Protein AF-0000000075318914 (afdb_homodimer)

Nearest PDB structures (foldseek):
  5idw-assembly1_B  TM=8.799E-01  e=3.714E-18  Burkholderia vietnamiensis G4
  5idq-assembly1_B  TM=8.738E-01  e=9.385E-17  Burkholderia vietnamiensis G4
  5b1y-assembly1_A  TM=8.457E-01  e=7.761E-17  Aeropyrum pernix K1
  5idq-assembly1_A  TM=8.736E-01  e=3.780E-16  Burkholderia vietnamiensis G4
  5b1y-assembly1_B  TM=8.424E-01  e=7.586E-16  Aeropyrum pernix K1

Solvent-accessible surface area (backbone atoms only — not comparable to full-atom values): 25231 Å² total; per-residue (Å²): 130,61,68,41,58,94,56,88,62,64,29,30,32,37,34,33,37,20,62,48,51,51,20,30,27,34,52,55,58,46,68,72,35,88,57,37,59,33,39,37,32,26,14,67,53,20,75,74,26,66,66,48,48,54,51,29,70,75,54,40,83,33,45,40,63,37,65,33,49,58,76,33,70,68,40,39,52,51,50,39,54,59,45,55,74,78,40,81,50,40,32,34,36,37,32,46,44,68,52,42,58,50,84,65,12,49,67,23,76,45,62,87,66,64,45,72,64,22,36,52,37,21,29,41,46,37,26,50,17,53,54,52,49,50,43,60,42,44,82,28,41,49,91,47,57,17,36,43,34,36,51,47,44,67,67,20,14,54,72,69,57,80,79,45,46,28,51,38,42,27,16,19,26,21,18,28,51,34,40,44,32,32,46,24,53,54,38,42,74,69,20,66,51,29,24,23,39,36,32,17,61,63,54,44,71,29,86,75,39,57,89,70,44,88,84,50,54,70,94,55,52,34,52,29,60,58,38,25,52,33,51,49,50,48,45,32,74,48,41,44,93,50,39,40,41,39,32,36,48,82,74,40,79,47,69,65,130,59,68,40,60,94,56,89,62,62,29,30,34,37,32,32,37,22,64,46,50,48,20,31,28,34,52,55,57,46,66,72,35,85,58,37,58,33,38,36,31,27,15,66,54,22,75,75,27,66,66,48,48,54,50,30,71,75,54,40,85,33,45,41,62,37,64,32,48,58,75,34,71,69,40,40,52,51,49,39,56,59,46,56,74,77,41,81,50,41,32,34,37,38,33,46,44,67,53,42,58,49,87,65,13,49,67,22,76,45,62,88,65,63,45,71,66,24,36,51,36,22,28,40,47,38,24,49,18,52,55,51,49,51,45,60,43,45,81,28,41,48,92,47,57,17,36,43,36,37,49,48,42,67,68,20,14,53,72,70,56,81,80,45,46,28,51,40,43,28,16,18,26,24,18,29,52,34,41,44,32,31,46,23,53,53,39,40,74,70,20,64,52,28,22,24,38,35,32,17,62,62,54,43,72,28,83,74,38,56,90,68,44,88,83,51,53,70,93,55,50,34,51,29,60,57,38,24,53,33,51,50,48,48,45,32,73,47,41,43,94,51,39,40,39,40,32,37,48,83,74,41,79,49,69,66

Radius of gyration: 23.91 Å; Cα contacts (8 Å, |Δi|>4): 1187; chains: 2; bounding box: 53×73×56 Å

Secondary structure (DSSP, 8-state):
--SSTT--SPEEEEEES-SSHHHHHHHHHHHT-TTEEEEEEEETTGGG-HHHHHHHHHHGGGEEEEE--TTSHHHHHHHHHHHHHH-S--SEEEE----SSSTT----SSGGG--HHHHHHHHIIIIIHHHHHHHHHGGGSSSS-EEEEEE--GGG-STT--S---HHHHHHHHHHHHHHHHHHHHHHHH-TTEEEEEEE--SBSSTTTGGG-TTS-GGG-B-HHHHHHHHHHHHHH--GGGTTEEEETTS-B---/--SSTT--SPEEEEEES-SSHHHHHHHHHHHT-TTEEEEEEEETTGGG-HHHHHHHHHHGGGEEEEE--TTSHHHHHHHHHHHHHH-S--SEEEE----SSSTT----SSGGG--HHHHHHHHIIIIIHHHHHHHHHGGGSSSS-EEEEEE--GGG-STT--S---HHHHHHHHHHHHHHHHHHHHHHHH-TTEEEEEEE--SBSSTTTGGG-TTS-GGG-B-HHHHHHHHHHHHHH--GGGTTEEEETTS-B---

Sequence (512 aa):
MSLIPEMNSEAHVLICGASRGIGLALCAALLARDDVNEVWAVARTANTSTELAKLAEQYGQRLKRVDCDVRDEQSLEALVSVTLDECDHLHLVISALGILHQDGAKAEKGLAQLTLASMQASFATNTFAPILLLKHLLPLLRRQPSTFAALSARVGSIGDNRLGGWYSYRASKAALNQLLHTASIELKRLNPASTVLAIHPGTTDTDLSKPFQANVPDEQLFEPAFTADRIIGLVGAHGPADSGTFWAWNDKPIVWMSLIPEMNSEAHVLICGASRGIGLALCAALLARDDVNEVWAVARTANTSTELAKLAEQYGQRLKRVDCDVRDEQSLEALVSVTLDECDHLHLVISALGILHQDGAKAEKGLAQLTLASMQASFATNTFAPILLLKHLLPLLRRQPSTFAALSARVGSIGDNRLGGWYSYRASKAALNQLLHTASIELKRLNPASTVLAIHPGTTDTDLSKPFQANVPDEQLFEPAFTADRIIGLVGAHGPADSGTFWAWNDKPIVW

pLDDT: mean 97.07, std 3.22, range [70.12, 98.94]

Structure (mmCIF, N/CA/C/O backbone):
data_AF-0000000075318914-model_v1
#
loop_
_entity.id
_entity.type
_entity.pdbx_description
1 polymer 'Short-chain dehydrogenase'
#
loop_
_atom_site.group_PDB
_atom_site.id
_atom_site.type_symbol
_atom_site.label_atom_id
_atom_site.label_alt_id
_atom_site.label_comp_id
_atom_site.label_asym_id
_atom_site.label_entity_id
_atom_site.label_seq_id
_atom_site.pdbx_PDB_ins_code
_atom_site.Cartn_x
_atom_site.Cartn_y
_atom_site.Cartn_z
_atom_site.occupancy
_atom_site.B_iso_or_equiv
_atom_site.auth_seq_id
_atom_site.auth_comp_id
_atom_site.auth_asym_id
_atom_site.auth_atom_id
_atom_site.pdbx_PDB_model_num
ATOM 1 N N . MET A 1 1 ? -0.446 23.391 27.406 1 70.19 1 MET A N 1
ATOM 2 C CA . MET A 1 1 ? 0.536 22.453 26.859 1 70.19 1 MET A CA 1
ATOM 3 C C . MET A 1 1 ? 0.951 22.859 25.453 1 70.19 1 MET A C 1
ATOM 5 O O . MET A 1 1 ? 0.131 23.359 24.672 1 70.19 1 MET A O 1
ATOM 9 N N . SER A 1 2 ? 2.217 22.828 25.156 1 87.19 2 SER A N 1
ATOM 10 C CA . SER A 1 2 ? 2.723 23.203 23.844 1 87.19 2 SER A CA 1
ATOM 11 C C . SER A 1 2 ? 2.123 22.328 22.75 1 87.19 2 SER A C 1
ATOM 13 O O . SER A 1 2 ? 1.793 21.172 23 1 87.19 2 SER A O 1
ATOM 15 N N . LEU A 1 3 ? 1.859 22.875 21.641 1 93.62 3 LEU A N 1
ATOM 16 C CA . LEU A 1 3 ? 1.246 22.156 20.516 1 93.62 3 LEU A CA 1
ATOM 17 C C . LEU A 1 3 ? 2.072 20.938 20.141 1 93.62 3 LEU A C 1
ATOM 19 O O . LEU A 1 3 ? 1.524 19.844 19.938 1 93.62 3 LEU A O 1
ATOM 23 N N . ILE A 1 4 ? 3.488 21.172 20 1 93.75 4 ILE A N 1
ATOM 24 C CA . ILE A 1 4 ? 4.359 20.016 19.797 1 93.75 4 ILE A CA 1
ATOM 25 C C . ILE A 1 4 ? 5.512 20.047 20.797 1 93.75 4 ILE A C 1
ATOM 27 O O . ILE A 1 4 ? 5.848 21.109 21.328 1 93.75 4 ILE A O 1
ATOM 31 N N . PRO A 1 5 ? 6.035 18.906 21.062 1 87.5 5 PRO A N 1
ATOM 32 C CA . PRO A 1 5 ? 7.098 18.859 22.062 1 87.5 5 PRO A CA 1
ATOM 33 C C . PRO A 1 5 ? 8.297 19.734 21.703 1 87.5 5 PRO A C 1
ATOM 35 O O . PRO A 1 5 ? 8.68 19.812 20.547 1 87.5 5 PRO A O 1
ATOM 38 N N . GLU A 1 6 ? 8.859 20.453 22.672 1 81.12 6 GLU A N 1
ATOM 39 C CA . GLU A 1 6 ? 10.109 21.203 22.594 1 81.12 6 GLU A CA 1
ATOM 40 C C . GLU A 1 6 ? 9.945 22.469 21.75 1 81.12 6 GLU A C 1
ATOM 42 O O . GLU A 1 6 ? 10.93 23.047 21.281 1 81.12 6 GLU A O 1
ATOM 47 N N . MET A 1 7 ? 8.672 22.797 21.5 1 86.69 7 MET A N 1
ATOM 48 C CA . MET A 1 7 ? 8.445 24.047 20.766 1 86.69 7 MET A CA 1
ATOM 49 C C . MET A 1 7 ? 8.367 25.234 21.703 1 86.69 7 MET A C 1
ATOM 51 O O . MET A 1 7 ? 7.656 25.188 22.719 1 86.69 7 MET A O 1
ATOM 55 N N . ASN A 1 8 ? 9.078 26.297 21.375 1 81.12 8 ASN A N 1
ATOM 56 C CA . ASN A 1 8 ? 9.117 27.469 22.25 1 81.12 8 ASN A CA 1
ATOM 57 C C . ASN A 1 8 ? 8.594 28.703 21.531 1 81.12 8 ASN A C 1
ATOM 59 O O . ASN A 1 8 ? 8.711 29.812 22.047 1 81.12 8 ASN A O 1
ATOM 63 N N . SER A 1 9 ? 8.078 28.578 20.375 1 85.31 9 SER A N 1
ATOM 64 C CA . SER A 1 9 ? 7.539 29.688 19.578 1 85.31 9 SER A CA 1
ATOM 65 C C . SER A 1 9 ? 6.113 29.391 19.141 1 85.31 9 SER A C 1
ATOM 67 O O . SER A 1 9 ? 5.605 28.281 19.328 1 85.31 9 SER A O 1
ATOM 69 N N . GLU A 1 10 ? 5.512 30.438 18.609 1 93.06 10 GLU A N 1
ATOM 70 C CA . GLU A 1 10 ? 4.207 30.203 18 1 93.06 10 GLU A CA 1
ATOM 71 C C . GLU A 1 10 ? 4.328 29.328 16.75 1 93.06 10 GLU A C 1
ATOM 73 O O . GLU A 1 10 ? 5.281 29.469 15.984 1 93.06 10 GLU A O 1
ATOM 78 N N . ALA A 1 11 ? 3.361 28.578 16.594 1 96.38 11 ALA A N 1
ATOM 79 C CA . ALA A 1 11 ? 3.455 27.531 15.57 1 96.38 11 ALA A CA 1
ATOM 80 C C . ALA A 1 11 ? 2.824 27.984 14.258 1 96.38 11 ALA A C 1
ATOM 82 O O . ALA A 1 11 ? 1.78 28.641 14.266 1 96.38 11 ALA A O 1
ATOM 83 N N . HIS A 1 12 ? 3.486 27.703 13.172 1 97.38 12 HIS A N 1
ATOM 84 C CA . HIS A 1 12 ? 2.887 27.703 11.844 1 97.38 12 HIS A CA 1
ATOM 85 C C . HIS A 1 12 ? 2.412 26.312 11.445 1 97.38 12 HIS A C 1
ATOM 87 O O . HIS A 1 12 ? 3.182 25.344 11.5 1 97.38 12 HIS A O 1
ATOM 93 N N . VAL A 1 13 ? 1.127 26.281 11.062 1 98.62 13 VAL A N 1
ATOM 94 C CA . VAL A 1 13 ? 0.491 24.984 10.859 1 98.62 13 VAL A CA 1
ATOM 95 C C . VAL A 1 13 ? -0.107 24.906 9.461 1 98.62 13 VAL A C 1
ATOM 97 O O . VAL A 1 13 ? -0.613 25.906 8.938 1 98.62 13 VAL A O 1
ATOM 100 N N . LEU A 1 14 ? 0.018 23.766 8.805 1 98.94 14 LEU A N 1
ATOM 101 C CA . LEU A 1 14 ? -0.66 23.531 7.539 1 98.94 14 LEU A CA 1
ATOM 102 C C . LEU A 1 14 ? -1.57 22.312 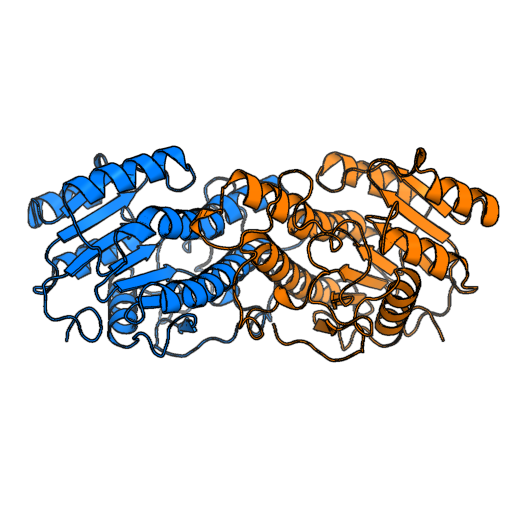7.633 1 98.94 14 LEU A C 1
ATOM 104 O O . LEU A 1 14 ? -1.13 21.234 8.039 1 98.94 14 LEU A O 1
ATOM 108 N N . ILE A 1 15 ? -2.838 22.484 7.363 1 98.94 15 ILE A N 1
ATOM 109 C CA . ILE A 1 15 ? -3.83 21.422 7.32 1 98.94 15 ILE A CA 1
ATOM 110 C C . ILE A 1 15 ? -4.25 21.156 5.875 1 98.94 15 ILE A C 1
ATOM 112 O O . ILE A 1 15 ? -4.777 22.062 5.207 1 98.94 15 ILE A O 1
ATOM 116 N N . CYS A 1 16 ? -3.979 19.984 5.375 1 98.88 16 CYS A N 1
ATOM 117 C CA . CYS A 1 16 ? -4.426 19.578 4.051 1 98.88 16 CYS A CA 1
ATOM 118 C C . CYS A 1 16 ? -5.715 18.766 4.133 1 98.88 16 CYS A C 1
ATOM 120 O O . CYS A 1 16 ? -5.84 17.875 4.973 1 98.88 16 CYS A O 1
ATOM 122 N N . GLY A 1 17 ? -6.66 18.969 3.232 1 98.38 17 GLY A N 1
ATOM 123 C CA . GLY A 1 17 ? -8.016 18.484 3.422 1 98.38 17 GLY A CA 1
ATOM 124 C C . GLY A 1 17 ? -8.805 19.297 4.43 1 98.38 17 GLY A C 1
ATOM 125 O O . GLY A 1 17 ? -9.453 18.734 5.316 1 98.38 17 GLY A O 1
ATOM 126 N N . ALA A 1 18 ? -8.766 20.578 4.332 1 98.69 18 ALA A N 1
ATOM 127 C CA . ALA A 1 18 ? -9.133 21.484 5.426 1 98.69 18 ALA A CA 1
ATOM 128 C C . ALA A 1 18 ? -10.586 21.938 5.293 1 98.69 18 ALA A C 1
ATOM 130 O O . ALA A 1 18 ? -11.133 22.562 6.203 1 98.69 18 ALA A O 1
ATOM 131 N N . SER A 1 19 ? -11.281 21.656 4.23 1 97.19 19 SER A N 1
ATOM 132 C CA . SER A 1 19 ? -12.539 22.328 3.941 1 97.19 19 SER A CA 1
ATOM 133 C C . SER A 1 19 ? -13.719 21.594 4.574 1 97.19 19 SER A C 1
ATOM 135 O O . SER A 1 19 ? -14.836 22.125 4.605 1 97.19 19 SER A O 1
ATOM 137 N N . ARG A 1 20 ? -13.562 20.375 5.059 1 95.94 20 ARG A N 1
ATOM 138 C CA . ARG A 1 20 ? -14.672 19.641 5.648 1 95.94 20 ARG A CA 1
ATOM 139 C C . ARG A 1 20 ? -14.172 18.641 6.68 1 95.94 20 ARG A C 1
ATOM 141 O O . ARG A 1 20 ? -12.961 18.453 6.844 1 95.94 20 ARG A O 1
ATOM 148 N N . GLY A 1 21 ? -15.07 18.141 7.395 1 97.62 21 GLY A N 1
ATOM 149 C CA . GLY A 1 21 ? -14.797 17.016 8.266 1 97.62 21 GLY A CA 1
ATOM 150 C C . GLY A 1 21 ? -13.734 17.297 9.305 1 97.62 21 GLY A C 1
ATOM 151 O O . GLY A 1 21 ? -13.781 18.328 9.984 1 97.62 21 GLY A O 1
ATOM 152 N N . ILE A 1 22 ? -12.859 16.328 9.453 1 98.75 22 ILE A N 1
ATOM 153 C CA . ILE A 1 22 ? -11.828 16.391 10.484 1 98.75 22 ILE A CA 1
ATOM 154 C C . ILE A 1 22 ? -10.883 17.547 10.188 1 98.75 22 ILE A C 1
ATOM 156 O O . ILE A 1 22 ? -10.477 18.266 11.102 1 98.75 22 ILE A O 1
ATOM 160 N N . GLY A 1 23 ? -10.555 17.781 8.906 1 98.81 23 GLY A N 1
ATOM 161 C CA . GLY A 1 23 ? -9.656 18.859 8.539 1 98.81 23 GLY A CA 1
ATOM 162 C C . GLY A 1 23 ? -10.172 20.234 8.938 1 98.81 23 GLY A C 1
ATOM 163 O O . GLY A 1 23 ? -9.43 21.062 9.469 1 98.81 23 GLY A O 1
ATOM 164 N N . LEU A 1 24 ? -11.422 20.422 8.695 1 98.81 24 LEU A N 1
ATOM 165 C CA . LEU A 1 24 ? -12.039 21.703 9.07 1 98.81 24 LEU A CA 1
ATOM 166 C C . LEU A 1 24 ? -12.039 21.875 10.578 1 98.81 24 LEU A C 1
ATOM 168 O O . LEU A 1 24 ? -11.742 22.969 11.078 1 98.81 24 LEU A O 1
ATOM 172 N N . ALA A 1 25 ? -12.352 20.828 11.273 1 98.88 25 ALA A N 1
ATOM 173 C CA . ALA A 1 25 ? -12.367 20.859 12.734 1 98.88 25 ALA A CA 1
ATOM 174 C C . ALA A 1 25 ? -10.969 21.141 13.289 1 98.88 25 ALA A C 1
ATOM 176 O O . ALA A 1 25 ? -10.82 21.828 14.297 1 98.88 25 ALA A O 1
ATOM 177 N N . LEU A 1 26 ? -9.984 20.594 12.656 1 98.94 26 LEU A N 1
ATOM 178 C CA . LEU A 1 26 ? -8.602 20.844 13.055 1 98.94 26 LEU A CA 1
ATOM 179 C C . LEU A 1 26 ? -8.25 22.328 12.883 1 98.94 26 LEU A C 1
ATOM 181 O O . LEU A 1 26 ? -7.629 22.922 13.766 1 98.94 26 LEU A O 1
ATOM 185 N N . CYS A 1 27 ? -8.633 22.891 11.758 1 98.88 27 CYS A N 1
ATOM 186 C CA . CYS A 1 27 ? -8.391 24.312 11.555 1 98.88 27 CYS A CA 1
ATOM 187 C C . CYS A 1 27 ? -8.992 25.141 12.688 1 98.88 27 CYS A C 1
ATOM 189 O O . CYS A 1 27 ? -8.312 25.969 13.281 1 98.88 27 CYS A O 1
ATOM 191 N N . ALA A 1 28 ? -10.227 24.875 13 1 98.81 28 ALA A N 1
ATOM 192 C CA . ALA A 1 28 ? -10.922 25.609 14.047 1 98.81 28 ALA A CA 1
ATOM 193 C C . ALA A 1 28 ? -10.234 25.453 15.398 1 98.81 28 ALA A C 1
ATOM 195 O O . ALA A 1 28 ? -9.984 26.438 16.094 1 98.81 28 ALA A O 1
ATOM 196 N N . ALA A 1 29 ? -9.938 24.234 15.758 1 98.75 29 ALA A N 1
ATOM 197 C CA . ALA A 1 29 ? -9.328 23.938 17.047 1 98.75 29 ALA A CA 1
ATOM 198 C C . ALA A 1 29 ? -7.949 24.594 17.172 1 98.75 29 ALA A C 1
ATOM 200 O O . ALA A 1 29 ? -7.598 25.109 18.234 1 98.75 29 ALA A O 1
ATOM 201 N N . LEU A 1 30 ? -7.195 24.547 16.109 1 98.75 30 LEU A N 1
ATOM 202 C CA . LEU A 1 30 ? -5.836 25.078 16.141 1 98.75 30 LEU A CA 1
ATOM 203 C C . LEU A 1 30 ? -5.852 26.609 16.172 1 98.75 30 LEU A C 1
ATOM 205 O O . LEU A 1 30 ? -5.039 27.234 16.875 1 98.75 30 LEU A O 1
ATOM 209 N N . LEU A 1 31 ? -6.75 27.234 15.453 1 98.5 31 LEU A N 1
ATOM 210 C CA . LEU A 1 31 ? -6.867 28.688 15.445 1 98.5 31 LEU A CA 1
ATOM 211 C C . LEU A 1 31 ? -7.25 29.203 16.828 1 98.5 31 LEU A C 1
ATOM 213 O O . LEU A 1 31 ? -6.906 30.328 17.188 1 98.5 31 LEU A O 1
ATOM 217 N N . ALA A 1 32 ? -7.891 28.375 17.609 1 97.81 32 ALA A N 1
ATOM 218 C CA . ALA A 1 32 ? -8.352 28.781 18.938 1 97.81 32 ALA A CA 1
ATOM 219 C C . ALA A 1 32 ? -7.203 28.75 19.938 1 97.81 32 ALA A C 1
ATOM 221 O O . ALA A 1 32 ? -7.332 29.281 21.047 1 97.81 32 ALA A O 1
ATOM 222 N N . ARG A 1 33 ? -6.113 28.234 19.547 1 96.94 33 ARG A N 1
ATOM 223 C CA . ARG A 1 33 ? -4.969 28.141 20.453 1 96.94 33 ARG A CA 1
ATOM 224 C C . ARG A 1 33 ? -4.121 29.406 20.406 1 96.94 33 ARG A C 1
ATOM 226 O O . ARG A 1 33 ? -3.916 29.984 19.328 1 96.94 33 ARG A O 1
ATOM 233 N N . ASP A 1 34 ? -3.51 29.719 21.547 1 94.31 34 ASP A N 1
ATOM 234 C CA . ASP A 1 34 ? -2.682 30.922 21.641 1 94.31 34 ASP A CA 1
ATOM 235 C C . ASP A 1 34 ? -1.273 30.656 21.109 1 94.31 34 ASP A C 1
ATOM 237 O O . ASP A 1 34 ? -0.573 31.594 20.703 1 94.31 34 ASP A O 1
ATOM 241 N N . ASP A 1 35 ? -0.863 29.391 21.094 1 95.94 35 ASP A N 1
ATOM 242 C CA . ASP A 1 35 ? 0.5 29.094 20.672 1 95.94 35 ASP A CA 1
ATOM 243 C C . ASP A 1 35 ? 0.555 28.75 19.188 1 95.94 35 ASP A C 1
ATOM 245 O O . ASP A 1 35 ? 1.547 28.203 18.703 1 95.94 35 ASP A O 1
ATOM 249 N N . VAL A 1 36 ? -0.545 29.031 18.469 1 97.5 36 VAL A N 1
ATOM 250 C CA . VAL A 1 36 ? -0.575 28.891 17.016 1 97.5 36 VAL A CA 1
ATOM 251 C C . VAL A 1 36 ? -0.645 30.266 16.359 1 97.5 36 VAL A C 1
ATOM 253 O O . VAL A 1 36 ? -1.58 31.031 16.609 1 97.5 36 VAL A O 1
ATOM 256 N N . ASN A 1 37 ? 0.345 30.516 15.555 1 96.81 37 ASN A N 1
ATOM 257 C CA . ASN A 1 37 ? 0.435 31.828 14.898 1 96.81 37 ASN A CA 1
ATOM 258 C C . ASN A 1 37 ? -0.474 31.891 13.68 1 96.81 37 ASN A C 1
ATOM 260 O O . ASN A 1 37 ? -1.189 32.875 13.492 1 96.81 37 ASN A O 1
ATOM 264 N N . GLU A 1 38 ? -0.403 30.859 12.891 1 97.56 38 GLU A N 1
ATOM 265 C CA . GLU A 1 38 ? -1.11 30.844 11.617 1 97.56 38 GLU A CA 1
ATOM 266 C C . GLU A 1 38 ? -1.45 29.422 11.188 1 97.56 38 GLU A C 1
ATOM 268 O O . GLU A 1 38 ? -0.706 28.484 11.484 1 97.56 38 GLU A O 1
ATOM 273 N N . VAL A 1 39 ? -2.631 29.312 10.547 1 98.75 39 VAL A N 1
ATOM 274 C CA . VAL A 1 39 ? -3.066 28.047 9.977 1 98.75 39 VAL A CA 1
ATOM 275 C C . VAL A 1 39 ? -3.244 28.188 8.469 1 98.75 39 VAL A C 1
ATOM 277 O O . VAL A 1 39 ? -4.02 29.031 8.008 1 98.75 39 VAL A O 1
ATOM 280 N N . TRP A 1 40 ? -2.455 27.453 7.711 1 98.88 40 TRP A N 1
ATOM 281 C CA . TRP A 1 40 ? -2.662 27.297 6.273 1 98.88 40 TRP A CA 1
ATOM 282 C C . TRP A 1 40 ? -3.67 26.203 5.98 1 98.88 40 TRP A C 1
ATOM 284 O O . TRP A 1 40 ? -3.379 25.016 6.176 1 98.88 40 TRP A O 1
ATOM 294 N N . ALA A 1 41 ? -4.859 26.578 5.539 1 98.88 41 ALA A N 1
ATOM 295 C CA . ALA A 1 41 ? -5.918 25.641 5.176 1 98.88 41 ALA A CA 1
ATOM 296 C C . ALA A 1 41 ? -5.879 25.312 3.684 1 98.88 41 ALA A C 1
ATOM 298 O O . ALA A 1 41 ? -6.219 26.156 2.852 1 98.88 41 ALA A O 1
ATOM 299 N N . VAL A 1 42 ? -5.496 24.109 3.375 1 98.88 42 VAL A N 1
ATOM 300 C CA . VAL A 1 42 ? -5.32 23.688 1.987 1 98.88 42 VAL A CA 1
ATOM 301 C C . VAL A 1 42 ? -6.453 22.75 1.582 1 98.88 42 VAL A C 1
ATOM 303 O O . VAL A 1 42 ? -6.754 21.797 2.295 1 98.88 42 VAL A O 1
ATOM 306 N N . ALA A 1 43 ? -7.102 22.969 0.593 1 98.69 43 ALA A N 1
ATOM 307 C CA . ALA A 1 43 ? -8.141 22.141 -0.02 1 98.69 43 ALA A CA 1
ATOM 308 C C . ALA A 1 43 ? -8.289 22.469 -1.503 1 98.69 43 ALA A C 1
ATOM 310 O O . ALA A 1 43 ? -7.781 23.484 -1.979 1 98.69 43 ALA A O 1
ATOM 311 N N . ARG A 1 44 ? -9.008 21.672 -2.254 1 96.88 44 ARG A N 1
ATOM 312 C CA . ARG A 1 44 ? -9.211 21.891 -3.682 1 96.88 44 ARG A CA 1
ATOM 313 C C . ARG A 1 44 ? -9.93 23.219 -3.928 1 96.88 44 ARG A C 1
ATOM 315 O O . ARG A 1 44 ? -9.672 23.891 -4.926 1 96.88 44 ARG A O 1
ATOM 322 N N . THR A 1 45 ? -10.828 23.469 -2.975 1 96.88 45 THR A N 1
ATOM 323 C CA . THR A 1 45 ? -11.617 24.688 -3.102 1 96.88 45 THR A CA 1
ATOM 324 C C . THR A 1 45 ? -11.633 25.469 -1.784 1 96.88 45 THR A C 1
ATOM 326 O O . THR A 1 45 ? -12.703 25.859 -1.306 1 96.88 45 THR A O 1
ATOM 329 N N . ALA A 1 46 ? -10.461 25.641 -1.242 1 98.44 46 ALA A N 1
ATOM 330 C CA . ALA A 1 46 ? -10.352 26.281 0.06 1 98.44 46 ALA A CA 1
ATOM 331 C C . ALA A 1 46 ? -10.883 27.719 0.004 1 98.44 46 ALA A C 1
ATOM 333 O O . ALA A 1 46 ? -11.594 28.156 0.911 1 98.44 46 ALA A O 1
ATOM 334 N N . ASN A 1 47 ? -10.648 28.469 -1.078 1 97.88 47 ASN A N 1
ATOM 335 C CA . ASN A 1 47 ? -11 29.891 -1.19 1 97.88 47 ASN A CA 1
ATOM 336 C C . ASN A 1 47 ? -12.508 30.078 -1.359 1 97.88 47 ASN A C 1
ATOM 338 O O . ASN A 1 47 ? -13.039 31.141 -1.04 1 97.88 47 ASN A O 1
ATOM 342 N N . THR A 1 48 ? -13.203 29.031 -1.798 1 97.81 48 THR A N 1
ATOM 343 C CA . THR A 1 48 ? -14.641 29.156 -2.02 1 97.81 48 THR A CA 1
ATOM 344 C C . THR A 1 48 ? -15.414 28.359 -0.986 1 97.81 48 THR A C 1
ATOM 346 O O . THR A 1 48 ? -16.641 28.188 -1.106 1 97.81 48 THR A O 1
ATOM 349 N N . SER A 1 49 ? -14.719 27.844 -0.054 1 97.88 49 SER A N 1
ATOM 350 C CA . SER A 1 49 ? -15.375 27.094 1.02 1 97.88 49 SER A CA 1
ATOM 351 C C . SER A 1 49 ? -16.109 28.031 1.968 1 97.88 49 SER A C 1
ATOM 353 O O . SER A 1 49 ? -15.508 28.906 2.58 1 97.88 49 SER A O 1
ATOM 355 N N . THR A 1 50 ? -17.359 27.75 2.133 1 98.06 50 THR A N 1
ATOM 356 C CA . THR A 1 50 ? -18.188 28.562 3.021 1 98.06 50 THR A CA 1
ATOM 357 C C . THR A 1 50 ? -17.734 28.406 4.469 1 98.06 50 THR A C 1
ATOM 359 O O . THR A 1 50 ? -17.688 29.391 5.223 1 98.06 50 THR A O 1
ATOM 362 N N . GLU A 1 51 ? -17.406 27.203 4.832 1 97.88 51 GLU A N 1
ATOM 363 C CA . GLU A 1 51 ? -17.016 26.906 6.207 1 97.88 51 GLU A CA 1
ATOM 364 C C . GLU A 1 51 ? -15.672 27.562 6.539 1 97.88 51 GLU A C 1
ATOM 366 O O . GLU A 1 51 ? -15.492 28.094 7.637 1 97.88 51 GLU A O 1
ATOM 371 N N . LEU A 1 52 ? -14.766 27.578 5.637 1 98.56 52 LEU A N 1
ATOM 372 C CA . LEU A 1 52 ? -13.477 28.234 5.863 1 98.56 52 LEU A CA 1
ATOM 373 C C . LEU A 1 52 ? -13.625 29.75 5.852 1 98.56 52 LEU A C 1
ATOM 375 O O . LEU A 1 52 ? -12.906 30.453 6.574 1 98.56 52 LEU A O 1
ATOM 379 N N . ALA A 1 53 ? -14.547 30.219 5.07 1 98.38 53 ALA A N 1
ATOM 380 C CA . ALA A 1 53 ? -14.82 31.656 5.059 1 98.38 53 ALA A CA 1
ATOM 381 C C . ALA A 1 53 ? -15.297 32.156 6.426 1 98.38 53 ALA A C 1
ATOM 383 O O . ALA A 1 53 ? -14.914 33.219 6.879 1 98.38 53 ALA A O 1
ATOM 384 N N . LYS A 1 54 ? -16.094 31.375 7.07 1 98.12 54 LYS A N 1
ATOM 385 C CA . LYS A 1 54 ? -16.578 31.719 8.406 1 98.12 54 LYS A CA 1
ATOM 386 C C . LYS A 1 54 ? -15.43 31.797 9.398 1 98.12 54 LYS A C 1
ATOM 388 O O . LYS A 1 54 ? -15.375 32.719 10.227 1 98.12 54 LYS A O 1
ATOM 393 N N . LEU A 1 55 ? -14.539 30.812 9.32 1 98.25 55 LEU A N 1
ATOM 394 C CA . LEU A 1 55 ? -13.359 30.844 10.18 1 98.25 55 LEU A CA 1
ATOM 395 C C . LEU A 1 55 ? -12.5 32.062 9.883 1 98.25 55 LEU A C 1
ATOM 397 O O . LEU A 1 55 ? -11.953 32.688 10.805 1 98.25 55 LEU A O 1
ATOM 401 N N . ALA A 1 56 ? -12.398 32.406 8.625 1 98 56 ALA A N 1
ATOM 402 C CA . ALA A 1 56 ? -11.586 33.562 8.219 1 98 56 ALA A CA 1
ATOM 403 C C . ALA A 1 56 ? -12.18 34.844 8.758 1 98 56 ALA A C 1
ATOM 405 O O . ALA A 1 56 ? -11.438 35.781 9.078 1 98 56 ALA A O 1
ATOM 406 N N . GLU A 1 57 ? -13.445 34.938 8.82 1 98.19 57 GLU A N 1
ATOM 407 C CA . GLU A 1 57 ? -14.102 36.094 9.398 1 98.19 57 GLU A CA 1
ATOM 408 C C . GLU A 1 57 ? -13.734 36.25 10.875 1 98.19 57 GLU A C 1
ATOM 410 O O . GLU A 1 57 ? -13.562 37.375 11.352 1 98.19 57 GLU A O 1
ATOM 415 N N . GLN A 1 58 ? -13.602 35.188 11.5 1 97.69 58 GLN A N 1
ATOM 416 C CA . GLN A 1 58 ? -13.359 35.188 12.938 1 97.69 58 GLN A CA 1
ATOM 417 C C . GLN A 1 58 ? -11.883 35.406 13.25 1 97.69 58 GLN A C 1
ATOM 419 O O . GLN A 1 58 ? -11.547 36.094 14.219 1 97.69 58 GLN A O 1
ATOM 424 N N . TYR A 1 59 ? -10.984 34.844 12.445 1 98 59 TYR A N 1
ATOM 425 C CA . TYR A 1 59 ? -9.578 34.812 12.844 1 98 59 TYR A CA 1
ATOM 426 C C . TYR A 1 59 ? -8.727 35.625 11.883 1 98 59 TYR A C 1
ATOM 428 O O . TYR A 1 59 ? -7.523 35.812 12.102 1 98 59 TYR A O 1
ATOM 436 N N . GLY A 1 60 ? -9.32 36.125 10.82 1 96.5 60 GLY A N 1
ATOM 437 C CA . GLY A 1 60 ? -8.68 37.031 9.891 1 96.5 60 GLY A CA 1
ATOM 438 C C . GLY A 1 60 ? -7.473 36.438 9.195 1 96.5 60 GLY A C 1
ATOM 439 O O . GLY A 1 60 ? -7.547 35.344 8.648 1 96.5 60 GLY A O 1
ATOM 440 N N . GLN A 1 61 ? -6.332 37.094 9.305 1 95.5 61 GLN A N 1
ATOM 441 C CA . GLN A 1 61 ? -5.133 36.75 8.547 1 95.5 61 GLN A CA 1
ATOM 442 C C . GLN A 1 61 ? -4.43 35.562 9.156 1 95.5 61 GLN A C 1
ATOM 444 O O . GLN A 1 61 ? -3.496 35 8.562 1 95.5 61 GLN A O 1
ATOM 449 N N . ARG A 1 62 ? -4.859 35.125 10.289 1 97.88 62 ARG A N 1
ATOM 450 C CA . ARG A 1 62 ? -4.273 33.938 10.898 1 97.88 62 ARG A CA 1
ATOM 451 C C . ARG A 1 62 ? -4.645 32.656 10.117 1 97.88 62 ARG A C 1
ATOM 453 O O . ARG A 1 62 ? -4.023 31.625 10.297 1 97.88 62 ARG A O 1
ATOM 460 N N . LEU A 1 63 ? -5.746 32.781 9.375 1 98.69 63 LEU A N 1
ATOM 461 C CA . LEU A 1 63 ? -6.125 31.688 8.492 1 98.69 63 LEU A CA 1
ATOM 462 C C . LEU A 1 63 ? -5.797 32.031 7.043 1 98.69 63 LEU A C 1
ATOM 464 O O . LEU A 1 63 ? -6.332 32.969 6.477 1 98.69 63 LEU A O 1
ATOM 468 N N . LYS A 1 64 ? -4.926 31.25 6.457 1 98.5 64 LYS A N 1
ATOM 469 C CA . LYS A 1 64 ? -4.602 31.344 5.035 1 98.5 64 LYS A CA 1
ATOM 470 C C . LYS A 1 64 ? -5.273 30.219 4.25 1 98.5 64 LYS A C 1
ATOM 472 O O . LYS A 1 64 ? -5.043 29.031 4.523 1 98.5 64 LYS A O 1
ATOM 477 N N . ARG A 1 65 ? -6.176 30.594 3.373 1 98.56 65 ARG A N 1
ATOM 478 C CA . ARG A 1 65 ? -6.855 29.625 2.531 1 98.56 65 ARG A CA 1
ATOM 479 C C . ARG A 1 65 ? -6.141 29.453 1.195 1 98.56 65 ARG A C 1
ATOM 481 O O . ARG A 1 65 ? -5.906 30.438 0.485 1 98.56 65 ARG A O 1
ATOM 488 N N . VAL A 1 66 ? -5.766 28.219 0.863 1 98.56 66 VAL A N 1
ATOM 489 C CA . VAL A 1 66 ? -5.012 27.984 -0.365 1 98.56 66 VAL A CA 1
ATOM 490 C C . VAL A 1 66 ? -5.676 26.875 -1.169 1 98.56 66 VAL A C 1
ATOM 492 O O . VAL A 1 66 ? -5.844 25.75 -0.672 1 98.56 66 VAL A O 1
ATOM 495 N N . ASP A 1 67 ? -6.113 27.172 -2.432 1 98.69 67 ASP A N 1
ATOM 496 C CA . ASP A 1 67 ? -6.613 26.172 -3.359 1 98.69 67 ASP A CA 1
ATOM 497 C C . ASP A 1 67 ? -5.477 25.297 -3.885 1 98.69 67 ASP A C 1
ATOM 499 O O . ASP A 1 67 ? -4.5 25.812 -4.441 1 98.69 67 ASP A O 1
ATOM 503 N N . CYS A 1 68 ? -5.605 23.969 -3.664 1 98.69 68 CYS A N 1
ATOM 504 C CA . CYS A 1 68 ? -4.59 23.031 -4.152 1 98.69 68 CYS A CA 1
ATOM 505 C C . CYS A 1 68 ? -5.168 21.641 -4.316 1 98.69 68 CYS A C 1
ATOM 507 O O . CYS A 1 68 ? -5.688 21.062 -3.359 1 98.69 68 CYS A O 1
ATOM 509 N N . ASP A 1 69 ? -5.141 21.125 -5.508 1 98.25 69 ASP A N 1
ATOM 510 C CA . ASP A 1 69 ? -5.352 19.688 -5.676 1 98.25 69 ASP A CA 1
ATOM 511 C C . ASP A 1 69 ? -4.066 18.906 -5.398 1 98.25 69 ASP A C 1
ATOM 513 O O . ASP A 1 69 ? -3.203 18.797 -6.273 1 98.25 69 ASP A O 1
ATOM 517 N N . VAL A 1 70 ? -4.047 18.297 -4.258 1 97.81 70 VAL A N 1
ATOM 518 C CA . VAL A 1 70 ? -2.805 17.734 -3.756 1 97.81 70 VAL A CA 1
ATOM 519 C C . VAL A 1 70 ? -2.48 16.453 -4.523 1 97.81 70 VAL A C 1
ATOM 521 O O . VAL A 1 70 ? -1.41 15.859 -4.34 1 97.81 70 VAL A O 1
ATOM 524 N N . ARG A 1 71 ? -3.369 15.969 -5.438 1 97.94 71 ARG A N 1
ATOM 525 C CA . ARG A 1 71 ? -3.102 14.812 -6.281 1 97.94 71 ARG A CA 1
ATOM 526 C C . ARG A 1 71 ? -2.312 15.211 -7.523 1 97.94 71 ARG A C 1
ATOM 528 O O . ARG A 1 71 ? -1.928 14.352 -8.32 1 97.94 71 ARG A O 1
ATOM 535 N N . ASP A 1 72 ? -2.062 16.484 -7.652 1 98 72 ASP A N 1
ATOM 536 C CA . ASP A 1 72 ? -1.35 17.047 -8.789 1 98 72 ASP A CA 1
ATOM 537 C C . ASP A 1 72 ? -0.027 17.672 -8.352 1 98 72 ASP A C 1
ATOM 539 O O . ASP A 1 72 ? -0.014 18.625 -7.57 1 98 72 ASP A O 1
ATOM 543 N N . GLU A 1 73 ? 1.067 17.203 -8.906 1 98 73 GLU A N 1
ATOM 544 C CA . GLU A 1 73 ? 2.389 17.641 -8.461 1 98 73 GLU A CA 1
ATOM 545 C C . GLU A 1 73 ? 2.629 19.109 -8.797 1 98 73 GLU A C 1
ATOM 547 O O . GLU A 1 73 ? 3.316 19.812 -8.062 1 98 73 GLU A O 1
ATOM 552 N N . GLN A 1 74 ? 2.1 19.562 -9.898 1 98.12 74 GLN A N 1
ATOM 553 C CA . GLN A 1 74 ? 2.238 20.969 -10.242 1 98.12 74 GLN A CA 1
ATOM 554 C C . GLN A 1 74 ? 1.519 21.859 -9.227 1 98.12 74 GLN A C 1
ATOM 556 O O . GLN A 1 74 ? 2.016 22.922 -8.859 1 98.12 74 GLN A O 1
ATOM 561 N N . SER A 1 75 ? 0.313 21.438 -8.844 1 98.62 75 SER A N 1
ATOM 562 C CA . SER A 1 75 ? -0.419 22.156 -7.805 1 98.62 75 SER A CA 1
ATOM 563 C C . SER A 1 75 ? 0.364 22.188 -6.496 1 98.62 75 SER A C 1
ATOM 565 O O . SER A 1 75 ? 0.363 23.203 -5.789 1 98.62 75 SER A O 1
ATOM 567 N N . LEU A 1 76 ? 1.042 21.109 -6.152 1 98.69 76 LEU A N 1
ATOM 568 C CA . LEU A 1 76 ? 1.85 21.031 -4.941 1 98.69 76 LEU A CA 1
ATOM 569 C C . LEU A 1 76 ? 3.039 21.984 -5.016 1 98.69 76 LEU A C 1
ATOM 571 O O . LEU A 1 76 ? 3.396 22.625 -4.023 1 98.69 76 LEU A O 1
ATOM 575 N N . GLU A 1 77 ? 3.629 22.062 -6.195 1 98.19 77 GLU A N 1
ATOM 576 C CA . GLU A 1 77 ? 4.719 23.016 -6.387 1 98.19 77 GLU A CA 1
ATOM 577 C C . GLU A 1 77 ? 4.246 24.438 -6.148 1 98.19 77 GLU A C 1
ATOM 579 O O . GLU A 1 77 ? 4.949 25.234 -5.516 1 98.19 77 GLU A O 1
ATOM 584 N N . ALA A 1 78 ? 3.131 24.75 -6.645 1 98.19 78 ALA A N 1
ATOM 585 C CA . ALA A 1 78 ? 2.557 26.078 -6.449 1 98.19 78 ALA A CA 1
ATOM 586 C C . ALA A 1 78 ? 2.26 26.328 -4.977 1 98.19 78 ALA A C 1
ATOM 588 O O . ALA A 1 78 ? 2.494 27.438 -4.473 1 98.19 78 ALA A O 1
ATOM 589 N N . LEU A 1 79 ? 1.747 25.344 -4.285 1 98.38 79 LEU A N 1
ATOM 590 C CA . LEU A 1 79 ? 1.474 25.453 -2.855 1 98.38 79 LEU A CA 1
ATOM 591 C C . LEU A 1 79 ? 2.738 25.812 -2.086 1 98.38 79 LEU A C 1
ATOM 593 O O . LEU A 1 79 ? 2.721 26.703 -1.242 1 98.38 79 LEU A O 1
ATOM 597 N N . VAL A 1 80 ? 3.822 25.125 -2.342 1 97.5 80 VAL A N 1
ATOM 598 C CA . VAL A 1 80 ? 5.082 25.344 -1.644 1 97.5 80 VAL A CA 1
ATOM 599 C C . VAL A 1 80 ? 5.594 26.766 -1.927 1 97.5 80 VAL A C 1
ATOM 601 O O . VAL A 1 80 ? 6.078 27.453 -1.022 1 97.5 80 VAL A O 1
ATOM 604 N N . SER A 1 81 ? 5.477 27.156 -3.197 1 97.19 81 SER A N 1
ATOM 605 C CA . SER A 1 81 ? 5.926 28.5 -3.576 1 97.19 81 SER A CA 1
ATOM 606 C C . SER A 1 81 ? 5.191 29.578 -2.783 1 97.19 81 SER A C 1
ATOM 608 O O . SER A 1 81 ? 5.82 30.484 -2.24 1 97.19 81 SER A O 1
ATOM 610 N N . VAL A 1 82 ? 3.943 29.438 -2.662 1 96.94 82 VAL A N 1
ATOM 611 C CA . VAL A 1 82 ? 3.135 30.406 -1.947 1 96.94 82 VAL A CA 1
ATOM 612 C C . VAL A 1 82 ? 3.461 30.359 -0.457 1 96.94 82 VAL A C 1
ATOM 614 O O . VAL A 1 82 ? 3.533 31.406 0.204 1 96.94 82 VAL A O 1
ATOM 617 N N . THR A 1 83 ? 3.623 29.203 0.116 1 97.12 83 THR A N 1
ATOM 618 C CA . THR A 1 83 ? 3.906 29.047 1.538 1 97.12 83 THR A CA 1
ATOM 619 C C . THR A 1 83 ? 5.277 29.609 1.885 1 97.12 83 THR A C 1
ATOM 621 O O . THR A 1 83 ? 5.426 30.328 2.881 1 97.12 83 THR A O 1
ATOM 624 N N . LEU A 1 84 ? 6.27 29.359 0.998 1 96 84 LEU A N 1
ATOM 625 C CA . LEU A 1 84 ? 7.641 29.812 1.222 1 96 84 LEU A CA 1
ATOM 626 C C . LEU A 1 84 ? 7.727 31.328 1.204 1 96 84 LEU A C 1
ATOM 628 O O . LEU A 1 84 ? 8.594 31.922 1.853 1 96 84 LEU A O 1
ATOM 632 N N . ASP A 1 85 ? 6.852 31.953 0.508 1 96 85 ASP A N 1
ATOM 633 C CA . ASP A 1 85 ? 6.844 33.406 0.405 1 96 85 ASP A CA 1
ATOM 634 C C . ASP A 1 85 ? 6.48 34.062 1.742 1 96 85 ASP A C 1
ATOM 636 O O . ASP A 1 85 ? 6.879 35.188 2.02 1 96 85 ASP A O 1
ATOM 640 N N . GLU A 1 86 ? 5.805 33.312 2.637 1 94.75 86 GLU A N 1
ATOM 641 C CA . GLU A 1 86 ? 5.25 33.938 3.828 1 94.75 86 GLU A CA 1
ATOM 642 C C . GLU A 1 86 ? 5.703 33.219 5.098 1 94.75 86 GLU A C 1
ATOM 644 O O . GLU A 1 86 ? 5.562 33.75 6.203 1 94.75 86 GLU A O 1
ATOM 649 N N . CYS A 1 87 ? 6.164 32.094 4.922 1 93.88 87 CYS A N 1
ATOM 650 C CA . CYS A 1 87 ? 6.453 31.219 6.066 1 93.88 87 CYS A CA 1
ATOM 651 C C . CYS A 1 87 ? 7.793 30.531 5.895 1 93.88 87 CYS A C 1
ATOM 653 O O . CYS A 1 87 ? 8.031 29.859 4.883 1 93.88 87 CYS A O 1
ATOM 655 N N . ASP A 1 88 ? 8.688 30.641 6.883 1 92.31 88 ASP A N 1
ATOM 656 C CA . ASP A 1 88 ? 10.023 30.062 6.777 1 92.31 88 ASP A CA 1
ATOM 657 C C . ASP A 1 88 ? 10.039 28.609 7.262 1 92.31 88 ASP A C 1
ATOM 659 O O . ASP A 1 88 ? 10.945 27.844 6.918 1 92.31 88 ASP A O 1
ATOM 663 N N . HIS A 1 89 ? 9.031 28.328 8.141 1 96 89 HIS A N 1
ATOM 664 C CA . HIS A 1 89 ? 9.008 27 8.734 1 96 89 HIS A CA 1
ATOM 665 C C . HIS A 1 89 ? 7.59 26.594 9.133 1 96 89 HIS A C 1
ATOM 667 O O . HIS A 1 89 ? 6.836 27.406 9.664 1 96 89 HIS A O 1
ATOM 673 N N . LEU A 1 90 ? 7.297 25.375 8.844 1 97.5 90 LEU A N 1
ATOM 674 C CA . LEU A 1 90 ? 6.07 24.766 9.344 1 97.5 90 LEU A CA 1
ATOM 675 C C . LEU A 1 90 ? 6.359 23.859 10.531 1 97.5 90 LEU A C 1
ATOM 677 O O . LEU A 1 90 ? 7.191 22.953 10.445 1 97.5 90 LEU A O 1
ATOM 681 N N . HIS A 1 91 ? 5.648 24.109 11.586 1 97.69 91 HIS A N 1
ATOM 682 C CA . HIS A 1 91 ? 5.859 23.344 12.805 1 97.69 91 HIS A CA 1
ATOM 683 C C . HIS A 1 91 ? 4.965 22.109 12.844 1 97.69 91 HIS A C 1
ATOM 685 O O . HIS A 1 91 ? 5.312 21.094 13.461 1 97.69 91 HIS A O 1
ATOM 691 N N . LEU A 1 92 ? 3.842 22.172 12.211 1 98.56 92 LEU A N 1
ATOM 692 C CA . LEU A 1 92 ? 2.889 21.062 12.156 1 98.56 92 LEU A CA 1
ATOM 693 C C . LEU A 1 92 ? 2.209 21 10.797 1 98.56 92 LEU A C 1
ATOM 695 O O . LEU A 1 92 ? 1.708 22 10.297 1 98.56 92 LEU A O 1
ATOM 699 N N . VAL A 1 93 ? 2.291 19.875 10.188 1 98.88 93 VAL A N 1
ATOM 700 C CA . VAL A 1 93 ? 1.526 19.562 8.984 1 98.88 93 VAL A CA 1
ATOM 701 C C . VAL A 1 93 ? 0.655 18.344 9.227 1 98.88 93 VAL A C 1
ATOM 703 O O . VAL A 1 93 ? 1.144 17.312 9.695 1 98.88 93 VAL A O 1
ATOM 706 N N . ILE A 1 94 ? -0.627 18.453 8.992 1 98.94 94 ILE A N 1
ATOM 707 C CA . ILE A 1 94 ? -1.517 17.297 9.086 1 98.94 94 ILE A CA 1
ATOM 708 C C . ILE A 1 94 ? -2.215 17.062 7.746 1 98.94 94 ILE A C 1
ATOM 710 O O . ILE A 1 94 ? -2.881 17.969 7.227 1 98.94 94 ILE A O 1
ATOM 714 N N . SER A 1 95 ? -1.996 15.961 7.148 1 98.94 95 SER A N 1
ATOM 715 C CA . SER A 1 95 ? -2.781 15.523 6 1 98.94 95 SER A CA 1
ATOM 716 C C . SER A 1 95 ? -4.07 14.844 6.445 1 98.94 95 SER A C 1
ATOM 718 O O . SER A 1 95 ? -4.055 13.695 6.891 1 98.94 95 SER A O 1
ATOM 720 N N . ALA A 1 96 ? -5.141 15.484 6.312 1 98.75 96 ALA A N 1
ATOM 721 C CA . ALA A 1 96 ? -6.449 14.922 6.652 1 98.75 96 ALA A CA 1
ATOM 722 C C . ALA A 1 96 ? -7.16 14.398 5.41 1 98.75 96 ALA A C 1
ATOM 724 O O . ALA A 1 96 ? -8.391 14.453 5.316 1 98.75 96 ALA A O 1
ATOM 725 N N . LEU A 1 97 ? -6.328 13.969 4.508 1 97.88 97 LEU A N 1
ATOM 726 C CA . LEU A 1 97 ? -6.84 13.414 3.258 1 97.88 97 LEU A CA 1
ATOM 727 C C . LEU A 1 97 ? -7.336 11.984 3.457 1 97.88 97 LEU A C 1
ATOM 729 O O . LEU A 1 97 ? -6.797 11.242 4.285 1 97.88 97 LEU A O 1
ATOM 733 N N . GLY A 1 98 ? -8.383 11.641 2.652 1 97.25 98 GLY A N 1
ATOM 734 C CA . GLY A 1 98 ? -8.844 10.258 2.627 1 97.25 98 GLY A CA 1
ATOM 735 C C . GLY A 1 98 ? -10.172 10.094 1.912 1 97.25 98 GLY A C 1
ATOM 736 O O . GLY A 1 98 ? -11.055 10.953 2.01 1 97.25 98 GLY A O 1
ATOM 737 N N . ILE A 1 99 ? -10.281 9.031 1.247 1 97.25 99 ILE A N 1
ATOM 738 C CA . ILE A 1 99 ? -11.555 8.648 0.639 1 97.25 99 ILE A CA 1
ATOM 739 C C . ILE A 1 99 ? -11.758 7.141 0.78 1 97.25 99 ILE A C 1
ATOM 741 O O . ILE A 1 99 ? -10.789 6.379 0.858 1 97.25 99 ILE A O 1
ATOM 745 N N . LEU A 1 100 ? -12.93 6.805 0.86 1 97.44 100 LEU A N 1
ATOM 746 C CA . LEU A 1 100 ? -13.305 5.398 0.95 1 97.44 100 LEU A CA 1
ATOM 747 C C . LEU A 1 100 ? -14.25 5.012 -0.181 1 97.44 100 LEU A C 1
ATOM 749 O O . LEU A 1 100 ? -14.125 3.936 -0.766 1 97.44 100 LEU A O 1
ATOM 753 N N . HIS A 1 101 ? -15.227 5.918 -0.542 1 96.81 101 HIS A N 1
ATOM 754 C CA . HIS A 1 101 ? -16.234 5.641 -1.557 1 96.81 101 HIS A CA 1
ATOM 755 C C . HIS A 1 101 ? -16.5 6.871 -2.424 1 96.81 101 HIS A C 1
ATOM 757 O O . HIS A 1 101 ? -17.469 6.902 -3.188 1 96.81 101 HIS A O 1
ATOM 763 N N . GLN A 1 102 ? -15.734 7.828 -2.264 1 93.62 102 GLN A N 1
ATOM 764 C CA . GLN A 1 102 ? -15.828 9.086 -2.998 1 93.62 102 GLN A CA 1
ATOM 765 C C . GLN A 1 102 ? -14.867 9.102 -4.184 1 93.62 102 GLN A C 1
ATOM 767 O O . GLN A 1 102 ? -13.906 8.336 -4.215 1 93.62 102 GLN A O 1
ATOM 772 N N . ASP A 1 103 ? -15.172 10.016 -5.152 1 93.5 103 ASP A N 1
ATOM 773 C CA . ASP A 1 103 ? -14.266 10.352 -6.242 1 93.5 103 ASP A CA 1
ATOM 774 C C . ASP A 1 103 ? -13.828 9.094 -6.996 1 93.5 103 ASP A C 1
ATOM 776 O O . ASP A 1 103 ? -12.641 8.914 -7.273 1 93.5 103 ASP A O 1
ATOM 780 N N . GLY A 1 104 ? -14.734 8.109 -7.234 1 94.94 104 GLY A N 1
ATOM 781 C CA . GLY A 1 104 ? -14.445 6.93 -8.031 1 94.94 104 GLY A CA 1
ATOM 782 C C . GLY A 1 104 ? -14 5.742 -7.199 1 94.94 104 GLY A C 1
ATOM 783 O O . GLY A 1 104 ? -13.93 4.617 -7.699 1 94.94 104 GLY A O 1
ATOM 784 N N . ALA A 1 105 ? -13.625 6.027 -5.91 1 96.81 105 ALA A N 1
ATOM 785 C CA . ALA A 1 105 ? -13.273 4.926 -5.008 1 96.81 105 ALA A CA 1
ATOM 786 C C . ALA A 1 105 ? -14.516 4.137 -4.605 1 96.81 105 ALA A C 1
ATOM 788 O O . ALA A 1 105 ? -15.617 4.684 -4.562 1 96.81 105 ALA A O 1
ATOM 789 N N . LYS A 1 106 ? -14.32 2.912 -4.316 1 95.81 106 LYS A N 1
ATOM 790 C CA . LYS A 1 106 ? -15.414 2.029 -3.914 1 95.81 106 LYS A CA 1
ATOM 791 C C . LYS A 1 106 ? -15.094 1.325 -2.598 1 95.81 106 LYS A C 1
ATOM 793 O O . LYS A 1 106 ? -13.961 0.889 -2.379 1 95.81 106 LYS A O 1
ATOM 798 N N . ALA A 1 107 ? -16.016 1.299 -1.698 1 96.94 107 ALA A N 1
ATOM 799 C CA . ALA A 1 107 ? -15.898 0.471 -0.5 1 96.94 107 ALA A CA 1
ATOM 800 C C . ALA A 1 107 ? -16.203 -0.991 -0.812 1 96.94 107 ALA A C 1
ATOM 802 O O . ALA A 1 107 ? -17.297 -1.479 -0.514 1 96.94 107 ALA A O 1
ATOM 803 N N . GLU A 1 108 ? -15.266 -1.697 -1.347 1 98.12 108 GLU A N 1
ATOM 804 C CA . GLU A 1 108 ? -15.5 -3.047 -1.852 1 98.12 108 GLU A CA 1
ATOM 805 C C . GLU A 1 108 ? -15.836 -4.012 -0.718 1 98.12 108 GLU A C 1
ATOM 807 O O . GLU A 1 108 ? -15.109 -4.086 0.275 1 98.12 108 GLU A O 1
ATOM 812 N N . LYS A 1 109 ? -16.844 -4.773 -0.883 1 96.12 109 LYS A N 1
ATOM 813 C CA . LYS A 1 109 ? -17.203 -5.816 0.077 1 96.12 109 LYS A CA 1
ATOM 814 C C . LYS A 1 109 ? -16.391 -7.086 -0.171 1 96.12 109 LYS A C 1
ATOM 816 O O . LYS A 1 109 ? -16.203 -7.898 0.738 1 96.12 109 LYS A O 1
ATOM 821 N N . GLY A 1 110 ? -15.977 -7.301 -1.366 1 97.44 110 GLY A N 1
ATOM 822 C CA . GLY A 1 110 ? -15.203 -8.469 -1.764 1 97.44 110 GLY A CA 1
ATOM 823 C C . GLY A 1 110 ? -14.398 -8.242 -3.029 1 97.44 110 GLY A C 1
ATOM 824 O O . GLY A 1 110 ? -14.523 -7.203 -3.678 1 97.44 110 GLY A O 1
ATOM 825 N N . LEU A 1 111 ? -13.578 -9.227 -3.379 1 97.12 111 LEU A N 1
ATOM 826 C CA . LEU A 1 111 ? -12.672 -9.18 -4.523 1 97.12 111 LEU A CA 1
ATOM 827 C C . LEU A 1 111 ? -13.445 -8.922 -5.816 1 97.12 111 LEU A C 1
ATOM 829 O O . LEU A 1 111 ? -12.953 -8.219 -6.703 1 97.12 111 LEU A O 1
ATOM 833 N N . ALA A 1 112 ? -14.594 -9.445 -5.875 1 96.81 112 ALA A N 1
ATOM 834 C CA . ALA A 1 112 ? -15.383 -9.367 -7.105 1 96.81 112 ALA A CA 1
ATOM 835 C C . ALA A 1 112 ? -15.695 -7.918 -7.465 1 96.81 112 ALA A C 1
ATOM 837 O O . ALA A 1 112 ? -15.891 -7.594 -8.641 1 96.81 112 ALA A O 1
ATOM 838 N N . GLN A 1 113 ? -15.703 -7.031 -6.527 1 97.88 113 GLN A N 1
ATOM 839 C CA . GLN A 1 113 ? -16.078 -5.637 -6.73 1 97.88 113 GLN A CA 1
ATOM 840 C C . GLN A 1 113 ? -14.852 -4.777 -7.039 1 97.88 113 GLN A C 1
ATOM 842 O O . GLN A 1 113 ? -14.984 -3.6 -7.383 1 97.88 113 GLN A O 1
ATOM 847 N N . LEU A 1 114 ? -13.68 -5.352 -6.918 1 98.25 114 LEU A N 1
ATOM 848 C CA . LEU A 1 114 ? -12.438 -4.609 -7.094 1 98.25 114 LEU A CA 1
ATOM 849 C C . LEU A 1 114 ? -12.219 -4.242 -8.562 1 98.25 114 LEU A C 1
ATOM 851 O O . LEU A 1 114 ? -12.391 -5.086 -9.445 1 98.25 114 LEU A O 1
ATOM 855 N N . THR A 1 115 ? -11.961 -3.01 -8.867 1 98.31 115 THR A N 1
ATOM 856 C CA . THR A 1 115 ? -11.602 -2.559 -10.211 1 98.31 115 THR A CA 1
ATOM 857 C C . THR A 1 115 ? -10.32 -1.729 -10.18 1 98.31 115 THR A C 1
ATOM 859 O O . THR A 1 115 ? -10 -1.105 -9.164 1 98.31 115 THR A O 1
ATOM 862 N N . LEU A 1 116 ? -9.625 -1.759 -11.289 1 98.62 116 LEU A N 1
ATOM 863 C CA . LEU A 1 116 ? -8.43 -0.941 -11.414 1 98.62 116 LEU A CA 1
ATOM 864 C C . LEU A 1 116 ? -8.742 0.529 -11.156 1 98.62 116 LEU A C 1
ATOM 866 O O . LEU A 1 116 ? -7.996 1.218 -10.461 1 98.62 116 LEU A O 1
ATOM 870 N N . ALA A 1 117 ? -9.828 0.971 -11.703 1 98.25 117 ALA A N 1
ATOM 871 C CA . ALA A 1 117 ? -10.219 2.375 -11.586 1 98.25 117 ALA A CA 1
ATOM 872 C C . ALA A 1 117 ? -10.438 2.766 -10.125 1 98.25 117 ALA A C 1
ATOM 874 O O . ALA A 1 117 ? -9.992 3.826 -9.688 1 98.25 117 ALA A O 1
ATOM 875 N N . SER A 1 118 ? -11.141 1.948 -9.359 1 97.88 118 SER A N 1
ATOM 876 C CA . SER A 1 118 ? -11.406 2.246 -7.957 1 97.88 118 SER A CA 1
ATOM 877 C C . SER A 1 118 ? -10.125 2.209 -7.129 1 97.88 118 SER A C 1
ATOM 879 O O . SER A 1 118 ? -9.953 3.01 -6.207 1 97.88 118 SER A O 1
ATOM 881 N N . MET A 1 119 ? -9.242 1.25 -7.422 1 98.75 119 MET A N 1
ATOM 882 C CA . MET A 1 119 ? -7.957 1.186 -6.73 1 98.75 119 MET A CA 1
ATOM 883 C C . MET A 1 119 ? -7.141 2.449 -6.98 1 98.75 119 MET A C 1
ATOM 885 O O . MET A 1 119 ? -6.633 3.061 -6.039 1 98.75 119 MET A O 1
ATOM 889 N N . GLN A 1 120 ? -7.098 2.811 -8.234 1 98.69 120 GLN A N 1
ATOM 890 C CA . GLN A 1 120 ? -6.324 3.996 -8.594 1 98.69 120 GLN A CA 1
ATOM 891 C C . GLN A 1 120 ? -6.871 5.238 -7.895 1 98.69 120 GLN A C 1
ATOM 893 O O . GLN A 1 120 ? -6.102 6.074 -7.414 1 98.69 120 GLN A O 1
ATOM 898 N N . ALA A 1 121 ? -8.156 5.352 -7.855 1 98.44 121 ALA A N 1
ATOM 899 C CA . ALA A 1 121 ? -8.781 6.492 -7.188 1 98.44 121 ALA A CA 1
ATOM 900 C C . ALA A 1 121 ? -8.414 6.527 -5.707 1 98.44 121 ALA A C 1
ATOM 902 O O . ALA A 1 121 ? -8.031 7.57 -5.18 1 98.44 121 ALA A O 1
ATOM 903 N N . SER A 1 122 ? -8.5 5.422 -5.016 1 98.69 122 SER A N 1
ATOM 904 C CA . SER A 1 122 ? -8.188 5.32 -3.592 1 98.69 122 SER A CA 1
ATOM 905 C C . SER A 1 122 ? -6.727 5.668 -3.32 1 98.69 122 SER A C 1
ATOM 907 O O . SER A 1 122 ? -6.426 6.453 -2.422 1 98.69 122 SER A O 1
ATOM 909 N N . PHE A 1 123 ? -5.816 5.125 -4.098 1 98.88 123 PHE A N 1
ATOM 910 C CA . PHE A 1 123 ? -4.391 5.301 -3.846 1 98.88 123 PHE A CA 1
ATOM 911 C C . PHE A 1 123 ? -3.957 6.727 -4.156 1 98.88 123 PHE A C 1
ATOM 913 O O . PHE A 1 123 ? -3.08 7.277 -3.486 1 98.88 123 PHE A O 1
ATOM 920 N N . ALA A 1 124 ? -4.547 7.316 -5.184 1 98.69 124 ALA A N 1
ATOM 921 C CA . ALA A 1 124 ? -4.199 8.688 -5.547 1 98.69 124 ALA A CA 1
ATOM 922 C C . ALA A 1 124 ? -4.395 9.633 -4.371 1 98.69 124 ALA A C 1
ATOM 924 O O . ALA A 1 124 ? -3.52 10.453 -4.066 1 98.69 124 ALA A O 1
ATOM 925 N N . THR A 1 125 ? -5.469 9.469 -3.684 1 98.56 125 THR A N 1
ATOM 926 C CA . THR A 1 125 ? -5.836 10.391 -2.613 1 98.56 125 THR A CA 1
ATOM 927 C C . THR A 1 125 ? -5.27 9.922 -1.277 1 98.56 125 THR A C 1
ATOM 929 O O . THR A 1 125 ? -4.699 10.711 -0.526 1 98.56 125 THR A O 1
ATOM 932 N N . ASN A 1 126 ? -5.367 8.641 -0.982 1 98.81 126 ASN A N 1
ATOM 933 C CA . ASN A 1 126 ? -5.055 8.133 0.349 1 98.81 126 ASN A CA 1
ATOM 934 C C . ASN A 1 126 ? -3.555 7.902 0.522 1 98.81 126 ASN A C 1
ATOM 936 O O . ASN A 1 126 ? -3.051 7.887 1.646 1 98.81 126 ASN A O 1
ATOM 940 N N . THR A 1 127 ? -2.891 7.668 -0.572 1 98.94 127 THR A N 1
ATOM 941 C CA . THR A 1 127 ? -1.513 7.195 -0.49 1 98.94 127 THR A CA 1
ATOM 942 C C . THR A 1 127 ? -0.558 8.195 -1.133 1 98.94 127 THR A C 1
ATOM 944 O O . THR A 1 127 ? 0.301 8.766 -0.456 1 98.94 127 THR A O 1
ATOM 947 N N . PHE A 1 128 ? -0.752 8.492 -2.387 1 98.94 128 PHE A N 1
ATOM 948 C CA . PHE A 1 128 ? 0.209 9.281 -3.146 1 98.94 128 PHE A CA 1
ATOM 949 C C . PHE A 1 128 ? 0.188 10.734 -2.695 1 98.94 128 PHE A C 1
ATOM 951 O O . PHE A 1 128 ? 1.241 11.336 -2.465 1 98.94 128 PHE A O 1
ATOM 958 N N . ALA A 1 129 ? -0.967 11.258 -2.498 1 98.88 129 ALA A N 1
ATOM 959 C CA . ALA A 1 129 ? -1.114 12.68 -2.207 1 98.88 129 ALA A CA 1
ATOM 960 C C . ALA A 1 129 ? -0.422 13.047 -0.898 1 98.88 129 ALA A C 1
ATOM 962 O O . ALA A 1 129 ? 0.368 13.992 -0.851 1 98.88 129 ALA A O 1
ATOM 963 N N . PRO A 1 130 ? -0.642 12.312 0.19 1 98.88 130 PRO A N 1
ATOM 964 C CA . PRO A 1 130 ? -0.012 12.703 1.452 1 98.88 130 PRO A CA 1
ATOM 965 C C . PRO A 1 130 ? 1.513 12.664 1.389 1 98.88 130 PRO A C 1
ATOM 967 O O . PRO A 1 130 ? 2.18 13.547 1.936 1 98.88 130 PRO A O 1
ATOM 970 N N . ILE A 1 131 ? 2.098 11.672 0.744 1 98.94 131 ILE A N 1
ATOM 971 C CA . ILE A 1 131 ? 3.553 11.562 0.751 1 98.94 131 ILE A CA 1
ATOM 972 C C . ILE A 1 131 ? 4.152 12.602 -0.187 1 98.94 131 ILE A C 1
ATOM 974 O O . ILE A 1 131 ? 5.234 13.141 0.08 1 98.94 131 ILE A O 1
ATOM 978 N N . LEU A 1 132 ? 3.486 12.852 -1.287 1 98.88 132 LEU A N 1
ATOM 979 C CA . LEU A 1 132 ? 3.961 13.898 -2.182 1 98.88 132 LEU A CA 1
ATOM 980 C C . LEU A 1 132 ? 3.85 15.266 -1.518 1 98.88 132 LEU A C 1
ATOM 982 O O . LEU A 1 132 ? 4.699 16.141 -1.732 1 98.88 132 LEU A O 1
ATOM 986 N N . LEU A 1 133 ? 2.787 15.477 -0.74 1 98.88 133 LEU A N 1
ATOM 987 C CA . LEU A 1 133 ? 2.693 16.688 0.067 1 98.88 133 LEU A CA 1
ATOM 988 C C . LEU A 1 133 ? 3.924 16.844 0.954 1 98.88 133 LEU A C 1
ATOM 990 O O . LEU A 1 133 ? 4.555 17.906 0.965 1 98.88 133 LEU A O 1
ATOM 994 N N . LEU A 1 134 ? 4.25 15.828 1.693 1 98.81 134 LEU A N 1
ATOM 995 C CA . LEU A 1 134 ? 5.418 15.844 2.566 1 98.81 134 LEU A CA 1
ATOM 996 C C . LEU A 1 134 ? 6.684 16.156 1.773 1 98.81 134 LEU A C 1
ATOM 998 O O . LEU A 1 134 ? 7.48 17.016 2.182 1 98.81 134 LEU A O 1
ATOM 1002 N N . LYS A 1 135 ? 6.84 15.461 0.631 1 98.5 135 LYS A N 1
ATOM 1003 C CA . LYS A 1 135 ? 8 15.695 -0.228 1 98.5 135 LYS A CA 1
ATOM 1004 C C . LYS A 1 135 ? 8.148 17.172 -0.559 1 98.5 135 LYS A C 1
ATOM 1006 O O . LYS A 1 135 ? 9.227 17.75 -0.391 1 98.5 135 LYS A O 1
ATOM 1011 N N . HIS A 1 136 ? 7.121 17.766 -1.02 1 98.25 136 HIS A N 1
ATOM 1012 C CA . HIS A 1 136 ? 7.18 19.141 -1.498 1 98.25 136 HIS A CA 1
ATOM 1013 C C . HIS A 1 136 ? 7.367 20.125 -0.343 1 98.25 136 HIS A C 1
ATOM 1015 O O . HIS A 1 136 ? 7.984 21.172 -0.51 1 98.25 136 HIS A O 1
ATOM 1021 N N . LEU A 1 137 ? 6.926 19.781 0.834 1 98 137 LEU A N 1
ATOM 1022 C CA . LEU A 1 137 ? 7.012 20.672 1.981 1 98 137 LEU A CA 1
ATOM 1023 C C . LEU A 1 137 ? 8.336 20.5 2.715 1 98 137 LEU A C 1
ATOM 1025 O O . LEU A 1 137 ? 8.617 21.203 3.686 1 98 137 LEU A O 1
ATOM 1029 N N . LEU A 1 138 ? 9.203 19.625 2.307 1 97 138 LEU A N 1
ATOM 1030 C CA . LEU A 1 138 ? 10.43 19.25 3.002 1 97 138 LEU A CA 1
ATOM 1031 C C . LEU A 1 138 ? 11.266 20.5 3.314 1 97 138 LEU A C 1
ATOM 1033 O O . LEU A 1 138 ? 11.797 20.625 4.418 1 97 138 LEU A O 1
ATOM 1037 N N . PRO A 1 139 ? 11.352 21.469 2.389 1 95.69 139 PRO A N 1
ATOM 1038 C CA . PRO A 1 139 ? 12.164 22.656 2.688 1 95.69 139 PRO A CA 1
ATOM 1039 C C . PRO A 1 139 ? 11.648 23.438 3.891 1 95.69 139 PRO A C 1
ATOM 1041 O O . PRO A 1 139 ? 12.398 24.203 4.508 1 95.69 139 PRO A O 1
ATOM 1044 N N . LEU A 1 140 ? 10.406 23.25 4.281 1 96.88 140 LEU A N 1
ATOM 1045 C CA . LEU A 1 140 ? 9.781 24.016 5.359 1 96.88 140 LEU A CA 1
ATOM 1046 C C . LEU A 1 140 ? 9.812 23.219 6.668 1 96.88 140 LEU A C 1
ATOM 1048 O O . LEU A 1 140 ? 9.273 23.672 7.68 1 96.88 140 LEU A O 1
ATOM 1052 N N . LEU A 1 141 ? 10.391 22.047 6.648 1 96.81 141 LEU A N 1
ATOM 1053 C CA . LEU A 1 141 ? 10.344 21.172 7.816 1 96.81 141 LEU A CA 1
ATOM 1054 C C . LEU A 1 141 ? 11.742 20.938 8.375 1 96.81 141 LEU A C 1
ATOM 1056 O O . LEU A 1 141 ? 11.938 20.062 9.227 1 96.81 141 LEU A O 1
ATOM 1060 N N . ARG A 1 142 ? 12.609 21.781 7.984 1 91.12 142 ARG A N 1
ATOM 1061 C CA . ARG A 1 142 ? 14 21.594 8.391 1 91.12 142 ARG A CA 1
ATOM 1062 C C . ARG A 1 142 ? 14.352 22.484 9.578 1 91.12 142 ARG A C 1
ATOM 1064 O O . ARG A 1 142 ? 13.641 23.453 9.867 1 91.12 142 ARG A O 1
ATOM 1071 N N . ARG A 1 143 ? 15.336 22.234 10.422 1 86.81 143 ARG A N 1
ATOM 1072 C CA . ARG A 1 143 ? 16.094 23.094 11.328 1 86.81 143 ARG A CA 1
ATOM 1073 C C . ARG A 1 143 ? 15.383 23.219 12.672 1 86.81 143 ARG A C 1
ATOM 1075 O O . ARG A 1 143 ? 16.031 23.422 13.703 1 86.81 143 ARG A O 1
ATOM 1082 N N . GLN A 1 144 ? 13.992 23.25 12.664 1 93.06 144 GLN A N 1
ATOM 1083 C CA . GLN A 1 144 ? 13.211 23.406 13.883 1 93.06 144 GLN A CA 1
ATOM 1084 C C . GLN A 1 144 ? 12.297 22.203 14.109 1 93.06 144 GLN A C 1
ATOM 1086 O O . GLN A 1 144 ? 12.094 21.406 13.195 1 93.06 144 GLN A O 1
ATOM 1091 N N . PRO A 1 145 ? 11.766 22.172 15.367 1 95.94 145 PRO A N 1
ATOM 1092 C CA . PRO A 1 145 ? 10.82 21.078 15.602 1 95.94 145 PRO A CA 1
ATOM 1093 C C . PRO A 1 145 ? 9.641 21.109 14.633 1 95.94 145 PRO A C 1
ATOM 1095 O O . PRO A 1 145 ? 9.102 22.172 14.336 1 95.94 145 PRO A O 1
ATOM 1098 N N . SER A 1 146 ? 9.383 19.953 14.094 1 97.06 146 SER A N 1
ATOM 1099 C CA . SER A 1 146 ? 8.266 19.812 13.164 1 97.06 146 SER A CA 1
ATOM 1100 C C . SER A 1 146 ? 7.602 18.453 13.297 1 97.06 146 SER A C 1
ATOM 1102 O O . SER A 1 146 ? 8.273 17.453 13.57 1 97.06 146 SER A O 1
ATOM 1104 N N . THR A 1 147 ? 6.305 18.422 13.289 1 98.44 147 THR A N 1
ATOM 1105 C CA . THR A 1 147 ? 5.543 17.172 13.227 1 98.44 147 THR A CA 1
ATOM 1106 C C . THR A 1 147 ? 4.746 17.094 11.93 1 98.44 147 THR A C 1
ATOM 1108 O O . THR A 1 147 ? 4.035 18.031 11.562 1 98.44 147 THR A O 1
ATOM 1111 N N . PHE A 1 148 ? 4.977 16.078 11.172 1 98.88 148 PHE A N 1
ATOM 1112 C CA . PHE A 1 148 ? 4.102 15.695 10.062 1 98.88 148 PHE A CA 1
ATOM 1113 C C . PHE A 1 148 ? 3.215 14.516 10.453 1 98.88 148 PHE A C 1
ATOM 1115 O O . PHE A 1 148 ? 3.715 13.453 10.828 1 98.88 148 PHE A O 1
ATOM 1122 N N . ALA A 1 149 ? 1.926 14.688 10.391 1 98.94 149 ALA A N 1
ATOM 1123 C CA . ALA A 1 149 ? 0.976 13.617 10.672 1 98.94 149 ALA A CA 1
ATOM 1124 C C . ALA A 1 149 ? 0.022 13.406 9.5 1 98.94 149 ALA A C 1
ATOM 1126 O O . ALA A 1 149 ? -0.346 14.359 8.812 1 98.94 149 ALA A O 1
ATOM 1127 N N . ALA A 1 150 ? -0.31 12.219 9.258 1 98.94 150 ALA A N 1
ATOM 1128 C CA . ALA A 1 150 ? -1.347 11.891 8.281 1 98.94 150 ALA A CA 1
ATOM 1129 C C . ALA A 1 150 ? -2.389 10.953 8.891 1 98.94 150 ALA A C 1
ATOM 1131 O O . ALA A 1 150 ? -2.059 10.094 9.711 1 98.94 150 ALA A O 1
ATOM 1132 N N . LEU A 1 151 ? -3.602 11.172 8.484 1 98.81 151 LEU A N 1
ATOM 1133 C CA . LEU A 1 151 ? -4.676 10.305 8.953 1 98.81 151 LEU A CA 1
ATOM 1134 C C . LEU A 1 151 ? -4.676 8.977 8.195 1 98.81 151 LEU A C 1
ATOM 1136 O O . LEU A 1 151 ? -4.91 8.945 6.988 1 98.81 151 LEU A O 1
ATOM 1140 N N . SER A 1 152 ? -4.309 7.98 8.898 1 98.75 152 SER A N 1
ATOM 1141 C CA . SER A 1 152 ? -4.492 6.609 8.438 1 98.75 152 SER A CA 1
ATOM 1142 C C . SER A 1 152 ? -5.773 6.004 8.992 1 98.75 152 SER A C 1
ATOM 1144 O O . SER A 1 152 ? -6.781 6.695 9.141 1 98.75 152 SER A O 1
ATOM 1146 N N . ALA A 1 153 ? -5.883 4.785 9.125 1 98.56 153 ALA A N 1
ATOM 1147 C CA . ALA A 1 153 ? -7.008 4.035 9.68 1 98.56 153 ALA A CA 1
ATOM 1148 C C . ALA A 1 153 ? -6.543 2.711 10.273 1 98.56 153 ALA A C 1
ATOM 1150 O O . ALA A 1 153 ? -5.633 2.068 9.742 1 98.56 153 ALA A O 1
ATOM 1151 N N . ARG A 1 154 ? -7.184 2.338 11.367 1 97.81 154 ARG A N 1
ATOM 1152 C CA . ARG A 1 154 ? -6.836 1.055 11.969 1 97.81 154 ARG A CA 1
ATOM 1153 C C . ARG A 1 154 ? -6.926 -0.073 10.945 1 97.81 154 ARG A C 1
ATOM 1155 O O . ARG A 1 154 ? -6.129 -1.014 10.984 1 97.81 154 ARG A O 1
ATOM 1162 N N . VAL A 1 155 ? -7.863 -0.012 10.031 1 98.12 155 VAL A N 1
ATOM 1163 C CA . VAL A 1 155 ? -8.055 -1.057 9.031 1 98.12 155 VAL A CA 1
ATOM 1164 C C . VAL A 1 155 ? -6.848 -1.098 8.094 1 98.12 155 VAL A C 1
ATOM 1166 O O . VAL A 1 155 ? -6.688 -2.045 7.316 1 98.12 155 VAL A O 1
ATOM 1169 N N . GLY A 1 156 ? -5.98 -0.083 8.094 1 98.62 156 GLY A N 1
ATOM 1170 C CA . GLY A 1 156 ? -4.738 -0.08 7.336 1 98.62 156 GLY A CA 1
ATOM 1171 C C . GLY A 1 156 ? -3.65 -0.928 7.965 1 98.62 156 GLY A C 1
ATOM 1172 O O . GLY A 1 156 ? -2.586 -1.122 7.375 1 98.62 156 GLY A O 1
ATOM 1173 N N . SER A 1 157 ? -3.871 -1.395 9.211 1 98.75 157 SER A N 1
ATOM 1174 C CA . SER A 1 157 ? -2.977 -2.338 9.867 1 98.75 157 SER A CA 1
ATOM 1175 C C . SER A 1 157 ? -3.141 -3.746 9.305 1 98.75 157 SER A C 1
ATOM 1177 O O . SER A 1 157 ? -4.246 -4.289 9.289 1 98.75 157 SER A O 1
ATOM 1179 N N . ILE A 1 158 ? -2.049 -4.289 8.805 1 98.75 158 ILE A N 1
ATOM 1180 C CA . ILE A 1 158 ? -2.111 -5.66 8.305 1 98.75 158 ILE A CA 1
ATOM 1181 C C . ILE A 1 158 ? -2.266 -6.629 9.477 1 98.75 158 ILE A C 1
ATOM 1183 O O . ILE A 1 158 ? -3.076 -7.555 9.43 1 98.75 158 ILE A O 1
ATOM 1187 N N . GLY A 1 159 ? -1.535 -6.355 10.539 1 98 159 GLY A N 1
ATOM 1188 C CA . GLY A 1 159 ? -1.517 -7.23 11.703 1 98 159 GLY A CA 1
ATOM 1189 C C . GLY A 1 159 ? -2.836 -7.25 12.453 1 98 159 GLY A C 1
ATOM 1190 O O . GLY A 1 159 ? -3.111 -8.188 13.203 1 98 159 GLY A O 1
ATOM 1191 N N . ASP A 1 160 ? -3.672 -6.266 12.25 1 97.5 160 ASP 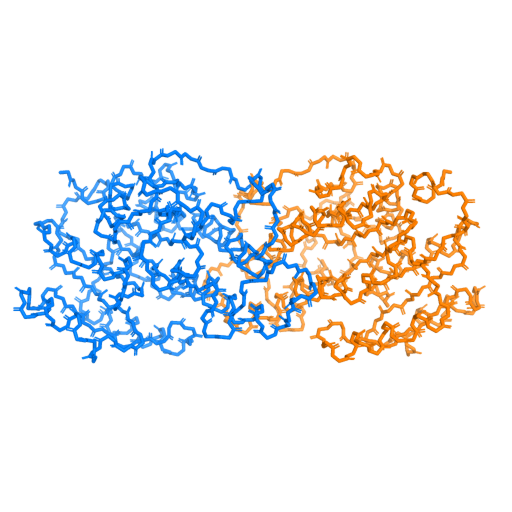A N 1
ATOM 1192 C CA . ASP A 1 160 ? -4.949 -6.172 12.953 1 97.5 160 ASP A CA 1
ATOM 1193 C C . ASP A 1 160 ? -6.113 -6.527 12.031 1 97.5 160 ASP A C 1
ATOM 1195 O O . ASP A 1 160 ? -7.277 -6.418 12.414 1 97.5 160 ASP A O 1
ATOM 1199 N N . ASN A 1 161 ? -5.84 -6.875 10.812 1 98.12 161 ASN A N 1
ATOM 1200 C CA . ASN A 1 161 ? -6.883 -7.184 9.844 1 98.12 161 ASN A CA 1
ATOM 1201 C C . ASN A 1 161 ? -7.449 -8.586 10.055 1 98.12 161 ASN A C 1
ATOM 1203 O O . ASN A 1 161 ? -6.793 -9.578 9.727 1 98.12 161 ASN A O 1
ATOM 1207 N N . ARG A 1 162 ? -8.68 -8.625 10.523 1 96.38 162 ARG A N 1
ATOM 1208 C CA . ARG A 1 162 ? -9.32 -9.914 10.773 1 96.38 162 ARG A CA 1
ATOM 1209 C C . ARG A 1 162 ? -10.617 -10.047 9.984 1 96.38 162 ARG A C 1
ATOM 1211 O O . ARG A 1 162 ? -11.172 -11.141 9.867 1 96.38 162 ARG A O 1
ATOM 1218 N N . LEU A 1 163 ? -11.086 -8.961 9.453 1 95.5 163 LEU A N 1
ATOM 1219 C CA . LEU A 1 163 ? -12.422 -8.953 8.875 1 95.5 163 LEU A CA 1
ATOM 1220 C C . LEU A 1 163 ? -12.352 -9.008 7.348 1 95.5 163 LEU A C 1
ATOM 1222 O O . LEU A 1 163 ? -13.227 -9.586 6.703 1 95.5 163 LEU A O 1
ATOM 1226 N N . GLY A 1 164 ? -11.336 -8.422 6.77 1 97.25 164 GLY A N 1
ATOM 1227 C CA . GLY A 1 164 ? -11.25 -8.305 5.324 1 97.25 164 GLY A CA 1
ATOM 1228 C C . GLY A 1 164 ? -12.148 -7.215 4.766 1 97.25 164 GLY A C 1
ATOM 1229 O O . GLY A 1 164 ? -12.508 -6.273 5.473 1 97.25 164 GLY A O 1
ATOM 1230 N N . GLY A 1 165 ? -12.375 -7.25 3.414 1 97.5 165 GLY A N 1
ATOM 1231 C CA . GLY A 1 165 ? -13.164 -6.215 2.766 1 97.5 165 GLY A CA 1
ATOM 1232 C C . GLY A 1 165 ? -12.398 -4.918 2.57 1 97.5 165 GLY A C 1
ATOM 1233 O O . GLY A 1 165 ? -11.234 -4.816 2.953 1 97.5 165 GLY A O 1
ATOM 1234 N N . TRP A 1 166 ? -13.07 -3.965 1.838 1 98.38 166 TRP A N 1
ATOM 1235 C CA . TRP A 1 166 ? -12.508 -2.646 1.572 1 98.38 166 TRP A CA 1
ATOM 1236 C C . TRP A 1 166 ? -11.07 -2.76 1.073 1 98.38 166 TRP A C 1
ATOM 1238 O O . TRP A 1 166 ? -10.164 -2.105 1.604 1 98.38 166 TRP A O 1
ATOM 1248 N N . TYR A 1 167 ? -10.875 -3.566 0.074 1 98.81 167 TYR A N 1
ATOM 1249 C CA . TYR A 1 167 ? -9.562 -3.938 -0.428 1 98.81 167 TYR A CA 1
ATOM 1250 C C . TYR A 1 167 ? -8.734 -2.699 -0.753 1 98.81 167 TYR A C 1
ATOM 1252 O O . TYR A 1 167 ? -7.617 -2.541 -0.251 1 98.81 167 TYR A O 1
ATOM 1260 N N . SER A 1 168 ? -9.312 -1.79 -1.566 1 98.88 168 SER A N 1
ATOM 1261 C CA . SER A 1 168 ? -8.57 -0.61 -2.01 1 98.88 168 SER A CA 1
ATOM 1262 C C . SER A 1 168 ? -8.227 0.296 -0.834 1 98.88 168 SER A C 1
ATOM 1264 O O . SER A 1 168 ? -7.098 0.784 -0.732 1 98.88 168 SER A O 1
ATOM 1266 N N . TYR A 1 169 ? -9.172 0.458 0.038 1 98.81 169 TYR A N 1
ATOM 1267 C CA . TYR A 1 169 ? -8.977 1.366 1.163 1 98.81 169 TYR A CA 1
ATOM 1268 C C . TYR A 1 169 ? -7.934 0.824 2.131 1 98.81 169 TYR A C 1
ATOM 1270 O O . TYR A 1 169 ? -6.98 1.525 2.482 1 98.81 169 TYR A O 1
ATOM 1278 N N . ARG A 1 170 ? -8.062 -0.434 2.572 1 98.81 170 ARG A N 1
ATOM 1279 C CA . ARG A 1 170 ? -7.113 -1.06 3.484 1 98.81 170 ARG A CA 1
ATOM 1280 C C . ARG A 1 170 ? -5.695 -1.002 2.922 1 98.81 170 ARG A C 1
ATOM 1282 O O . ARG A 1 170 ? -4.758 -0.619 3.625 1 98.81 170 ARG A O 1
ATOM 1289 N N . ALA A 1 171 ? -5.59 -1.367 1.678 1 98.94 171 ALA A N 1
ATOM 1290 C CA . ALA A 1 171 ? -4.273 -1.427 1.054 1 98.94 171 ALA A CA 1
ATOM 1291 C C . ALA A 1 171 ? -3.672 -0.032 0.903 1 98.94 171 ALA A C 1
ATOM 1293 O O . ALA A 1 171 ? -2.467 0.156 1.088 1 98.94 171 ALA A O 1
ATOM 1294 N N . SER A 1 172 ? -4.461 0.932 0.514 1 98.94 172 SER A N 1
ATOM 1295 C CA . SER A 1 172 ? -3.977 2.301 0.374 1 98.94 172 SER A CA 1
ATOM 1296 C C . SER A 1 172 ? -3.453 2.84 1.701 1 98.94 172 SER A C 1
ATOM 1298 O O . SER A 1 172 ? -2.441 3.547 1.733 1 98.94 172 SER A O 1
ATOM 1300 N N . LYS A 1 173 ? -4.156 2.516 2.77 1 98.94 173 LYS A N 1
ATOM 1301 C CA . LYS A 1 173 ? -3.734 2.992 4.086 1 98.94 173 LYS A CA 1
ATOM 1302 C C . LYS A 1 173 ? -2.508 2.232 4.578 1 98.94 173 LYS A C 1
ATOM 1304 O O . LYS A 1 173 ? -1.646 2.803 5.25 1 98.94 173 LYS A O 1
ATOM 1309 N N . ALA A 1 174 ? -2.387 0.951 4.254 1 98.94 174 ALA A N 1
ATOM 1310 C CA . ALA A 1 174 ? -1.162 0.217 4.562 1 98.94 174 ALA A CA 1
ATOM 1311 C C . ALA A 1 174 ? 0.036 0.814 3.83 1 98.94 174 ALA A C 1
ATOM 1313 O O . ALA A 1 174 ? 1.12 0.944 4.402 1 98.94 174 ALA A O 1
ATOM 1314 N N . ALA A 1 175 ? -0.173 1.125 2.586 1 98.94 175 ALA A N 1
ATOM 1315 C CA . ALA A 1 175 ? 0.88 1.768 1.805 1 98.94 175 ALA A CA 1
ATOM 1316 C C . ALA A 1 175 ? 1.268 3.113 2.41 1 98.94 175 ALA A C 1
ATOM 1318 O O . ALA A 1 175 ? 2.453 3.439 2.506 1 98.94 175 ALA A O 1
ATOM 1319 N N . LEU A 1 176 ? 0.287 3.869 2.779 1 98.94 176 LEU A N 1
ATOM 1320 C CA . LEU A 1 176 ? 0.55 5.141 3.441 1 98.94 176 LEU A CA 1
ATOM 1321 C C . LEU A 1 176 ? 1.391 4.934 4.699 1 98.94 176 LEU A C 1
ATOM 1323 O O . LEU A 1 176 ? 2.357 5.664 4.93 1 98.94 176 LEU A O 1
ATOM 1327 N N . ASN A 1 177 ? 1.009 3.973 5.539 1 98.94 177 ASN A N 1
ATOM 1328 C CA . ASN A 1 177 ? 1.761 3.658 6.746 1 98.94 177 ASN A CA 1
ATOM 1329 C C . ASN A 1 177 ? 3.23 3.387 6.438 1 98.94 177 ASN A C 1
ATOM 1331 O O . ASN A 1 177 ? 4.117 3.904 7.121 1 98.94 177 ASN A O 1
ATOM 1335 N N . GLN A 1 178 ? 3.475 2.586 5.395 1 98.94 178 GLN A N 1
ATOM 1336 C CA . GLN A 1 178 ? 4.848 2.281 5.004 1 98.94 178 GLN A CA 1
ATOM 1337 C C . GLN A 1 178 ? 5.582 3.539 4.547 1 98.94 178 GLN A C 1
ATOM 1339 O O . GLN A 1 178 ? 6.754 3.73 4.871 1 98.94 178 GLN A O 1
ATOM 1344 N N . LEU A 1 179 ? 4.93 4.328 3.785 1 98.94 179 LEU A N 1
ATOM 1345 C CA . LEU A 1 179 ? 5.535 5.559 3.285 1 98.94 179 LEU A CA 1
ATOM 1346 C C . LEU A 1 179 ? 5.914 6.484 4.434 1 98.94 179 LEU A C 1
ATOM 1348 O O . LEU A 1 179 ? 7.02 7.031 4.461 1 98.94 179 LEU A O 1
ATOM 1352 N N . LEU A 1 180 ? 5.035 6.645 5.363 1 98.94 180 LEU A N 1
ATOM 1353 C CA . LEU A 1 180 ? 5.289 7.52 6.504 1 98.94 180 LEU A CA 1
ATOM 1354 C C . LEU A 1 180 ? 6.422 6.977 7.367 1 98.94 180 LEU A C 1
ATOM 1356 O O . LEU A 1 180 ? 7.281 7.734 7.82 1 98.94 180 LEU A O 1
ATOM 1360 N N . HIS A 1 181 ? 6.375 5.688 7.609 1 98.94 181 HIS A N 1
ATOM 1361 C CA . HIS A 1 181 ? 7.469 5.074 8.359 1 98.94 181 HIS A CA 1
ATOM 1362 C C . HIS A 1 181 ? 8.805 5.285 7.652 1 98.94 181 HIS A C 1
ATOM 1364 O O . HIS A 1 181 ? 9.789 5.668 8.281 1 98.94 181 HIS A O 1
ATOM 1370 N N . THR A 1 182 ? 8.812 5.059 6.387 1 98.88 182 THR A N 1
ATOM 1371 C CA . THR A 1 182 ? 10.023 5.25 5.59 1 98.88 182 THR A CA 1
ATOM 1372 C C . THR A 1 182 ? 10.484 6.703 5.656 1 98.88 182 THR A C 1
ATOM 1374 O O . THR A 1 182 ? 11.672 6.977 5.848 1 98.88 182 THR A O 1
ATOM 1377 N N . ALA A 1 183 ? 9.57 7.598 5.52 1 98.88 183 ALA A N 1
ATOM 1378 C CA . ALA A 1 183 ? 9.883 9.023 5.562 1 98.88 183 ALA A CA 1
ATOM 1379 C C . ALA A 1 183 ? 10.469 9.414 6.918 1 98.88 183 ALA A C 1
ATOM 1381 O O . ALA A 1 183 ? 11.344 10.281 6.996 1 98.88 183 ALA A O 1
ATOM 1382 N N . SER A 1 184 ? 9.938 8.828 7.965 1 98.88 184 SER A N 1
ATOM 1383 C CA . SER A 1 184 ? 10.422 9.148 9.305 1 98.88 184 SER A CA 1
ATOM 1384 C C . SER A 1 184 ? 11.906 8.836 9.445 1 98.88 184 SER A C 1
ATOM 1386 O O . SER A 1 184 ? 12.633 9.562 10.133 1 98.88 184 SER A O 1
ATOM 1388 N N . ILE A 1 185 ? 12.344 7.77 8.812 1 98.62 185 ILE A N 1
ATOM 1389 C CA . ILE A 1 185 ? 13.75 7.375 8.852 1 98.62 185 ILE A CA 1
ATOM 1390 C C . ILE A 1 185 ? 14.609 8.445 8.18 1 98.62 185 ILE A C 1
ATOM 1392 O O . ILE A 1 185 ? 15.625 8.867 8.727 1 98.62 185 ILE A O 1
ATOM 1396 N N . GLU A 1 186 ? 14.172 8.898 7.055 1 98.19 186 GLU A N 1
ATOM 1397 C CA . GLU A 1 186 ? 14.906 9.93 6.328 1 98.19 186 GLU A CA 1
ATOM 1398 C C . GLU A 1 186 ? 14.867 11.258 7.078 1 98.19 186 GLU A C 1
ATOM 1400 O O . GLU A 1 186 ? 15.883 11.945 7.195 1 98.19 186 GLU A O 1
ATOM 1405 N N . LEU A 1 187 ? 13.695 11.656 7.57 1 98.19 187 LEU A N 1
ATOM 1406 C CA . LEU A 1 187 ? 13.531 12.945 8.234 1 98.19 187 L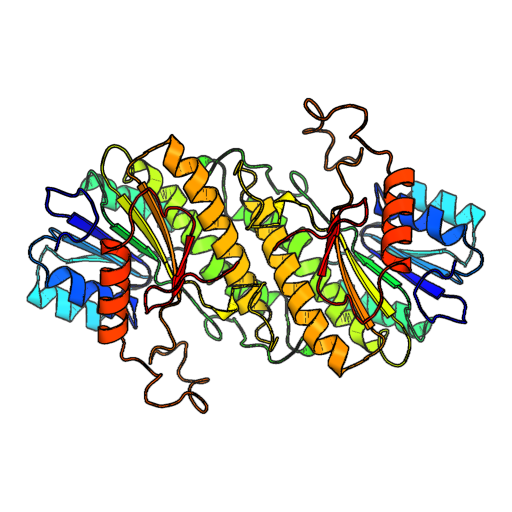EU A CA 1
ATOM 1407 C C . LEU A 1 187 ? 14.359 13.008 9.516 1 98.19 187 LEU A C 1
ATOM 1409 O O . LEU A 1 187 ? 14.859 14.07 9.883 1 98.19 187 LEU A O 1
ATOM 1413 N N . LYS A 1 188 ? 14.477 11.906 10.18 1 96.94 188 LYS A N 1
ATOM 1414 C CA . LYS A 1 188 ? 15.305 11.875 11.375 1 96.94 188 LYS A CA 1
ATOM 1415 C C . LYS A 1 188 ? 16.734 12.305 11.062 1 96.94 188 LYS A C 1
ATOM 1417 O O . LYS A 1 188 ? 17.391 12.961 11.883 1 96.94 188 LYS A O 1
ATOM 1422 N N . ARG A 1 189 ? 17.188 11.906 9.898 1 95.62 189 ARG A N 1
ATOM 1423 C CA . ARG A 1 189 ? 18.531 12.297 9.477 1 95.62 189 ARG A CA 1
ATOM 1424 C C . ARG A 1 189 ? 18.562 13.766 9.062 1 95.62 189 ARG A C 1
ATOM 1426 O O . ARG A 1 189 ? 19.547 14.469 9.328 1 95.62 189 ARG A O 1
ATOM 1433 N N . LEU A 1 190 ? 17.547 14.25 8.5 1 95.69 190 LEU A N 1
ATOM 1434 C CA . LEU A 1 190 ? 17.484 15.609 7.984 1 95.69 190 LEU A CA 1
ATOM 1435 C C . LEU A 1 190 ? 17.203 16.609 9.102 1 95.69 190 LEU A C 1
ATOM 1437 O O . LEU A 1 190 ? 17.719 17.719 9.094 1 95.69 190 LEU A O 1
ATOM 1441 N N . ASN A 1 191 ? 16.375 16.234 9.992 1 97.12 191 ASN A N 1
ATOM 1442 C CA . ASN A 1 191 ? 15.945 17.016 11.141 1 97.12 191 ASN A CA 1
ATOM 1443 C C . ASN A 1 191 ? 15.648 16.125 12.352 1 97.12 191 ASN A C 1
ATOM 1445 O O . ASN A 1 191 ? 14.523 15.656 12.516 1 97.12 191 ASN A O 1
ATOM 1449 N N . PRO A 1 192 ? 16.578 16.016 13.219 1 96.44 192 PRO A N 1
ATOM 1450 C CA . PRO A 1 192 ? 16.422 15.109 14.359 1 96.44 192 PRO A CA 1
ATOM 1451 C C . PRO A 1 192 ? 15.266 15.508 15.273 1 96.44 192 PRO A C 1
ATOM 1453 O O . PRO A 1 192 ? 14.828 14.719 16.109 1 96.44 192 PRO A O 1
ATOM 1456 N N . ALA A 1 193 ? 14.773 16.703 15.102 1 96.44 193 ALA A N 1
ATOM 1457 C CA . ALA A 1 193 ? 13.664 17.188 15.93 1 96.44 193 ALA A CA 1
ATOM 1458 C C . ALA A 1 193 ? 12.328 17 15.227 1 96.44 193 ALA A C 1
ATOM 1460 O O . ALA A 1 193 ? 11.305 17.516 15.664 1 96.44 193 ALA A O 1
ATOM 1461 N N . SER A 1 194 ? 12.352 16.234 14.133 1 97.5 194 SER A N 1
ATOM 1462 C CA . SER A 1 194 ? 11.125 15.984 13.391 1 97.5 194 SER A CA 1
ATOM 1463 C C . SER A 1 194 ? 10.406 14.742 13.906 1 97.5 194 SER A C 1
ATOM 1465 O O . SER A 1 194 ? 11.031 13.844 14.477 1 97.5 194 SER A O 1
ATOM 1467 N N . THR A 1 195 ? 9.125 14.742 13.781 1 98.44 195 THR A N 1
ATOM 1468 C CA . THR A 1 195 ? 8.266 13.609 14.117 1 98.44 195 THR A CA 1
ATOM 1469 C C . THR A 1 195 ? 7.297 13.312 12.977 1 98.44 195 THR A C 1
ATOM 1471 O O . THR A 1 195 ? 6.699 14.219 12.406 1 98.44 195 THR A O 1
ATOM 1474 N N . VAL A 1 196 ? 7.199 12.062 12.578 1 98.88 196 VAL A N 1
ATOM 1475 C CA . VAL A 1 196 ? 6.215 11.602 11.602 1 98.88 196 VAL A CA 1
ATOM 1476 C C . VAL A 1 196 ? 5.25 10.617 12.266 1 98.88 196 VAL A C 1
ATOM 1478 O O . VAL A 1 196 ? 5.672 9.625 12.852 1 98.88 196 VAL A O 1
ATOM 1481 N N . LEU A 1 197 ? 3.963 10.898 12.18 1 98.88 197 LEU A N 1
ATOM 1482 C CA . LEU A 1 197 ? 2.971 10.055 12.844 1 98.88 197 LEU A CA 1
ATOM 1483 C C . LEU A 1 197 ? 1.89 9.617 11.859 1 98.88 197 LEU A C 1
ATOM 1485 O O . LEU A 1 197 ? 1.431 10.406 11.039 1 98.88 197 LEU A O 1
ATOM 1489 N N . ALA A 1 198 ? 1.545 8.375 11.914 1 98.94 198 ALA A N 1
ATOM 1490 C CA . ALA A 1 198 ? 0.274 7.895 11.383 1 98.94 198 ALA A CA 1
ATOM 1491 C C . ALA A 1 198 ? -0.791 7.828 12.469 1 98.94 198 ALA A C 1
ATOM 1493 O O . ALA A 1 198 ? -0.539 7.316 13.562 1 98.94 198 ALA A O 1
ATOM 1494 N N . ILE A 1 199 ? -2.002 8.32 12.195 1 98.94 199 ILE A N 1
ATOM 1495 C CA . ILE A 1 199 ? -3.004 8.422 13.25 1 98.94 199 ILE A CA 1
ATOM 1496 C C . ILE A 1 199 ? -4.324 7.828 12.766 1 98.94 199 ILE A C 1
ATOM 1498 O O . ILE A 1 199 ? -4.805 8.156 11.68 1 98.94 199 ILE A O 1
ATOM 1502 N N . HIS A 1 200 ? -4.875 6.926 13.469 1 98.81 200 HIS A N 1
ATOM 1503 C CA . HIS A 1 200 ? -6.262 6.488 13.344 1 98.81 200 HIS A CA 1
ATOM 1504 C C . HIS A 1 200 ? -7.195 7.371 14.164 1 98.81 200 HIS A C 1
ATOM 1506 O O . HIS A 1 200 ? -7.199 7.297 15.398 1 98.81 200 HIS A O 1
ATOM 1512 N N . PRO A 1 201 ? -8.008 8.117 13.57 1 98.25 201 PRO A N 1
ATOM 1513 C CA . PRO A 1 201 ? -8.766 9.133 14.297 1 98.25 201 PRO A CA 1
ATOM 1514 C C . PRO A 1 201 ? -10.008 8.562 14.977 1 98.25 201 PRO A C 1
ATOM 1516 O O . PRO A 1 201 ? -10.672 9.266 15.742 1 98.25 201 PRO A O 1
ATOM 1519 N N . GLY A 1 202 ? -10.273 7.266 14.805 1 97.06 202 GLY A N 1
ATOM 1520 C CA . GLY A 1 202 ? -11.562 6.73 15.203 1 97.06 202 GLY A CA 1
ATOM 1521 C C . GLY A 1 202 ? -12.656 6.969 14.18 1 97.06 202 GLY A C 1
ATOM 1522 O O . GLY A 1 202 ? -12.453 7.703 13.211 1 97.06 202 GLY A O 1
ATOM 1523 N N . THR A 1 203 ? -13.805 6.305 14.328 1 96.94 203 THR A N 1
ATOM 1524 C CA . THR A 1 203 ? -14.914 6.555 13.422 1 96.94 203 THR A CA 1
ATOM 1525 C C . THR A 1 203 ? -15.539 7.922 13.688 1 96.94 203 THR A C 1
ATOM 1527 O O . THR A 1 203 ? -16.156 8.133 14.734 1 96.94 203 THR A O 1
ATOM 1530 N N . THR A 1 204 ? -15.328 8.773 12.758 1 97.56 204 THR A N 1
ATOM 1531 C CA . THR A 1 204 ? -15.773 10.156 12.898 1 97.56 204 THR A CA 1
ATOM 1532 C C . THR A 1 204 ? -16.953 10.445 11.977 1 97.56 204 THR A C 1
ATOM 1534 O O . THR A 1 204 ? -16.969 9.992 10.828 1 97.56 204 THR A O 1
ATOM 1537 N N . ASP A 1 205 ? -17.922 11.18 12.477 1 96.94 205 ASP A N 1
ATOM 1538 C CA . ASP A 1 205 ? -19.125 11.523 11.719 1 96.94 205 ASP A CA 1
ATOM 1539 C C . ASP A 1 205 ? -18.797 12.523 10.609 1 96.94 205 ASP A C 1
ATOM 1541 O O . ASP A 1 205 ? -18.906 13.734 10.805 1 96.94 205 ASP A O 1
ATOM 1545 N N . THR A 1 206 ? -18.391 12.039 9.453 1 97.06 206 THR A N 1
ATOM 1546 C CA . THR A 1 206 ? -18.062 12.789 8.25 1 97.06 206 THR A CA 1
ATOM 1547 C C . THR A 1 206 ? -18.703 12.141 7.023 1 97.06 206 THR A C 1
ATOM 1549 O O . THR A 1 206 ? -19.266 11.047 7.113 1 97.06 206 THR A O 1
ATOM 1552 N N . ASP A 1 207 ? -18.625 12.828 5.875 1 94.69 207 ASP A N 1
ATOM 1553 C CA . ASP A 1 207 ? -19.156 12.289 4.629 1 94.69 207 ASP A CA 1
ATOM 1554 C C . ASP A 1 207 ? -18.516 10.938 4.293 1 94.69 207 ASP A C 1
ATOM 1556 O O . ASP A 1 207 ? -19.172 10.07 3.715 1 94.69 207 ASP A O 1
ATOM 1560 N N . LEU A 1 208 ? -17.234 10.727 4.633 1 95.25 208 LEU A N 1
ATOM 1561 C CA . LEU A 1 208 ? -16.516 9.484 4.363 1 95.25 208 LEU A CA 1
ATOM 1562 C C . LEU A 1 208 ? -17.141 8.312 5.098 1 95.25 208 LEU A C 1
ATOM 1564 O O . LEU A 1 208 ? -17.328 7.238 4.523 1 95.25 208 LEU A O 1
ATOM 1568 N N . SER A 1 209 ? -17.547 8.5 6.344 1 96.19 209 SER A N 1
ATOM 1569 C CA . SER A 1 209 ? -17.969 7.398 7.199 1 96.19 209 SER A CA 1
ATOM 1570 C C . SER A 1 209 ? -19.484 7.215 7.168 1 96.19 209 SER A C 1
ATOM 1572 O O . SER A 1 209 ? -20 6.168 7.57 1 96.19 209 SER A O 1
ATOM 1574 N N . LYS A 1 210 ? -20.25 8.164 6.742 1 94.5 210 LYS A N 1
ATOM 1575 C CA . LYS A 1 210 ? -21.703 8.234 6.898 1 94.5 210 LYS A CA 1
ATOM 1576 C C . LYS A 1 210 ? -22.375 6.961 6.395 1 94.5 210 LYS A C 1
ATOM 1578 O O . LYS A 1 210 ? -23.203 6.367 7.098 1 94.5 210 LYS A O 1
ATOM 1583 N N . PRO A 1 211 ? -21.984 6.465 5.242 1 94.19 211 PRO A N 1
ATOM 1584 C CA . PRO A 1 211 ? -22.641 5.262 4.742 1 94.19 211 PRO A CA 1
ATOM 1585 C C . PRO A 1 211 ? -22.281 4.012 5.543 1 94.19 211 PRO A C 1
ATOM 1587 O O . PRO A 1 211 ? -22.922 2.967 5.391 1 94.19 211 PRO A O 1
ATOM 1590 N N . PHE A 1 212 ? -21.359 4.113 6.434 1 94 212 PHE A N 1
ATOM 1591 C CA . PHE A 1 212 ? -20.828 2.928 7.105 1 94 212 PHE A CA 1
ATOM 1592 C C . PHE A 1 212 ? -20.984 3.045 8.617 1 94 212 PHE A C 1
ATOM 1594 O O . PHE A 1 212 ? -20.219 2.455 9.375 1 94 212 PHE A O 1
ATOM 1601 N N . GLN A 1 213 ? -21.875 3.865 9.07 1 94.62 213 GLN A N 1
ATOM 1602 C CA . GLN A 1 213 ? -22.016 4.148 10.5 1 94.62 213 GLN A CA 1
ATOM 1603 C C . GLN A 1 213 ? -23.078 3.258 11.141 1 94.62 213 GLN A C 1
ATOM 1605 O O . GLN A 1 213 ? -23.25 3.273 12.359 1 94.62 213 GLN A O 1
ATOM 1610 N N . ALA A 1 214 ? -23.844 2.471 10.367 1 92 214 ALA A N 1
ATOM 1611 C CA . ALA A 1 214 ? -25.031 1.761 10.828 1 92 214 ALA A CA 1
ATOM 1612 C C . ALA A 1 214 ? -24.688 0.849 12.008 1 92 214 ALA A C 1
ATOM 1614 O O . ALA A 1 214 ? -25.484 0.724 12.945 1 92 214 ALA A O 1
ATOM 1615 N N . ASN A 1 215 ? -23.516 0.219 12.07 1 89.44 215 ASN A N 1
ATOM 1616 C CA . ASN A 1 215 ? -23.172 -0.735 13.125 1 89.44 215 ASN A CA 1
ATOM 1617 C C . ASN A 1 215 ? -22.188 -0.144 14.117 1 89.44 215 ASN A C 1
ATOM 1619 O O . ASN A 1 215 ? -21.641 -0.861 14.961 1 89.44 215 ASN A O 1
ATOM 1623 N N . VAL A 1 216 ? -22 1.131 14.039 1 92.12 216 VAL A N 1
ATOM 1624 C CA . VAL A 1 216 ? -21.078 1.783 14.969 1 92.12 216 VAL A CA 1
ATOM 1625 C C . VAL A 1 216 ? -21.828 2.262 16.203 1 92.12 216 VAL A C 1
ATOM 1627 O O . VAL A 1 216 ? -22.781 3.033 16.094 1 92.12 216 VAL A O 1
ATOM 1630 N N . PRO A 1 217 ? -21.453 1.716 17.375 1 92.75 217 PRO A N 1
ATOM 1631 C CA . PRO A 1 217 ? -22.094 2.234 18.594 1 92.75 217 PRO A CA 1
ATOM 1632 C C . PRO A 1 217 ? -21.969 3.752 18.719 1 92.75 217 PRO A C 1
ATOM 1634 O O . PRO A 1 217 ? -20.938 4.324 18.359 1 92.75 217 PRO A O 1
ATOM 1637 N N . ASP A 1 218 ? -22.984 4.359 19.25 1 90.25 218 ASP A N 1
ATOM 1638 C CA . ASP A 1 218 ? -23.047 5.816 19.344 1 90.25 218 ASP A CA 1
ATOM 1639 C C . ASP A 1 218 ? -21.828 6.371 20.094 1 90.25 218 ASP A C 1
ATOM 1641 O O . ASP A 1 218 ? -21.312 7.426 19.734 1 90.25 218 ASP A O 1
ATOM 1645 N N . GLU A 1 219 ? -21.438 5.586 21.047 1 91.75 219 GLU A N 1
ATOM 1646 C CA . GLU A 1 219 ? -20.344 6.051 21.906 1 91.75 219 GLU A CA 1
ATOM 1647 C C . GLU A 1 219 ? -19.016 5.938 21.188 1 91.75 219 GLU A C 1
ATOM 1649 O O . GLU A 1 219 ? -18 6.465 21.656 1 91.75 219 GLU A O 1
ATOM 1654 N N . GLN A 1 220 ? -19.078 5.367 19.984 1 92.88 220 GLN A N 1
ATOM 1655 C CA . GLN A 1 220 ? -17.859 5.172 19.219 1 92.88 220 GLN A CA 1
ATOM 1656 C C . GLN A 1 220 ? -17.875 5.973 17.922 1 92.88 220 GLN A C 1
ATOM 1658 O O . GLN A 1 220 ? -16.969 5.867 17.109 1 92.88 220 GLN A O 1
ATOM 1663 N N . LEU A 1 221 ? -18.984 6.695 17.719 1 96.5 221 LEU A N 1
ATOM 1664 C CA . LEU A 1 221 ? -19.062 7.637 16.609 1 96.5 221 LEU A CA 1
ATOM 1665 C C . LEU A 1 221 ? -18.75 9.055 17.062 1 96.5 221 LEU A C 1
ATOM 1667 O O . LEU A 1 221 ? -19.547 9.664 17.781 1 96.5 221 LEU A O 1
ATOM 1671 N N . PHE A 1 222 ? -17.672 9.578 16.625 1 98.06 222 PHE A N 1
ATOM 1672 C CA . PHE A 1 222 ? -17.141 10.82 17.172 1 98.06 222 PHE A CA 1
ATOM 1673 C C . PHE A 1 222 ? -17.562 12.016 16.328 1 98.06 222 PHE A C 1
ATOM 1675 O O . PHE A 1 222 ? -17.594 11.922 15.094 1 98.06 222 PHE A O 1
ATOM 1682 N N . GLU A 1 223 ? -17.766 13.133 17 1 97.62 223 GLU A N 1
ATOM 1683 C CA . GLU A 1 223 ? -17.875 14.414 16.297 1 97.62 223 GLU A CA 1
ATOM 1684 C C . GLU A 1 223 ? -16.516 14.891 15.82 1 97.62 223 GLU A C 1
ATOM 1686 O O . GLU A 1 223 ? -15.5 14.703 16.5 1 97.62 223 GLU A O 1
ATOM 1691 N N . PRO A 1 224 ? -16.5 15.609 14.719 1 98.5 224 PRO A N 1
ATOM 1692 C CA . PRO A 1 224 ? -15.227 16.078 14.18 1 98.5 224 PRO A CA 1
ATOM 1693 C C . PRO A 1 224 ? -14.438 16.906 15.195 1 98.5 224 PRO A C 1
ATOM 1695 O O . PRO A 1 224 ? -13.211 16.797 15.266 1 98.5 224 PRO A O 1
ATOM 1698 N N . ALA A 1 225 ? -15.094 17.719 16.016 1 98.56 225 ALA A N 1
ATOM 1699 C CA . ALA A 1 225 ? -14.406 18.531 17 1 98.56 225 ALA A CA 1
ATOM 1700 C C . ALA A 1 225 ? -13.688 17.672 18.047 1 98.56 225 ALA A C 1
ATOM 1702 O O . ALA A 1 225 ? -12.562 17.984 18.438 1 98.56 225 ALA A O 1
ATOM 1703 N N . PHE A 1 226 ? -14.328 16.625 18.469 1 98.38 226 PHE A N 1
ATOM 1704 C CA . PHE A 1 226 ? -13.711 15.688 19.391 1 98.38 226 PHE A CA 1
ATOM 1705 C C . PHE A 1 226 ? -12.469 15.055 18.781 1 98.38 226 PHE A C 1
ATOM 1707 O O . PHE A 1 226 ? -11.414 15.008 19.406 1 98.38 226 PHE A O 1
ATOM 1714 N N . THR A 1 227 ? -12.609 14.578 17.562 1 98.69 227 THR A N 1
ATOM 1715 C CA . THR A 1 227 ? -11.508 13.938 16.844 1 98.69 227 THR A CA 1
ATOM 1716 C C . THR A 1 227 ? -10.344 14.914 16.688 1 98.69 227 THR A C 1
ATOM 1718 O O . THR A 1 227 ? -9.188 14.539 16.891 1 98.69 227 THR A O 1
ATOM 1721 N N . ALA A 1 228 ? -10.633 16.172 16.312 1 98.81 228 ALA A N 1
ATOM 1722 C CA . ALA A 1 228 ? -9.594 17.172 16.172 1 98.81 228 ALA A CA 1
ATOM 1723 C C . ALA A 1 228 ? -8.797 17.328 17.453 1 98.81 228 ALA A C 1
ATOM 1725 O O . ALA A 1 228 ? -7.566 17.344 17.438 1 98.81 228 ALA A O 1
ATOM 1726 N N . ASP A 1 229 ? -9.508 17.391 18.594 1 98.31 229 ASP A N 1
ATOM 1727 C CA . ASP A 1 229 ? -8.859 17.547 19.891 1 98.31 229 ASP A CA 1
ATOM 1728 C C . ASP A 1 229 ? -7.977 16.344 20.203 1 98.31 229 ASP A C 1
ATOM 1730 O O . ASP A 1 229 ? -6.879 16.5 20.75 1 98.31 229 ASP A O 1
ATOM 1734 N N . ARG A 1 230 ? -8.484 15.148 19.875 1 98.38 230 ARG A N 1
ATOM 1735 C CA . ARG A 1 230 ? -7.707 13.938 20.125 1 98.38 230 ARG A CA 1
ATOM 1736 C C . ARG A 1 230 ? -6.438 13.922 19.281 1 98.38 230 ARG A C 1
ATOM 1738 O O . ARG A 1 230 ? -5.367 13.539 19.766 1 98.38 230 ARG A O 1
ATOM 1745 N N . ILE A 1 231 ? -6.531 14.297 18.031 1 98.75 231 ILE A N 1
ATOM 1746 C CA . ILE A 1 231 ? -5.387 14.32 17.141 1 98.75 231 ILE A CA 1
ATOM 1747 C C . ILE A 1 231 ? -4.352 15.328 17.641 1 98.75 231 ILE A C 1
ATOM 1749 O O . ILE A 1 231 ? -3.158 15.023 17.688 1 98.75 231 ILE A O 1
ATOM 1753 N N . ILE A 1 232 ? -4.816 16.547 18.031 1 98.56 232 ILE A N 1
ATOM 1754 C CA . ILE A 1 232 ? -3.916 17.562 18.562 1 98.56 232 ILE A CA 1
ATOM 1755 C C . ILE A 1 232 ? -3.244 17.047 19.844 1 98.56 232 ILE A C 1
ATOM 1757 O O . ILE A 1 232 ? -2.049 17.266 20.047 1 98.56 232 ILE A O 1
ATOM 1761 N N . GLY A 1 233 ? -4.043 16.344 20.672 1 98.19 233 GLY A N 1
ATOM 1762 C CA . GLY A 1 233 ? -3.473 15.719 21.859 1 98.19 233 GLY A CA 1
ATOM 1763 C C . GLY A 1 233 ? -2.371 14.727 21.531 1 98.19 233 GLY A C 1
ATOM 1764 O O . GLY A 1 233 ? -1.336 14.695 22.203 1 98.19 233 GLY A O 1
ATOM 1765 N N . LEU A 1 234 ? -2.549 13.875 20.531 1 98.31 234 LEU A N 1
ATOM 1766 C CA . LEU A 1 234 ? -1.55 12.898 20.109 1 98.31 234 LEU A CA 1
ATOM 1767 C C . LEU A 1 234 ? -0.287 13.594 19.609 1 98.31 234 LEU A C 1
ATOM 1769 O O . LEU A 1 234 ? 0.826 13.188 19.953 1 98.31 234 LEU A O 1
ATOM 1773 N N . VAL A 1 235 ? -0.483 14.641 18.797 1 98 235 VAL A N 1
ATOM 1774 C CA . VAL A 1 235 ? 0.631 15.422 18.266 1 98 235 VAL A CA 1
ATOM 1775 C C . VAL A 1 235 ? 1.454 15.992 19.422 1 98 235 VAL A C 1
ATOM 1777 O O . VAL A 1 235 ? 2.688 15.992 19.375 1 98 235 VAL A O 1
ATOM 1780 N N . GLY A 1 236 ? 0.818 16.469 20.438 1 97.12 236 GLY A N 1
ATOM 1781 C CA . GLY A 1 236 ? 1.487 17.062 21.594 1 97.12 236 GLY A CA 1
ATOM 1782 C C . GLY A 1 236 ? 2.145 16.031 22.484 1 97.12 236 GLY A C 1
ATOM 1783 O O . GLY A 1 236 ? 3.107 16.328 23.188 1 97.12 236 GLY A O 1
ATOM 1784 N N . ALA A 1 237 ? 1.684 14.82 22.453 1 97.12 237 ALA A N 1
ATOM 1785 C CA . ALA A 1 237 ? 2.152 13.781 23.375 1 97.12 237 ALA A CA 1
ATOM 1786 C C . ALA A 1 237 ? 3.338 13.031 22.781 1 97.12 237 ALA A C 1
ATOM 1788 O O . ALA A 1 237 ? 4.082 12.367 23.5 1 97.12 237 ALA A O 1
ATOM 1789 N N . HIS A 1 238 ? 3.539 13.102 21.469 1 97.75 238 HIS A N 1
ATOM 1790 C CA . HIS A 1 238 ? 4.555 12.289 20.812 1 97.75 238 HIS A CA 1
ATOM 1791 C C . HIS A 1 238 ? 5.594 13.164 20.125 1 97.75 238 HIS A C 1
ATOM 1793 O O . HIS A 1 238 ? 5.242 14.117 19.422 1 97.75 238 HIS A O 1
ATOM 1799 N N . GLY A 1 239 ? 6.863 12.883 20.375 1 97.19 239 GLY A N 1
ATOM 1800 C CA . GLY A 1 239 ? 7.98 13.617 19.797 1 97.19 239 GLY A CA 1
ATOM 1801 C C . GLY A 1 239 ? 8.891 12.742 18.953 1 97.19 239 GLY A C 1
ATOM 1802 O O . GLY A 1 239 ? 8.477 11.688 18.469 1 97.19 239 GLY A O 1
ATOM 1803 N N . PRO A 1 240 ? 10.086 13.227 18.719 1 97.31 240 PRO A N 1
ATOM 1804 C CA . PRO A 1 240 ? 11.016 12.547 17.812 1 97.31 240 PRO A CA 1
ATOM 1805 C C . PRO A 1 240 ? 11.266 11.094 18.188 1 97.31 240 PRO A C 1
ATOM 1807 O O . PRO A 1 240 ? 11.477 10.242 17.328 1 97.31 240 PRO A O 1
ATOM 1810 N N . ALA A 1 241 ? 11.195 10.719 19.438 1 97.44 241 ALA A N 1
ATOM 1811 C CA . ALA A 1 241 ? 11.422 9.359 19.906 1 97.44 241 ALA A CA 1
ATOM 1812 C C . ALA A 1 241 ? 10.328 8.414 19.406 1 97.44 241 ALA A C 1
ATOM 1814 O O . ALA A 1 241 ? 10.531 7.203 19.328 1 97.44 241 ALA A O 1
ATOM 1815 N N . ASP A 1 242 ? 9.164 8.992 18.984 1 98.19 242 ASP A N 1
ATOM 1816 C CA . ASP A 1 242 ? 8.016 8.211 18.531 1 98.19 242 ASP A CA 1
ATOM 1817 C C . ASP A 1 242 ? 7.809 8.359 17.031 1 98.19 242 ASP A C 1
ATOM 1819 O O . ASP A 1 242 ? 6.746 8.008 16.516 1 98.19 242 ASP A O 1
ATOM 1823 N N . SER A 1 243 ? 8.828 8.906 16.344 1 98.44 243 SER A N 1
ATOM 1824 C CA . SER A 1 243 ? 8.68 9.133 14.914 1 98.44 243 SER A CA 1
ATOM 1825 C C . SER A 1 243 ? 8.539 7.816 14.156 1 98.44 243 SER A C 1
ATOM 1827 O O . SER A 1 243 ? 9.234 6.844 14.461 1 98.44 243 SER A O 1
ATOM 1829 N N . GLY A 1 244 ? 7.652 7.766 13.195 1 98.69 244 GLY A N 1
ATOM 1830 C CA . GLY A 1 244 ? 7.465 6.598 12.344 1 98.69 244 GLY A CA 1
ATOM 1831 C C . GLY A 1 244 ? 6.57 5.543 12.977 1 98.69 244 GLY A C 1
ATOM 1832 O O . GLY A 1 244 ? 6.758 4.348 12.75 1 98.69 244 GLY A O 1
ATOM 1833 N N . THR A 1 245 ? 5.645 5.977 13.867 1 98.69 245 THR A N 1
ATOM 1834 C CA . THR A 1 245 ? 4.781 5.043 14.578 1 98.69 245 THR A CA 1
ATOM 1835 C C . THR A 1 245 ? 3.314 5.285 14.234 1 98.69 245 THR A C 1
ATOM 1837 O O . THR A 1 245 ? 2.988 6.254 13.539 1 98.69 245 THR A O 1
ATOM 1840 N N . PHE A 1 246 ? 2.467 4.379 14.57 1 98.81 246 PHE A N 1
ATOM 1841 C CA . PHE A 1 246 ? 1.043 4.344 14.258 1 98.81 246 PHE A CA 1
ATOM 1842 C C . PHE A 1 246 ? 0.209 4.344 15.531 1 98.81 246 PHE A C 1
ATOM 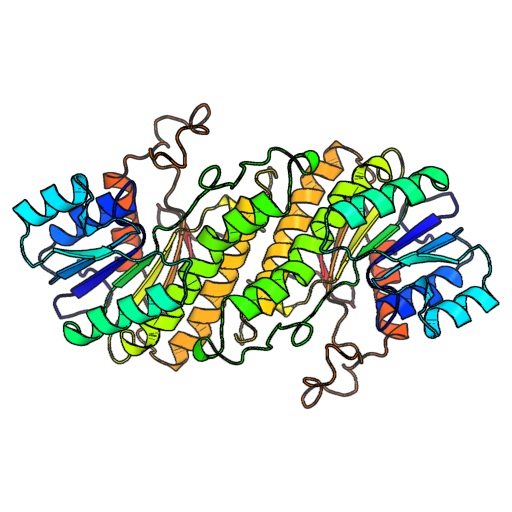1844 O O . PHE A 1 246 ? 0.336 3.439 16.359 1 98.81 246 PHE A O 1
ATOM 1851 N N . TRP A 1 247 ? -0.677 5.359 15.688 1 98.88 247 TRP A N 1
ATOM 1852 C CA . TRP A 1 247 ? -1.38 5.555 16.953 1 98.88 247 TRP A CA 1
ATOM 1853 C C . TRP A 1 247 ? -2.885 5.652 16.734 1 98.88 247 TRP A C 1
ATOM 1855 O O . TRP A 1 247 ? -3.336 6.285 15.766 1 98.88 247 TRP A O 1
ATOM 1865 N N . ALA A 1 248 ? -3.67 5.121 17.656 1 98.69 248 ALA A N 1
ATOM 1866 C CA . ALA A 1 248 ? -5.117 5.312 17.688 1 98.69 248 ALA A CA 1
ATOM 1867 C C . ALA A 1 248 ? -5.48 6.613 18.406 1 98.69 248 ALA A C 1
ATOM 1869 O O . ALA A 1 248 ? -4.688 7.148 19.172 1 98.69 248 ALA A O 1
ATOM 1870 N N . TRP A 1 249 ? -6.68 7.051 18.219 1 97.69 249 TRP A N 1
ATOM 1871 C CA . TRP A 1 249 ? -7.199 8.305 18.75 1 97.69 249 TRP A CA 1
ATOM 1872 C C . TRP A 1 249 ? -7.055 8.344 20.266 1 97.69 249 TRP A C 1
ATOM 1874 O O . TRP A 1 249 ? -6.984 9.422 20.859 1 97.69 249 TRP A O 1
ATOM 1884 N N . ASN A 1 250 ? -6.949 7.234 20.891 1 97.5 250 ASN A N 1
ATOM 1885 C CA . ASN A 1 250 ? -6.891 7.156 22.344 1 97.5 250 ASN A CA 1
ATOM 1886 C C . ASN A 1 250 ? -5.473 6.898 22.844 1 97.5 250 ASN A C 1
ATOM 1888 O O . ASN A 1 250 ? -5.277 6.328 23.906 1 97.5 250 ASN A O 1
ATOM 1892 N N . ASP A 1 251 ? -4.508 7.172 22.062 1 98.19 251 ASP A N 1
ATOM 1893 C CA . ASP A 1 251 ? -3.084 7.164 22.375 1 98.19 251 ASP A CA 1
ATOM 1894 C C . ASP A 1 251 ? -2.572 5.742 22.594 1 98.19 251 ASP A C 1
ATOM 1896 O O . ASP A 1 251 ? -1.631 5.52 23.359 1 98.19 251 ASP A O 1
ATOM 1900 N N . LYS A 1 252 ? -3.26 4.793 22.031 1 98.5 252 LYS A N 1
ATOM 1901 C CA . LYS A 1 252 ? -2.773 3.416 22.016 1 98.5 252 LYS A CA 1
ATOM 1902 C C . LYS A 1 252 ? -2.041 3.111 20.719 1 98.5 252 LYS A C 1
ATOM 1904 O O . LYS A 1 252 ? -2.51 3.471 19.625 1 98.5 252 LYS A O 1
ATOM 1909 N N . PRO A 1 253 ? -0.887 2.504 20.844 1 98.56 253 PRO A N 1
ATOM 1910 C CA . PRO A 1 253 ? -0.173 2.152 19.625 1 98.56 253 PRO A CA 1
ATOM 1911 C C . PRO A 1 253 ? -0.896 1.083 18.797 1 98.56 253 PRO A C 1
ATOM 1913 O O . PRO A 1 253 ? -1.589 0.234 19.375 1 98.56 253 PRO A O 1
ATOM 1916 N N . ILE A 1 254 ? -0.822 1.14 17.547 1 98.44 254 ILE A N 1
ATOM 1917 C CA . ILE A 1 254 ? -1.395 0.142 16.656 1 98.44 254 ILE A CA 1
ATOM 1918 C C . ILE A 1 254 ? -0.276 -0.604 15.93 1 98.44 254 ILE A C 1
ATOM 1920 O O . ILE A 1 254 ? 0.678 0.01 15.453 1 98.44 254 ILE A O 1
ATOM 1924 N N . VAL A 1 255 ? -0.344 -1.922 15.883 1 97.81 255 VAL A N 1
ATOM 1925 C CA . VAL A 1 255 ? 0.629 -2.727 15.148 1 97.81 255 VAL A CA 1
ATOM 1926 C C . VAL A 1 255 ? 0.526 -2.43 13.656 1 97.81 255 VAL A C 1
ATOM 1928 O O . VAL A 1 255 ? -0.503 -1.942 13.18 1 97.81 255 VAL A O 1
ATOM 1931 N N . TRP A 1 256 ? 1.561 -2.678 12.953 1 97.31 256 TRP A N 1
ATOM 1932 C CA . TRP A 1 256 ? 1.523 -2.451 11.516 1 97.31 256 TRP A CA 1
ATOM 1933 C C . TRP A 1 256 ? 0.613 -3.465 10.828 1 97.31 256 TRP A C 1
ATOM 1935 O O . TRP A 1 256 ? 0.658 -4.66 11.133 1 97.31 256 TRP A O 1
ATOM 1945 N N . MET B 1 1 ? 7.555 -35.156 -2.529 1 70.12 1 MET B N 1
ATOM 1946 C CA . MET B 1 1 ? 6.609 -34.375 -1.757 1 70.12 1 MET B CA 1
ATOM 1947 C C . MET B 1 1 ? 5.586 -33.719 -2.67 1 70.12 1 MET B C 1
ATOM 1949 O O . MET B 1 1 ? 5.91 -33.312 -3.793 1 70.12 1 MET B O 1
ATOM 1953 N N . SER B 1 2 ? 4.344 -33.75 -2.295 1 86.88 2 SER B N 1
ATOM 1954 C CA . SER B 1 2 ? 3.281 -33.156 -3.1 1 86.88 2 SER B CA 1
ATOM 1955 C C . SER B 1 2 ? 3.516 -31.641 -3.303 1 86.88 2 SER B C 1
ATOM 1957 O O . SER B 1 2 ? 4.105 -30.984 -2.445 1 86.88 2 SER B O 1
ATOM 1959 N N . LEU B 1 3 ? 3.205 -31.141 -4.434 1 93.12 3 LEU B N 1
ATOM 1960 C CA . LEU B 1 3 ? 3.412 -29.734 -4.766 1 93.12 3 LEU B CA 1
ATOM 1961 C C . LEU B 1 3 ? 2.715 -28.828 -3.756 1 93.12 3 LEU B C 1
ATOM 1963 O O . LEU B 1 3 ? 3.297 -27.859 -3.285 1 93.12 3 LEU B O 1
ATOM 1967 N N . ILE B 1 4 ? 1.369 -29.188 -3.451 1 93.38 4 ILE B N 1
ATOM 1968 C CA . ILE B 1 4 ? 0.688 -28.453 -2.381 1 93.38 4 ILE B CA 1
ATOM 1969 C C . ILE B 1 4 ? 0.08 -29.453 -1.394 1 93.38 4 ILE B C 1
ATOM 1971 O O . ILE B 1 4 ? -0.2 -30.594 -1.75 1 93.38 4 ILE B O 1
ATOM 1975 N N . PRO B 1 5 ? -0.057 -29 -0.21 1 86.19 5 PRO B N 1
ATOM 1976 C CA . PRO B 1 5 ? -0.56 -29.922 0.813 1 86.19 5 PRO B CA 1
ATOM 1977 C C . PRO B 1 5 ? -1.937 -30.484 0.472 1 86.19 5 PRO B C 1
ATOM 1979 O O . PRO B 1 5 ? -2.793 -29.766 -0.046 1 86.19 5 PRO B O 1
ATOM 1982 N N . GLU B 1 6 ? -2.154 -31.781 0.667 1 79.88 6 GLU B N 1
ATOM 1983 C CA . GLU B 1 6 ? -3.432 -32.469 0.591 1 79.88 6 GLU B CA 1
ATOM 1984 C C . GLU B 1 6 ? -3.877 -32.656 -0.857 1 79.88 6 GLU B C 1
ATOM 1986 O O . GLU B 1 6 ? -5.055 -32.906 -1.123 1 79.88 6 GLU B O 1
ATOM 1991 N N . MET B 1 7 ? -2.932 -32.406 -1.759 1 85.88 7 MET B N 1
ATOM 1992 C CA . MET B 1 7 ? -3.293 -32.625 -3.156 1 85.88 7 MET B CA 1
ATOM 1993 C C . MET B 1 7 ? -2.998 -34.062 -3.58 1 85.88 7 MET B C 1
ATOM 1995 O O . MET B 1 7 ? -1.912 -34.594 -3.318 1 85.88 7 MET B O 1
ATOM 1999 N N . ASN B 1 8 ? -3.971 -34.688 -4.238 1 80.44 8 ASN B N 1
ATOM 2000 C CA . ASN B 1 8 ? -3.811 -36.062 -4.641 1 80.44 8 ASN B CA 1
ATOM 2001 C C . ASN B 1 8 ? -3.883 -36.219 -6.156 1 80.44 8 ASN B C 1
ATOM 2003 O O . ASN B 1 8 ? -3.928 -37.344 -6.668 1 80.44 8 ASN B O 1
ATOM 2007 N N . SER B 1 9 ? -3.953 -35.188 -6.879 1 85.31 9 SER B N 1
ATOM 2008 C CA . SER B 1 9 ? -4.012 -35.188 -8.336 1 85.31 9 SER B CA 1
ATOM 2009 C C . SER B 1 9 ? -2.875 -34.375 -8.945 1 85.31 9 SER B C 1
ATOM 2011 O O . SER B 1 9 ? -2.143 -33.688 -8.227 1 85.31 9 SER B O 1
ATOM 2013 N N . GLU B 1 10 ? -2.742 -34.562 -10.242 1 93.12 10 GLU B N 1
ATOM 2014 C CA . GLU B 1 10 ? -1.778 -33.688 -10.922 1 93.12 10 GLU B CA 1
ATOM 2015 C C . GLU B 1 10 ? -2.23 -32.219 -10.906 1 93.12 10 GLU B C 1
ATOM 2017 O O . GLU B 1 10 ? -3.42 -31.953 -11.055 1 93.12 10 GLU B O 1
ATOM 2022 N N . ALA B 1 11 ? -1.296 -31.422 -10.82 1 96.31 11 ALA B N 1
ATOM 2023 C CA . ALA B 1 11 ? -1.6 -30.016 -10.57 1 96.31 11 ALA B CA 1
ATOM 2024 C C . ALA B 1 11 ? -1.643 -29.234 -11.875 1 96.31 11 ALA B C 1
ATOM 2026 O O . ALA B 1 11 ? -0.821 -29.453 -12.766 1 96.31 11 ALA B O 1
ATOM 2027 N N . HIS B 1 12 ? -2.611 -28.359 -11.992 1 97.38 12 HIS B N 1
ATOM 2028 C CA . HIS B 1 12 ? -2.607 -27.266 -12.961 1 97.38 12 HIS B CA 1
ATOM 2029 C C . HIS B 1 12 ? -2.074 -25.984 -12.344 1 97.38 12 HIS B C 1
ATOM 2031 O O . HIS B 1 12 ? -2.557 -25.547 -11.297 1 97.38 12 HIS B O 1
ATOM 2037 N N . VAL B 1 13 ? -1.064 -25.438 -13.039 1 98.56 13 VAL B N 1
ATOM 2038 C CA . VAL B 1 13 ? -0.327 -24.328 -12.445 1 98.56 13 VAL B CA 1
ATOM 2039 C C . VAL B 1 13 ? -0.337 -23.141 -13.398 1 98.56 13 VAL B C 1
ATOM 2041 O O . VAL B 1 13 ? -0.277 -23.312 -14.617 1 98.56 13 VAL B O 1
ATOM 2044 N N . LEU B 1 14 ? -0.494 -21.938 -12.867 1 98.94 14 LEU B N 1
ATOM 2045 C CA . LEU B 1 14 ? -0.347 -20.719 -13.648 1 98.94 14 LEU B CA 1
ATOM 2046 C C . LEU B 1 14 ? 0.741 -19.812 -13.07 1 98.94 14 LEU B C 1
ATOM 2048 O O . LEU B 1 14 ? 0.713 -19.5 -11.875 1 98.94 14 LEU B O 1
ATOM 2052 N N . ILE B 1 15 ? 1.735 -19.5 -13.852 1 98.94 15 ILE B N 1
ATOM 2053 C CA . ILE B 1 15 ? 2.812 -18.578 -13.484 1 98.94 15 ILE B CA 1
ATOM 2054 C C . ILE B 1 15 ? 2.66 -17.266 -14.25 1 98.94 15 ILE B C 1
ATOM 2056 O O . ILE B 1 15 ? 2.689 -17.266 -15.484 1 98.94 15 ILE B O 1
ATOM 2060 N N . CYS B 1 16 ? 2.447 -16.203 -13.555 1 98.88 16 CYS B N 1
ATOM 2061 C CA . CYS B 1 16 ? 2.395 -14.875 -14.156 1 98.88 16 CYS B CA 1
ATOM 2062 C C . CYS B 1 16 ? 3.738 -14.164 -14.031 1 98.88 16 CYS B C 1
ATOM 2064 O O . CYS B 1 16 ? 4.359 -14.18 -12.961 1 98.88 16 CYS B O 1
ATOM 2066 N N . GLY B 1 17 ? 4.184 -13.445 -15.047 1 98.38 17 GLY B N 1
ATOM 2067 C CA . GLY B 1 17 ? 5.566 -13.008 -15.133 1 98.38 17 GLY B CA 1
ATOM 2068 C C . GLY B 1 17 ? 6.523 -14.133 -15.492 1 98.38 17 GLY B C 1
ATOM 2069 O O . GLY B 1 17 ? 7.562 -14.297 -14.859 1 98.38 17 GLY B O 1
ATOM 2070 N N . ALA B 1 18 ? 6.207 -14.906 -16.469 1 98.69 18 ALA B N 1
ATOM 2071 C CA . ALA B 1 18 ? 6.801 -16.219 -16.688 1 98.69 18 ALA B CA 1
ATOM 2072 C C . ALA B 1 18 ? 7.961 -16.141 -17.672 1 98.69 18 ALA B C 1
ATOM 2074 O O . ALA B 1 18 ? 8.703 -17.109 -17.844 1 98.69 18 ALA B O 1
ATOM 2075 N N . SER B 1 19 ? 8.211 -15.047 -18.328 1 97.25 19 SER B N 1
ATOM 2076 C CA . SER B 1 19 ? 9.094 -15.039 -19.484 1 97.25 19 SER B CA 1
ATOM 2077 C C . SER B 1 19 ? 10.547 -14.797 -19.078 1 97.25 19 SER B C 1
ATOM 2079 O O . SER B 1 19 ? 11.461 -14.953 -19.891 1 97.25 19 SER B O 1
ATOM 2081 N N . ARG B 1 20 ? 10.82 -14.391 -17.844 1 96 20 ARG B N 1
ATOM 2082 C CA . ARG B 1 20 ? 12.195 -14.133 -17.422 1 96 20 ARG B CA 1
ATOM 2083 C C . ARG B 1 20 ? 12.352 -14.336 -15.922 1 96 20 ARG B C 1
ATOM 2085 O O . ARG B 1 20 ? 11.367 -14.562 -15.211 1 96 20 ARG B O 1
ATOM 2092 N N . GLY B 1 21 ? 13.539 -14.375 -15.523 1 97.62 21 GLY B N 1
ATOM 2093 C CA . GLY B 1 21 ? 13.859 -14.336 -14.102 1 97.62 21 GLY B CA 1
ATOM 2094 C C . GLY B 1 21 ? 13.266 -15.492 -13.328 1 97.62 21 GLY B C 1
ATOM 2095 O O . GLY B 1 21 ? 13.391 -16.656 -13.734 1 97.62 21 GLY B O 1
ATOM 2096 N N . ILE B 1 22 ? 12.727 -15.133 -12.172 1 98.75 22 ILE B N 1
ATOM 2097 C CA . ILE B 1 22 ? 12.195 -16.125 -11.25 1 98.75 22 ILE B CA 1
ATOM 2098 C C . ILE B 1 22 ? 11.016 -16.859 -11.891 1 98.75 22 ILE B C 1
ATOM 2100 O O . ILE B 1 22 ? 10.875 -18.078 -11.758 1 98.75 22 ILE B O 1
ATOM 2104 N N . GLY B 1 23 ? 10.164 -16.125 -12.633 1 98.81 23 GLY B N 1
ATOM 2105 C CA . GLY B 1 23 ? 9.008 -16.719 -13.273 1 98.81 23 GLY B CA 1
ATOM 2106 C C . GLY B 1 23 ? 9.367 -17.797 -14.273 1 98.81 23 GLY B C 1
ATOM 2107 O O . GLY B 1 23 ? 8.758 -18.875 -14.289 1 98.81 23 GLY B O 1
ATOM 2108 N N . LEU B 1 24 ? 10.352 -17.516 -15.039 1 98.81 24 LEU B N 1
ATOM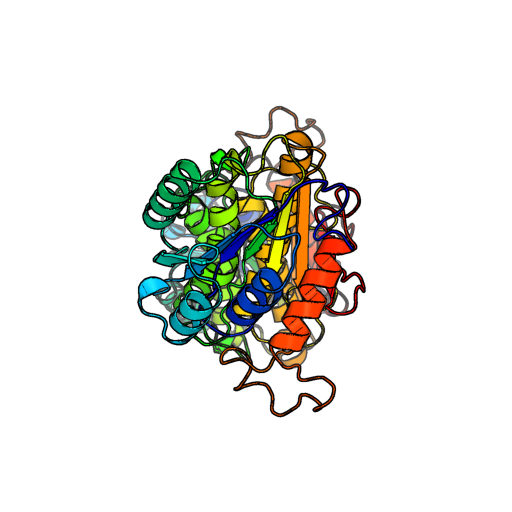 2109 C CA . LEU B 1 24 ? 10.812 -18.484 -16.016 1 98.81 24 LEU B CA 1
ATOM 2110 C C . LEU B 1 24 ? 11.383 -19.719 -15.328 1 98.81 24 LEU B C 1
ATOM 2112 O O . LEU B 1 24 ? 11.109 -20.859 -15.742 1 98.81 24 LEU B O 1
ATOM 2116 N N . ALA B 1 25 ? 12.148 -19.5 -14.297 1 98.88 25 ALA B N 1
ATOM 2117 C CA . ALA B 1 25 ? 12.734 -20.594 -13.539 1 98.88 25 ALA B CA 1
ATOM 2118 C C . ALA B 1 25 ? 11.648 -21.438 -12.883 1 98.88 25 ALA B C 1
ATOM 2120 O O . ALA B 1 25 ? 11.789 -22.672 -12.781 1 98.88 25 ALA B O 1
ATOM 2121 N N . LEU B 1 26 ? 10.617 -20.828 -12.422 1 98.94 26 LEU B N 1
ATOM 2122 C CA . LEU B 1 26 ? 9.492 -21.547 -11.844 1 98.94 26 LEU B CA 1
ATOM 2123 C C . LEU B 1 26 ? 8.828 -22.438 -12.883 1 98.94 26 LEU B C 1
ATOM 2125 O O . LEU B 1 26 ? 8.5 -23.594 -12.594 1 98.94 26 LEU B O 1
ATOM 2129 N N . CYS B 1 27 ? 8.609 -21.906 -14.07 1 98.88 27 CYS B N 1
ATOM 2130 C CA . CYS B 1 27 ? 8.039 -22.719 -15.141 1 98.88 27 CYS B CA 1
ATOM 2131 C C . CYS B 1 27 ? 8.875 -23.969 -15.367 1 98.88 27 CYS B C 1
ATOM 2133 O O . CYS B 1 27 ? 8.336 -25.078 -15.383 1 98.88 27 CYS B O 1
ATOM 2135 N N . ALA B 1 28 ? 10.148 -23.797 -15.492 1 98.81 28 ALA B N 1
ATOM 2136 C CA . ALA B 1 28 ? 11.055 -24.922 -15.75 1 98.81 28 ALA B CA 1
ATOM 2137 C C . ALA B 1 28 ? 11 -25.938 -14.609 1 98.81 28 ALA B C 1
ATOM 2139 O O . ALA B 1 28 ? 10.867 -27.141 -14.852 1 98.81 28 ALA B O 1
ATOM 2140 N N . ALA B 1 29 ? 11.109 -25.469 -13.398 1 98.75 29 ALA B N 1
ATOM 2141 C CA . ALA B 1 29 ? 11.133 -26.344 -12.227 1 98.75 29 ALA B CA 1
ATOM 2142 C C . ALA B 1 29 ? 9.82 -27.125 -12.094 1 98.75 29 ALA B C 1
ATOM 2144 O O . ALA B 1 29 ? 9.828 -28.312 -11.758 1 98.75 29 ALA B O 1
ATOM 2145 N N . LEU B 1 30 ? 8.734 -26.469 -12.336 1 98.75 30 LEU B N 1
ATOM 2146 C CA . LEU B 1 30 ? 7.422 -27.094 -12.172 1 98.75 30 LEU B CA 1
ATOM 2147 C C . LEU B 1 30 ? 7.16 -28.094 -13.281 1 98.75 30 LEU B C 1
ATOM 2149 O O . LEU B 1 30 ? 6.594 -29.172 -13.039 1 98.75 30 LEU B O 1
ATOM 2153 N N . LEU B 1 31 ? 7.555 -27.797 -14.492 1 98.5 31 LEU B N 1
ATOM 2154 C CA . LEU B 1 31 ? 7.379 -28.703 -15.617 1 98.5 31 LEU B CA 1
ATOM 2155 C C . LEU B 1 31 ? 8.18 -29.984 -15.398 1 98.5 31 LEU B C 1
ATOM 2157 O O . LEU B 1 31 ? 7.797 -31.047 -15.898 1 98.5 31 LEU B O 1
ATOM 2161 N N . ALA B 1 32 ? 9.219 -29.906 -14.625 1 97.81 32 ALA B N 1
ATOM 2162 C CA . ALA B 1 32 ? 10.086 -31.062 -14.383 1 97.81 32 ALA B CA 1
ATOM 2163 C C . ALA B 1 32 ? 9.469 -32 -13.352 1 97.81 32 ALA B C 1
ATOM 2165 O O . ALA B 1 32 ? 9.922 -33.125 -13.188 1 97.81 32 ALA B O 1
ATOM 2166 N N . ARG B 1 33 ? 8.438 -31.594 -12.75 1 96.88 33 ARG B N 1
ATOM 2167 C CA . ARG B 1 33 ? 7.789 -32.406 -11.727 1 96.88 33 ARG B CA 1
ATOM 2168 C C . ARG B 1 33 ? 6.766 -33.344 -12.336 1 96.88 33 ARG B C 1
ATOM 2170 O O . ARG B 1 33 ? 6.043 -32.969 -13.266 1 96.88 33 ARG B O 1
ATOM 2177 N N . ASP B 1 34 ? 6.613 -34.531 -11.719 1 94.25 34 ASP B N 1
ATOM 2178 C CA . ASP B 1 34 ? 5.68 -35.531 -12.211 1 94.25 34 ASP B CA 1
ATOM 2179 C C . ASP B 1 34 ? 4.258 -35.219 -11.734 1 94.25 34 ASP B C 1
ATOM 2181 O O . ASP B 1 34 ? 3.287 -35.656 -12.359 1 94.25 34 ASP B O 1
ATOM 2185 N N . ASP B 1 35 ? 4.137 -34.469 -10.641 1 95.81 35 ASP B N 1
ATOM 2186 C CA . ASP B 1 35 ? 2.809 -34.219 -10.094 1 95.81 35 ASP B CA 1
ATOM 2187 C C . ASP B 1 35 ? 2.229 -32.906 -10.641 1 95.81 35 ASP B C 1
ATOM 2189 O O . ASP B 1 35 ? 1.259 -32.375 -10.094 1 95.81 35 ASP B O 1
ATOM 2193 N N . VAL B 1 36 ? 2.859 -32.375 -11.688 1 97.38 36 VAL B N 1
ATOM 2194 C CA . VAL B 1 36 ? 2.33 -31.203 -12.383 1 97.38 36 VAL B CA 1
ATOM 2195 C C . VAL B 1 36 ? 1.867 -31.594 -13.781 1 97.38 36 VAL B C 1
ATOM 2197 O O . VAL B 1 36 ? 2.654 -32.125 -14.578 1 97.38 36 VAL B O 1
ATOM 2200 N N . ASN B 1 37 ? 0.616 -31.359 -14.016 1 96.75 37 ASN B N 1
ATOM 2201 C CA . ASN B 1 37 ? 0.023 -31.734 -15.297 1 96.75 37 ASN B CA 1
ATOM 2202 C C . ASN B 1 37 ? 0.337 -30.703 -16.375 1 96.75 37 ASN B C 1
ATOM 2204 O O . ASN B 1 37 ? 0.732 -31.078 -17.484 1 96.75 37 ASN B O 1
ATOM 2208 N N . GLU B 1 38 ? 0.148 -29.469 -16.031 1 97.56 38 GLU B N 1
ATOM 2209 C CA . GLU B 1 38 ? 0.283 -28.375 -17 1 97.56 38 GLU B CA 1
ATOM 2210 C C . GLU B 1 38 ? 0.69 -27.078 -16.312 1 97.56 38 GLU B C 1
ATOM 2212 O O . GLU B 1 38 ? 0.322 -26.828 -15.164 1 97.56 38 GLU B O 1
ATOM 2217 N N . VAL B 1 39 ? 1.509 -26.328 -17.062 1 98.75 39 VAL B N 1
ATOM 2218 C CA . VAL B 1 39 ? 1.918 -25 -16.609 1 98.75 39 VAL B CA 1
ATOM 2219 C C . VAL B 1 39 ? 1.449 -23.938 -17.609 1 98.75 39 VAL B C 1
ATOM 2221 O O . VAL B 1 39 ? 1.8 -24 -18.797 1 98.75 39 VAL B O 1
ATOM 2224 N N . TRP B 1 40 ? 0.579 -23.062 -17.172 1 98.81 40 TRP B N 1
ATOM 2225 C CA . TRP B 1 40 ? 0.217 -21.859 -17.922 1 98.81 40 TRP B CA 1
ATOM 2226 C C . TRP B 1 40 ? 1.216 -20.734 -17.672 1 98.81 40 TRP B C 1
ATOM 2228 O O . TRP B 1 40 ? 1.259 -20.172 -16.578 1 98.81 40 TRP B O 1
ATOM 2238 N N . ALA B 1 41 ? 2.031 -20.422 -18.672 1 98.88 41 ALA B N 1
ATOM 2239 C CA . ALA B 1 41 ? 3.016 -19.344 -18.594 1 98.88 41 ALA B CA 1
ATOM 2240 C C . ALA B 1 41 ? 2.447 -18.047 -19.156 1 98.88 41 ALA B C 1
ATOM 2242 O O . ALA B 1 41 ? 2.252 -17.922 -20.375 1 98.88 41 ALA B O 1
ATOM 2243 N N . VAL B 1 42 ? 2.221 -17.109 -18.281 1 98.88 42 VAL B N 1
ATOM 2244 C CA . VAL B 1 42 ? 1.586 -15.852 -18.672 1 98.88 42 VAL B CA 1
ATOM 2245 C C . VAL B 1 42 ? 2.617 -14.727 -18.656 1 98.88 42 VAL B C 1
ATOM 2247 O O . VAL B 1 42 ? 3.355 -14.57 -17.672 1 98.88 42 VAL B O 1
ATOM 2250 N N . ALA B 1 43 ? 2.768 -14.016 -19.609 1 98.69 43 ALA B N 1
ATOM 2251 C CA . ALA B 1 43 ? 3.609 -12.828 -19.75 1 98.69 43 ALA B CA 1
ATOM 2252 C C . ALA B 1 43 ? 3.092 -11.922 -20.859 1 98.69 43 ALA B C 1
ATOM 2254 O O . ALA B 1 43 ? 2.25 -12.328 -21.672 1 98.69 43 ALA B O 1
ATOM 2255 N N . ARG B 1 44 ? 3.572 -10.719 -20.969 1 96.88 44 ARG B N 1
ATOM 2256 C CA . ARG B 1 44 ? 3.145 -9.773 -22 1 96.88 44 ARG B CA 1
ATOM 2257 C C . ARG B 1 44 ? 3.436 -10.312 -23.391 1 96.88 44 ARG B C 1
ATOM 2259 O O . ARG B 1 44 ? 2.678 -10.07 -24.328 1 96.88 44 ARG B O 1
ATOM 2266 N N . THR B 1 45 ? 4.578 -11 -23.422 1 96.94 45 THR B N 1
ATOM 2267 C CA . THR B 1 45 ? 5 -11.547 -24.703 1 96.94 45 THR B CA 1
ATOM 2268 C C . THR B 1 45 ? 5.398 -13.016 -24.562 1 96.94 45 THR B C 1
ATOM 2270 O O . THR B 1 45 ? 6.469 -13.422 -25.016 1 96.94 45 THR B O 1
ATOM 2273 N N . ALA B 1 46 ? 4.531 -13.758 -23.922 1 98.44 46 ALA B N 1
ATOM 2274 C CA . ALA B 1 46 ? 4.828 -15.156 -23.656 1 98.44 46 ALA B CA 1
ATOM 2275 C C . ALA B 1 46 ? 5.012 -15.945 -24.953 1 98.44 46 ALA B C 1
ATOM 2277 O O . ALA B 1 46 ? 5.93 -16.766 -25.062 1 98.44 46 ALA B O 1
ATOM 2278 N N . ASN B 1 47 ? 4.227 -15.672 -26 1 97.88 47 ASN B N 1
ATOM 2279 C CA . ASN B 1 47 ? 4.227 -16.438 -27.234 1 97.88 47 ASN B CA 1
ATOM 2280 C C . ASN B 1 47 ? 5.473 -16.156 -28.062 1 97.88 47 ASN B C 1
ATOM 2282 O O . ASN B 1 47 ? 5.875 -16.984 -28.891 1 97.88 47 ASN B O 1
ATOM 2286 N N . THR B 1 48 ? 6.125 -15.039 -27.828 1 97.81 48 THR B N 1
ATOM 2287 C CA . THR B 1 48 ? 7.301 -14.68 -28.609 1 97.81 48 THR B CA 1
ATOM 2288 C C . THR B 1 48 ? 8.57 -14.773 -27.766 1 97.81 48 THR B C 1
ATOM 2290 O O . THR B 1 48 ? 9.641 -14.344 -28.188 1 97.81 48 THR B O 1
ATOM 2293 N N . SER B 1 49 ? 8.406 -15.258 -26.594 1 97.94 49 SER B N 1
ATOM 2294 C CA . SER B 1 49 ? 9.562 -15.445 -25.719 1 97.94 49 SER B CA 1
ATOM 2295 C C . SER B 1 49 ? 10.422 -16.609 -26.188 1 97.94 49 SER B C 1
ATOM 2297 O O . SER B 1 49 ? 9.953 -17.75 -26.266 1 97.94 49 SER B O 1
ATOM 2299 N N . THR B 1 50 ? 11.664 -16.312 -26.391 1 98.06 50 THR B N 1
ATOM 2300 C CA . THR B 1 50 ? 12.594 -17.344 -26.844 1 98.06 50 THR B CA 1
ATOM 2301 C C . THR B 1 50 ? 12.797 -18.406 -25.75 1 98.06 50 THR B C 1
ATOM 2303 O O . THR B 1 50 ? 12.875 -19.594 -26.047 1 98.06 50 THR B O 1
ATOM 2306 N N . GLU B 1 51 ? 12.883 -17.938 -24.531 1 97.88 51 GLU B N 1
ATOM 2307 C CA . GLU B 1 51 ? 13.133 -18.844 -23.422 1 97.88 51 GLU B CA 1
ATOM 2308 C C . GLU B 1 51 ? 11.938 -19.766 -23.172 1 97.88 51 GLU B C 1
ATOM 2310 O O . GLU B 1 51 ? 12.109 -20.953 -22.906 1 97.88 51 GLU B O 1
ATOM 2315 N N . LEU B 1 52 ? 10.766 -19.281 -23.328 1 98.56 52 LEU B N 1
ATOM 2316 C CA . LEU B 1 52 ? 9.57 -20.109 -23.156 1 98.56 52 LEU B CA 1
ATOM 2317 C C . LEU B 1 52 ? 9.406 -21.062 -24.344 1 98.56 52 LEU B C 1
ATOM 2319 O O . LEU B 1 52 ? 8.922 -22.172 -24.188 1 98.56 52 LEU B O 1
ATOM 2323 N N . ALA B 1 53 ? 9.836 -20.609 -25.5 1 98.38 53 ALA B N 1
ATOM 2324 C CA . ALA B 1 53 ? 9.797 -21.484 -26.672 1 98.38 53 ALA B CA 1
ATOM 2325 C C . ALA B 1 53 ? 10.68 -22.703 -26.469 1 98.38 53 ALA B C 1
ATOM 2327 O O . ALA B 1 53 ? 10.312 -23.812 -26.859 1 98.38 53 ALA B O 1
ATOM 2328 N N . LYS B 1 54 ? 11.797 -22.547 -25.875 1 98.12 54 LYS B N 1
ATOM 2329 C CA . LYS B 1 54 ? 12.695 -23.656 -25.578 1 98.12 54 LYS B CA 1
ATOM 2330 C C . LYS B 1 54 ? 12.039 -24.656 -24.641 1 98.12 54 LYS B C 1
ATOM 2332 O O . LYS B 1 54 ? 12.156 -25.875 -24.828 1 98.12 54 LYS B O 1
ATOM 2337 N N . LEU B 1 55 ? 11.406 -24.125 -23.609 1 98.25 55 LEU B N 1
ATOM 2338 C CA . LEU B 1 55 ? 10.688 -25 -22.688 1 98.25 55 LEU B CA 1
ATOM 2339 C C . LEU B 1 55 ? 9.562 -25.734 -23.406 1 98.25 55 LEU B C 1
ATOM 2341 O O . LEU B 1 55 ? 9.328 -26.922 -23.141 1 98.25 55 LEU B O 1
ATOM 2345 N N . ALA B 1 56 ? 8.898 -25.047 -24.297 1 98 56 ALA B N 1
ATOM 2346 C CA . ALA B 1 56 ? 7.793 -25.641 -25.047 1 98 56 ALA B CA 1
ATOM 2347 C C . ALA B 1 56 ? 8.289 -26.781 -25.938 1 98 56 ALA B C 1
ATOM 2349 O O . ALA B 1 56 ? 7.578 -27.766 -26.156 1 98 56 ALA B O 1
ATOM 2350 N N . GLU B 1 57 ? 9.438 -26.625 -26.453 1 98.12 57 GLU B N 1
ATOM 2351 C CA . GLU B 1 57 ? 10.031 -27.688 -27.266 1 98.12 57 GLU B CA 1
ATOM 2352 C C . GLU B 1 57 ? 10.258 -28.953 -26.438 1 98.12 57 GLU B C 1
ATOM 2354 O O . GLU B 1 57 ? 10.086 -30.062 -26.938 1 98.12 57 GLU B O 1
ATOM 2359 N N . GLN B 1 58 ? 10.594 -28.75 -25.25 1 97.69 58 GLN B N 1
ATOM 2360 C CA . GLN 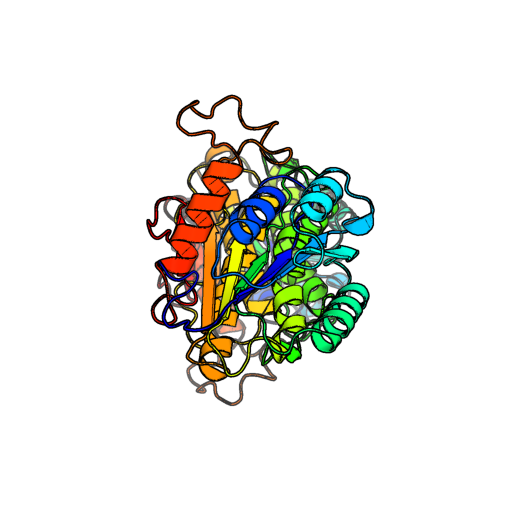B 1 58 ? 10.945 -29.859 -24.375 1 97.69 58 GLN B CA 1
ATOM 2361 C C . GLN B 1 58 ? 9.703 -30.516 -23.781 1 97.69 58 GLN B C 1
ATOM 2363 O O . GLN B 1 58 ? 9.656 -31.734 -23.625 1 97.69 58 GLN B O 1
ATOM 2368 N N . TYR B 1 59 ? 8.688 -29.703 -23.438 1 98 59 TYR B N 1
ATOM 2369 C CA . TYR B 1 59 ? 7.59 -30.25 -22.641 1 98 59 TYR B CA 1
ATOM 2370 C C . TYR B 1 59 ? 6.289 -30.234 -23.422 1 98 59 TYR B C 1
ATOM 2372 O O . TYR B 1 59 ? 5.266 -30.734 -22.953 1 98 59 TYR B O 1
ATOM 2380 N N . GLY B 1 60 ? 6.309 -29.656 -24.609 1 96.5 60 GLY B N 1
ATOM 2381 C CA . GLY B 1 60 ? 5.184 -29.688 -25.531 1 96.5 60 GLY B CA 1
ATOM 2382 C C . GLY B 1 60 ? 3.941 -29.016 -24.969 1 96.5 60 GLY B C 1
ATOM 2383 O O . GLY B 1 60 ? 4.008 -27.891 -24.484 1 96.5 60 GLY B O 1
ATOM 2384 N N . GLN B 1 61 ? 2.836 -29.75 -24.969 1 95.5 61 GLN B N 1
ATOM 2385 C CA . GLN B 1 61 ? 1.525 -29.188 -24.641 1 95.5 61 GLN B CA 1
ATOM 2386 C C . GLN B 1 61 ? 1.37 -28.984 -23.141 1 95.5 61 GLN B C 1
ATOM 2388 O O . GLN B 1 61 ? 0.397 -28.391 -22.688 1 95.5 61 GLN B O 1
ATOM 2393 N N . ARG B 1 62 ? 2.285 -29.469 -22.375 1 97.88 62 ARG B N 1
ATOM 2394 C CA . ARG B 1 62 ? 2.23 -29.25 -20.922 1 97.88 62 ARG B CA 1
ATOM 2395 C C . ARG B 1 62 ? 2.496 -27.797 -20.578 1 97.88 62 ARG B C 1
ATOM 2397 O O . ARG B 1 62 ? 2.211 -27.359 -19.453 1 97.88 62 ARG B O 1
ATOM 2404 N N . LEU B 1 63 ? 3.166 -27.125 -21.516 1 98.69 63 LEU B N 1
ATOM 2405 C CA . LEU B 1 63 ? 3.371 -25.688 -21.328 1 98.69 63 LEU B CA 1
ATOM 2406 C C . LEU B 1 63 ? 2.434 -24.891 -22.234 1 98.69 63 LEU B C 1
ATOM 2408 O O . LEU B 1 63 ? 2.502 -24.984 -23.453 1 98.69 63 LEU B O 1
ATOM 2412 N N . LYS B 1 64 ? 1.557 -24.109 -21.641 1 98.44 64 LYS B N 1
ATOM 2413 C CA . LYS B 1 64 ? 0.682 -23.188 -22.344 1 98.44 64 LYS B CA 1
ATOM 2414 C C . LYS B 1 64 ? 1.186 -21.75 -22.219 1 98.44 64 LYS B C 1
ATOM 2416 O O . LYS B 1 64 ? 1.305 -21.234 -21.109 1 98.44 64 LYS B O 1
ATOM 2421 N N . ARG B 1 65 ? 1.577 -21.188 -23.344 1 98.56 65 ARG B N 1
ATOM 2422 C CA . ARG B 1 65 ? 2.043 -19.812 -23.359 1 98.56 65 ARG B CA 1
ATOM 2423 C C . ARG B 1 65 ? 0.901 -18.844 -23.672 1 98.56 65 ARG B C 1
ATOM 2425 O O . ARG B 1 65 ? 0.222 -19 -24.688 1 98.56 65 ARG B O 1
ATOM 2432 N N . VAL B 1 66 ? 0.657 -17.875 -22.797 1 98.56 66 VAL B N 1
ATOM 2433 C CA . VAL B 1 66 ? -0.463 -16.953 -22.984 1 98.56 66 VAL B CA 1
ATOM 2434 C C . VAL B 1 66 ? 0.025 -15.516 -22.859 1 98.56 66 VAL B C 1
ATOM 2436 O O . VAL B 1 66 ? 0.591 -15.125 -21.844 1 98.56 66 VAL B O 1
ATOM 2439 N N . ASP B 1 67 ? -0.145 -14.711 -23.969 1 98.69 67 ASP B N 1
ATOM 2440 C CA . ASP B 1 67 ? 0.129 -13.273 -23.922 1 98.69 67 ASP B CA 1
ATOM 2441 C C . ASP B 1 67 ? -0.933 -12.531 -23.125 1 98.69 67 ASP B C 1
ATOM 2443 O O . ASP B 1 67 ? -2.127 -12.641 -23.406 1 98.69 67 ASP B O 1
ATOM 2447 N N . CYS B 1 68 ? -0.472 -11.805 -22.062 1 98.69 68 CYS B N 1
ATOM 2448 C CA . CYS B 1 68 ? -1.399 -11.039 -21.25 1 98.69 68 CYS B CA 1
ATOM 2449 C C . CYS B 1 68 ? -0.68 -9.898 -20.531 1 98.69 68 CYS B C 1
ATOM 2451 O O . CYS B 1 68 ? 0.275 -10.133 -19.781 1 98.69 68 CYS B O 1
ATOM 2453 N N . ASP B 1 69 ? -1.078 -8.688 -20.781 1 98.25 69 ASP B N 1
ATOM 2454 C CA . ASP B 1 69 ? -0.677 -7.598 -19.891 1 98.25 69 ASP B CA 1
ATOM 2455 C C . ASP B 1 69 ? -1.57 -7.539 -18.656 1 98.25 69 ASP B C 1
ATOM 2457 O O . ASP B 1 69 ? -2.672 -6.992 -18.703 1 98.25 69 ASP B O 1
ATOM 2461 N N . VAL B 1 70 ? -1.028 -7.996 -17.594 1 97.75 70 VAL B N 1
ATOM 2462 C CA . VAL B 1 70 ? -1.833 -8.227 -16.391 1 97.75 70 VAL B CA 1
ATOM 2463 C C . VAL B 1 70 ? -2.184 -6.891 -15.742 1 97.75 70 VAL B C 1
ATOM 2465 O O . VAL B 1 70 ? -2.957 -6.844 -14.781 1 97.75 70 VAL B O 1
ATOM 2468 N N . ARG B 1 71 ? -1.648 -5.742 -16.25 1 97.94 71 ARG B N 1
ATOM 2469 C CA . ARG B 1 71 ? -2 -4.414 -15.75 1 97.94 71 ARG B CA 1
ATOM 2470 C C . ARG B 1 71 ? -3.279 -3.906 -16.406 1 97.94 71 ARG B C 1
ATOM 2472 O O . ARG B 1 71 ? -3.777 -2.834 -16.047 1 97.94 71 ARG B O 1
ATOM 2479 N N . ASP B 1 72 ? -3.801 -4.684 -17.312 1 98 72 ASP B N 1
ATOM 2480 C CA . ASP B 1 72 ? -5.004 -4.348 -18.062 1 98 72 ASP B CA 1
ATOM 2481 C C . ASP B 1 72 ? -6.133 -5.328 -17.75 1 98 72 ASP B C 1
ATOM 2483 O O . ASP B 1 72 ? -6.016 -6.523 -18.031 1 98 72 ASP B O 1
ATOM 2487 N N . GLU B 1 73 ? -7.242 -4.832 -17.266 1 98 73 GLU B N 1
ATOM 2488 C CA . GLU B 1 73 ? -8.328 -5.695 -16.812 1 98 73 GLU B CA 1
ATOM 2489 C C . GLU B 1 73 ? -8.961 -6.441 -17.984 1 98 73 GLU B C 1
ATOM 2491 O O . GLU B 1 73 ? -9.422 -7.578 -17.828 1 98 73 GLU B O 1
ATOM 2496 N N . GLN B 1 74 ? -9.023 -5.812 -19.125 1 98.12 74 GLN B N 1
ATOM 2497 C CA . GLN B 1 74 ? -9.555 -6.504 -20.297 1 98.12 74 GLN B CA 1
ATOM 2498 C C . GLN B 1 74 ? -8.68 -7.688 -20.688 1 98.12 74 GLN B C 1
ATOM 2500 O O . GLN B 1 74 ? -9.188 -8.742 -21.078 1 98.12 74 GLN B O 1
ATOM 2505 N N . SER B 1 75 ? -7.367 -7.473 -20.656 1 98.56 75 SER B N 1
ATOM 2506 C CA . SER B 1 75 ? -6.434 -8.57 -20.906 1 98.56 75 SER B CA 1
ATOM 2507 C C . SER B 1 75 ? -6.617 -9.695 -19.906 1 98.56 75 SER B C 1
ATOM 2509 O O . SER B 1 75 ? -6.531 -10.875 -20.266 1 98.56 75 SER B O 1
ATOM 2511 N N . LEU B 1 76 ? -6.879 -9.383 -18.656 1 98.69 76 LEU B N 1
ATOM 2512 C CA . LEU B 1 76 ? -7.105 -10.383 -17.609 1 98.69 76 LEU B CA 1
ATOM 2513 C C . LEU B 1 76 ? -8.383 -11.164 -17.875 1 98.69 76 LEU B C 1
ATOM 2515 O O . LEU B 1 76 ? -8.43 -12.383 -17.656 1 98.69 76 LEU B O 1
ATOM 2519 N N . GLU B 1 77 ? -9.398 -10.453 -18.344 1 98.12 77 GLU B N 1
ATOM 2520 C CA . GLU B 1 77 ? -10.633 -11.133 -18.703 1 98.12 77 GLU B CA 1
ATOM 2521 C C . GLU B 1 77 ? -10.398 -12.148 -19.812 1 98.12 77 GLU B C 1
ATOM 2523 O O . GLU B 1 77 ? -10.93 -13.266 -19.781 1 98.12 77 GLU B O 1
ATOM 2528 N N . ALA B 1 78 ? -9.648 -11.766 -20.766 1 98.19 78 ALA B N 1
ATOM 2529 C CA . ALA B 1 78 ? -9.312 -12.664 -21.859 1 98.19 78 ALA B CA 1
ATOM 2530 C C . ALA B 1 78 ? -8.508 -13.867 -21.375 1 98.19 78 ALA B C 1
ATOM 2532 O O . ALA B 1 78 ? -8.734 -15 -21.812 1 98.19 78 ALA B O 1
ATOM 2533 N N . LEU B 1 79 ? -7.578 -13.641 -20.469 1 98.38 79 LEU B N 1
ATOM 2534 C CA . LEU B 1 79 ? -6.785 -14.711 -19.875 1 98.38 79 LEU B CA 1
ATOM 2535 C C . LEU B 1 79 ? -7.68 -15.758 -19.219 1 98.38 79 LEU B C 1
ATOM 2537 O O . LEU B 1 79 ? -7.5 -16.953 -19.438 1 98.38 79 LEU B O 1
ATOM 2541 N N . VAL B 1 80 ? -8.617 -15.328 -18.422 1 97.5 80 VAL B N 1
ATOM 2542 C CA . VAL B 1 80 ? -9.516 -16.234 -17.703 1 97.5 80 VAL B CA 1
ATOM 2543 C C . VAL B 1 80 ? -10.352 -17.031 -18.688 1 97.5 80 VAL B C 1
ATOM 2545 O O . VAL B 1 80 ? -10.555 -18.234 -18.516 1 97.5 80 VAL B O 1
ATOM 2548 N N . SER B 1 81 ? -10.836 -16.328 -19.719 1 97.19 81 SER B N 1
ATOM 2549 C CA . SER B 1 81 ? -11.648 -17 -20.734 1 97.19 81 SER B CA 1
ATOM 2550 C C . SER B 1 81 ? -10.883 -18.141 -21.391 1 97.19 81 SER B C 1
ATOM 2552 O O . SER B 1 81 ? -11.398 -19.25 -21.516 1 97.19 81 SER B O 1
ATOM 2554 N N . VAL B 1 82 ? -9.688 -17.906 -21.719 1 96.88 82 VAL B N 1
ATOM 2555 C CA . VAL B 1 82 ? -8.867 -18.906 -22.375 1 96.88 82 VAL B CA 1
ATOM 2556 C C . VAL B 1 82 ? -8.547 -20.047 -21.391 1 96.88 82 VAL B C 1
ATOM 2558 O O . VAL B 1 82 ? -8.555 -21.219 -21.766 1 96.88 82 VAL B O 1
ATOM 2561 N N . THR B 1 83 ? -8.242 -19.734 -20.156 1 97.06 83 THR B N 1
ATOM 2562 C CA . THR B 1 83 ? -7.898 -20.734 -19.141 1 97.06 83 THR B CA 1
ATOM 2563 C C . THR B 1 83 ? -9.102 -21.625 -18.828 1 97.06 83 THR B C 1
ATOM 2565 O O . THR B 1 83 ? -8.969 -22.844 -18.75 1 97.06 83 THR B O 1
ATOM 2568 N N . LEU B 1 84 ? -10.297 -21 -18.734 1 95.94 84 LEU B N 1
ATOM 2569 C CA . LEU B 1 84 ? -11.523 -21.703 -18.406 1 95.94 84 LEU B CA 1
ATOM 2570 C C . LEU B 1 84 ? -11.891 -22.703 -19.5 1 95.94 84 LEU B C 1
ATOM 2572 O O . LEU B 1 84 ? -12.523 -23.719 -19.234 1 95.94 84 LEU B O 1
ATOM 2576 N N . ASP B 1 85 ? -11.508 -22.422 -20.688 1 95.94 85 ASP B N 1
ATOM 2577 C CA . ASP B 1 85 ? -11.82 -23.281 -21.812 1 95.94 85 ASP B CA 1
ATOM 2578 C C . ASP B 1 85 ? -11.078 -24.609 -21.719 1 95.94 85 ASP B C 1
ATOM 2580 O O . ASP B 1 85 ? -11.539 -25.625 -22.234 1 95.94 85 ASP B O 1
ATOM 2584 N N . GLU B 1 86 ? -9.977 -24.656 -20.953 1 94.75 86 GLU B N 1
ATOM 2585 C CA . GLU B 1 86 ? -9.125 -25.844 -21 1 94.75 86 GLU B CA 1
ATOM 2586 C C . GLU B 1 86 ? -8.883 -26.406 -19.594 1 94.75 86 GLU B C 1
ATOM 2588 O O . GLU B 1 86 ? -8.414 -27.531 -19.453 1 94.75 86 GLU B O 1
ATOM 2593 N N . CYS B 1 87 ? -9.148 -25.641 -18.656 1 93.81 87 CYS B N 1
ATOM 2594 C CA . CYS B 1 87 ? -8.789 -25.984 -17.297 1 93.81 87 CYS B CA 1
ATOM 2595 C C . CYS B 1 87 ? -9.93 -25.672 -16.328 1 93.81 87 CYS B C 1
ATOM 2597 O O . CYS B 1 87 ? -10.422 -24.531 -16.297 1 93.81 87 CYS B O 1
ATOM 2599 N N . ASP B 1 88 ? -10.336 -26.625 -15.523 1 92.31 88 ASP B N 1
ATOM 2600 C CA . ASP B 1 88 ? -11.469 -26.453 -14.625 1 92.31 88 ASP B CA 1
ATOM 2601 C C . ASP B 1 88 ? -11.023 -25.859 -13.289 1 92.31 88 ASP B C 1
ATOM 2603 O O . ASP B 1 88 ? -11.828 -25.281 -12.555 1 92.31 88 ASP B O 1
ATOM 2607 N N . HIS B 1 89 ? -9.727 -26.125 -13 1 95.94 89 HIS B N 1
ATOM 2608 C CA . HIS B 1 89 ? -9.219 -25.703 -11.703 1 95.94 89 HIS B CA 1
ATOM 2609 C C . HIS B 1 89 ? -7.711 -25.453 -11.758 1 95.94 89 HIS B C 1
ATOM 2611 O O . HIS B 1 89 ? -6.973 -26.234 -12.367 1 95.94 89 HIS B O 1
ATOM 2617 N N . LEU B 1 90 ? -7.332 -24.375 -11.141 1 97.44 90 LEU B N 1
ATOM 2618 C CA . LEU B 1 90 ? -5.914 -24.125 -10.906 1 97.44 90 LEU B CA 1
ATOM 2619 C C . LEU B 1 90 ? -5.531 -24.469 -9.469 1 97.44 90 LEU B C 1
ATOM 2621 O O . LEU B 1 90 ? -6.148 -23.984 -8.523 1 97.44 90 LEU B O 1
ATOM 2625 N N . HIS B 1 91 ? -4.512 -25.266 -9.359 1 97.62 91 HIS B N 1
ATOM 2626 C CA . HIS B 1 91 ? -4.066 -25.703 -8.039 1 97.62 91 HIS B CA 1
ATOM 2627 C C . HIS B 1 91 ? -3.01 -24.766 -7.473 1 97.62 91 HIS B C 1
ATOM 2629 O O . HIS B 1 91 ? -2.875 -24.641 -6.254 1 97.62 91 HIS B O 1
ATOM 2635 N N . LEU B 1 92 ? -2.268 -24.125 -8.312 1 98.5 92 LEU B N 1
ATOM 2636 C CA . LEU B 1 92 ? -1.22 -23.203 -7.906 1 98.5 92 LEU B CA 1
ATOM 2637 C C . LEU B 1 92 ? -1.143 -22.016 -8.867 1 98.5 92 LEU B C 1
ATOM 2639 O O . LEU B 1 92 ? -1.086 -22.203 -10.086 1 98.5 92 LEU B O 1
ATOM 2643 N N . VAL B 1 93 ? -1.249 -20.859 -8.344 1 98.88 93 VAL B N 1
ATOM 2644 C CA . VAL B 1 93 ? -0.983 -19.625 -9.078 1 98.88 93 VAL B CA 1
ATOM 2645 C C . VAL B 1 93 ? 0.134 -18.844 -8.383 1 98.88 93 VAL B C 1
ATOM 2647 O O . VAL B 1 93 ? 0.08 -18.609 -7.172 1 98.88 93 VAL B O 1
ATOM 2650 N N . ILE B 1 94 ? 1.173 -18.5 -9.102 1 98.94 94 ILE B N 1
ATOM 2651 C CA . ILE B 1 94 ? 2.23 -17.656 -8.562 1 98.94 94 ILE B CA 1
ATOM 2652 C C . ILE B 1 94 ? 2.369 -16.391 -9.398 1 98.94 94 ILE B C 1
ATOM 2654 O O . ILE B 1 94 ? 2.59 -16.469 -10.609 1 98.94 94 ILE B O 1
ATOM 2658 N N . SER B 1 95 ? 2.145 -15.281 -8.828 1 98.94 95 SER B N 1
ATOM 2659 C CA . SER B 1 95 ? 2.475 -13.992 -9.445 1 98.94 95 SER B CA 1
ATOM 2660 C C . SER B 1 95 ? 3.938 -13.633 -9.219 1 98.94 95 SER B C 1
ATOM 2662 O O . SER B 1 95 ? 4.316 -13.219 -8.117 1 98.94 95 SER B O 1
ATOM 2664 N N . ALA B 1 96 ? 4.727 -13.75 -10.188 1 98.75 96 ALA B N 1
ATOM 2665 C CA . ALA B 1 96 ? 6.141 -13.391 -10.109 1 98.75 96 ALA B CA 1
ATOM 2666 C C . ALA B 1 96 ? 6.387 -12 -10.68 1 98.75 96 ALA B C 1
ATOM 2668 O O . ALA B 1 96 ? 7.441 -11.734 -11.258 1 98.75 96 ALA B O 1
ATOM 2669 N N . LEU B 1 97 ? 5.363 -11.203 -10.516 1 97.88 97 LEU B N 1
ATOM 2670 C CA . LEU B 1 97 ? 5.434 -9.828 -10.992 1 97.88 97 LEU B CA 1
ATOM 2671 C C . LEU B 1 97 ? 6.23 -8.953 -10.031 1 97.88 97 LEU B C 1
ATOM 2673 O O . LEU B 1 97 ? 6.219 -9.188 -8.82 1 97.88 97 LEU B O 1
ATOM 2677 N N . GLY B 1 98 ? 6.922 -7.949 -10.633 1 97.25 98 GLY B N 1
ATOM 2678 C CA . GLY B 1 98 ? 7.594 -6.949 -9.812 1 97.25 98 GLY B CA 1
ATOM 2679 C C . GLY B 1 98 ? 8.531 -6.059 -10.609 1 97.25 98 GLY B C 1
ATOM 2680 O O . GLY B 1 98 ? 9.195 -6.523 -11.539 1 97.25 98 GLY B O 1
ATOM 2681 N N . ILE B 1 99 ? 8.555 -4.852 -10.242 1 97.19 99 ILE B N 1
ATOM 2682 C CA . ILE B 1 99 ? 9.523 -3.914 -10.797 1 97.19 99 ILE B CA 1
ATOM 2683 C C . ILE B 1 99 ? 10.047 -3.002 -9.695 1 97.19 99 ILE B C 1
ATOM 2685 O O . ILE B 1 99 ? 9.359 -2.754 -8.703 1 97.19 99 ILE B O 1
ATOM 2689 N N . LEU B 1 100 ? 11.203 -2.617 -9.875 1 97.38 100 LEU B N 1
ATOM 2690 C CA . LEU B 1 100 ? 11.836 -1.702 -8.93 1 97.38 100 LEU B CA 1
ATOM 2691 C C . LEU B 1 100 ? 12.32 -0.444 -9.648 1 97.38 100 LEU B C 1
ATOM 2693 O O . LEU B 1 100 ? 12.188 0.664 -9.117 1 97.38 100 LEU B O 1
ATOM 2697 N N . HIS B 1 101 ? 12.891 -0.577 -10.891 1 96.69 101 HIS B N 1
ATOM 2698 C CA . HIS B 1 101 ? 13.453 0.533 -11.648 1 96.69 101 HIS B CA 1
ATOM 2699 C C . HIS B 1 101 ? 13.109 0.417 -13.133 1 96.69 101 HIS B C 1
ATOM 2701 O O . HIS B 1 101 ? 13.688 1.115 -13.969 1 96.69 101 HIS B O 1
ATOM 2707 N N . GLN B 1 102 ? 12.289 -0.453 -13.445 1 93.38 102 GLN B N 1
ATOM 2708 C CA . GLN B 1 102 ? 11.836 -0.717 -14.805 1 93.38 102 GLN B CA 1
ATOM 2709 C C . GLN B 1 102 ? 10.5 -0.041 -15.086 1 93.38 102 GLN B C 1
ATOM 2711 O O . GLN B 1 102 ? 9.766 0.297 -14.148 1 93.38 102 GLN B O 1
ATOM 2716 N N . ASP B 1 103 ? 10.211 0.142 -16.406 1 93.31 103 ASP B N 1
ATOM 2717 C CA . ASP B 1 103 ? 8.898 0.552 -16.891 1 93.31 103 ASP B CA 1
ATOM 2718 C C . ASP B 1 103 ? 8.438 1.836 -16.203 1 93.31 103 ASP B C 1
ATOM 2720 O O . ASP B 1 103 ? 7.293 1.927 -15.742 1 93.31 103 ASP B O 1
ATOM 2724 N N . GLY B 1 104 ? 9.336 2.816 -15.961 1 94.88 104 GLY B N 1
ATOM 2725 C CA . GLY B 1 104 ? 8.977 4.113 -15.406 1 94.88 104 GLY B CA 1
ATOM 2726 C C . GLY B 1 104 ? 9.141 4.188 -13.898 1 94.88 104 GLY B C 1
ATOM 2727 O O . GLY B 1 104 ? 9.094 5.273 -13.32 1 94.88 104 GLY B O 1
ATOM 2728 N N . ALA B 1 105 ? 9.266 2.98 -13.258 1 96.69 105 ALA B N 1
ATOM 2729 C CA . ALA B 1 105 ? 9.523 2.969 -11.82 1 96.69 105 ALA B CA 1
ATOM 2730 C C . ALA B 1 105 ? 10.945 3.43 -11.516 1 96.69 105 ALA B C 1
ATOM 2732 O O . ALA B 1 105 ? 11.852 3.264 -12.344 1 96.69 105 ALA B O 1
ATOM 2733 N N . LYS B 1 106 ? 11.109 3.975 -10.375 1 95.75 106 LYS B N 1
ATOM 2734 C CA . LYS B 1 106 ? 12.414 4.465 -9.938 1 95.75 106 LYS B CA 1
ATOM 2735 C C . LYS B 1 106 ? 12.797 3.896 -8.578 1 95.75 106 LYS B C 1
ATOM 2737 O O . LYS B 1 106 ? 11.953 3.801 -7.684 1 95.75 106 LYS B O 1
ATOM 2742 N N . ALA B 1 107 ? 13.984 3.42 -8.438 1 96.81 107 ALA B N 1
ATOM 2743 C CA . ALA B 1 107 ? 14.516 3.053 -7.125 1 96.81 107 ALA B CA 1
ATOM 2744 C C . ALA B 1 107 ? 14.945 4.289 -6.34 1 96.81 107 ALA B C 1
ATOM 2746 O O . ALA B 1 107 ? 16.141 4.594 -6.25 1 96.81 107 ALA B O 1
ATOM 2747 N N . GLU B 1 108 ? 14.023 4.957 -5.738 1 98.12 108 GLU B N 1
ATOM 2748 C CA . GLU B 1 108 ? 14.273 6.246 -5.105 1 98.12 108 GLU B CA 1
ATOM 2749 C C . GLU B 1 108 ? 15.203 6.102 -3.906 1 98.12 108 GLU B C 1
ATOM 2751 O O . GLU B 1 108 ? 14.961 5.285 -3.016 1 98.12 108 GLU B O 1
ATOM 2756 N N . LYS B 1 109 ? 16.203 6.914 -3.844 1 96 109 LYS B N 1
ATOM 2757 C CA . LYS B 1 109 ? 17.094 6.945 -2.689 1 96 109 LYS B CA 1
ATOM 2758 C C . LYS B 1 109 ? 16.5 7.797 -1.565 1 96 109 LYS B C 1
ATOM 2760 O O . LYS B 1 109 ? 16.828 7.602 -0.395 1 96 109 LYS B O 1
ATOM 2765 N N . GLY B 1 110 ? 15.711 8.742 -1.898 1 97.38 110 GLY B N 1
ATOM 2766 C CA . GLY B 1 110 ? 15.086 9.641 -0.948 1 97.38 110 GLY B CA 1
ATOM 2767 C C . GLY B 1 110 ? 13.812 10.281 -1.481 1 97.38 110 GLY B C 1
ATOM 2768 O O . GLY B 1 110 ? 13.469 10.109 -2.654 1 97.38 110 GLY B O 1
ATOM 2769 N N . LEU B 1 111 ? 13.117 11.031 -0.628 1 97.06 111 LEU B N 1
ATOM 2770 C CA . LEU B 1 111 ? 11.852 11.68 -0.924 1 97.06 111 LEU B CA 1
ATOM 2771 C C . LEU B 1 111 ? 11.977 12.609 -2.129 1 97.06 111 LEU B C 1
ATOM 2773 O O . LEU B 1 111 ? 11.055 12.711 -2.938 1 97.06 111 LEU B O 1
ATOM 2777 N N . ALA B 1 112 ? 13.094 13.203 -2.227 1 96.75 112 ALA B N 1
ATOM 2778 C CA . ALA B 1 112 ? 13.297 14.211 -3.27 1 96.75 112 ALA B CA 1
ATOM 2779 C C . ALA B 1 112 ? 13.164 13.594 -4.656 1 96.75 112 ALA B C 1
ATOM 2781 O O . ALA B 1 112 ? 12.812 14.281 -5.617 1 96.75 112 ALA B O 1
ATOM 2782 N N . GLN B 1 113 ? 13.359 12.32 -4.801 1 97.81 113 GLN B N 1
ATOM 2783 C CA . GLN B 1 113 ? 13.352 11.633 -6.086 1 97.81 113 GLN B CA 1
ATOM 2784 C C . GLN B 1 113 ? 11.969 11.07 -6.402 1 97.81 113 GLN B C 1
ATOM 2786 O O . GLN B 1 113 ? 11.719 10.594 -7.512 1 97.81 113 GLN B O 1
ATOM 2791 N N . LEU B 1 114 ? 11.078 11.133 -5.445 1 98.25 114 LEU B N 1
ATOM 2792 C CA . LEU B 1 114 ? 9.75 10.547 -5.594 1 98.25 114 LEU B CA 1
ATOM 2793 C C . LEU B 1 114 ? 8.898 11.352 -6.574 1 98.25 114 LEU B C 1
ATOM 2795 O O . LEU B 1 114 ? 8.859 12.578 -6.504 1 98.25 114 LEU B O 1
ATOM 2799 N N . THR B 1 115 ? 8.305 10.727 -7.547 1 98.31 115 THR B N 1
ATOM 2800 C CA . THR B 1 115 ? 7.367 11.352 -8.469 1 98.31 115 THR B CA 1
ATOM 2801 C C . THR B 1 115 ? 6.074 10.547 -8.555 1 98.31 115 THR B C 1
ATOM 2803 O O . THR B 1 115 ? 6.07 9.336 -8.328 1 98.31 115 THR B O 1
ATOM 2806 N N . LEU B 1 116 ? 5.012 11.258 -8.867 1 98.62 116 LEU B N 1
ATOM 2807 C CA . LEU B 1 116 ? 3.73 10.586 -9.055 1 98.62 116 LEU B CA 1
ATOM 2808 C C . LEU B 1 116 ? 3.834 9.508 -10.125 1 98.62 116 LEU B C 1
ATOM 2810 O O . LEU B 1 116 ? 3.312 8.406 -9.953 1 98.62 116 LEU B O 1
ATOM 2814 N N . ALA B 1 117 ? 4.512 9.828 -11.18 1 98.25 117 ALA B N 1
ATOM 2815 C CA . ALA B 1 117 ? 4.641 8.906 -12.305 1 98.25 117 ALA B CA 1
ATOM 2816 C C . ALA B 1 117 ? 5.344 7.621 -11.883 1 98.25 117 ALA B C 1
ATOM 2818 O O . ALA B 1 117 ? 4.91 6.523 -12.242 1 98.25 117 ALA B O 1
ATOM 2819 N N . SER B 1 118 ? 6.43 7.723 -11.141 1 97.88 118 SER B N 1
ATOM 2820 C CA . SER B 1 118 ? 7.172 6.547 -10.703 1 97.88 118 SER B CA 1
ATOM 2821 C C . SER B 1 118 ? 6.359 5.719 -9.711 1 97.88 118 SER B C 1
ATOM 2823 O O . SER B 1 118 ? 6.418 4.484 -9.734 1 97.88 118 SER B O 1
ATOM 2825 N N . MET B 1 119 ? 5.637 6.383 -8.82 1 98.75 119 MET B N 1
ATOM 2826 C CA . MET B 1 119 ? 4.773 5.672 -7.879 1 98.75 119 MET B CA 1
ATOM 2827 C C . MET B 1 119 ? 3.699 4.883 -8.625 1 98.75 119 MET B C 1
ATOM 2829 O O . MET B 1 119 ? 3.5 3.695 -8.352 1 98.75 119 MET B O 1
ATOM 2833 N N . GLN B 1 120 ? 3.088 5.566 -9.547 1 98.69 120 GLN B N 1
ATOM 2834 C CA . GLN B 1 120 ? 2.025 4.918 -10.305 1 98.69 120 GLN B CA 1
ATOM 2835 C C . GLN B 1 120 ? 2.555 3.699 -11.055 1 98.69 120 GLN B C 1
ATOM 2837 O O . GLN B 1 120 ? 1.896 2.658 -11.102 1 98.69 120 GLN B O 1
ATOM 2842 N N . ALA B 1 121 ? 3.705 3.842 -11.641 1 98.44 121 ALA B N 1
ATOM 2843 C CA . ALA B 1 121 ? 4.316 2.73 -12.359 1 98.44 121 ALA B CA 1
ATOM 2844 C C . ALA B 1 121 ? 4.57 1.545 -11.438 1 98.44 121 ALA B C 1
ATOM 2846 O O . ALA B 1 121 ? 4.23 0.406 -11.766 1 98.44 121 ALA B O 1
ATOM 2847 N N . SER B 1 122 ? 5.125 1.759 -10.273 1 98.69 122 SER B N 1
ATOM 2848 C CA . SER B 1 122 ? 5.434 0.716 -9.305 1 98.69 122 SER B CA 1
ATOM 2849 C C . SER B 1 122 ? 4.164 0.015 -8.828 1 98.69 122 SER B C 1
ATOM 2851 O O . SER B 1 122 ? 4.102 -1.216 -8.797 1 98.69 122 SER B O 1
ATOM 2853 N N . PHE B 1 123 ? 3.15 0.767 -8.484 1 98.88 123 PHE B N 1
ATOM 2854 C CA . PHE B 1 123 ? 1.938 0.198 -7.906 1 98.88 123 PHE B CA 1
ATOM 2855 C C . PHE B 1 123 ? 1.153 -0.58 -8.953 1 98.88 123 PHE B C 1
ATOM 2857 O O . PHE B 1 123 ? 0.533 -1.599 -8.648 1 98.88 123 PHE B O 1
ATOM 2864 N N . ALA B 1 124 ? 1.158 -0.091 -10.188 1 98.69 124 ALA B N 1
ATOM 2865 C CA . ALA B 1 124 ? 0.439 -0.776 -11.258 1 98.69 124 ALA B CA 1
ATOM 2866 C C . ALA B 1 124 ? 0.908 -2.221 -11.398 1 98.69 124 ALA B C 1
ATOM 2868 O O . ALA B 1 124 ? 0.09 -3.141 -11.484 1 98.69 124 ALA B O 1
ATOM 2869 N N . THR B 1 125 ? 2.178 -2.41 -11.328 1 98.56 125 THR B N 1
ATOM 2870 C CA . THR B 1 125 ? 2.76 -3.725 -11.578 1 98.56 125 THR B CA 1
ATOM 2871 C C . THR B 1 125 ? 2.873 -4.52 -10.273 1 98.56 125 THR B C 1
ATOM 2873 O O . THR B 1 125 ? 2.51 -5.695 -10.227 1 98.56 125 THR B O 1
ATOM 2876 N N . ASN B 1 126 ? 3.32 -3.889 -9.203 1 98.81 126 ASN B N 1
ATOM 2877 C CA . ASN B 1 126 ? 3.666 -4.605 -7.98 1 98.81 126 ASN B CA 1
ATOM 2878 C C . ASN B 1 126 ? 2.436 -4.871 -7.117 1 98.81 126 ASN B C 1
ATOM 2880 O O . ASN B 1 126 ? 2.436 -5.789 -6.293 1 98.81 126 ASN B O 1
ATOM 2884 N N . THR B 1 127 ? 1.448 -4.039 -7.273 1 98.94 127 THR B N 1
ATOM 2885 C CA . THR B 1 127 ? 0.335 -4.059 -6.328 1 98.94 127 THR B CA 1
ATOM 2886 C C . THR B 1 127 ? -0.968 -4.418 -7.039 1 98.94 127 THR B C 1
ATOM 2888 O O . THR B 1 127 ? -1.573 -5.453 -6.75 1 98.94 127 THR B O 1
ATOM 2891 N N . PHE B 1 128 ? -1.352 -3.639 -8.008 1 98.94 128 PHE B N 1
ATOM 2892 C CA . PHE B 1 128 ? -2.668 -3.773 -8.625 1 98.94 128 PHE B CA 1
ATOM 2893 C C . PHE B 1 128 ? -2.746 -5.043 -9.461 1 98.94 128 PHE B C 1
ATOM 2895 O O . PHE B 1 128 ? -3.713 -5.801 -9.359 1 98.94 128 PHE B O 1
ATOM 2902 N N . ALA B 1 129 ? -1.73 -5.305 -10.203 1 98.88 129 ALA B N 1
ATOM 2903 C CA . ALA B 1 129 ? -1.753 -6.414 -11.148 1 98.88 129 ALA B CA 1
ATOM 2904 C C . ALA B 1 129 ? -1.924 -7.75 -10.43 1 98.88 129 ALA B C 1
ATOM 2906 O O . ALA B 1 129 ? -2.795 -8.547 -10.789 1 98.88 129 ALA B O 1
ATOM 2907 N N . PRO B 1 130 ? -1.155 -8.031 -9.383 1 98.88 130 PRO B N 1
ATOM 2908 C CA . PRO B 1 130 ? -1.294 -9.336 -8.734 1 98.88 130 PRO B CA 1
ATOM 2909 C C . PRO B 1 130 ? -2.68 -9.555 -8.133 1 98.88 130 PRO B C 1
ATOM 2911 O O . PRO B 1 130 ? -3.23 -10.656 -8.219 1 98.88 130 PRO B O 1
ATOM 2914 N N . ILE B 1 131 ? -3.268 -8.547 -7.512 1 98.94 131 ILE B N 1
ATOM 2915 C CA . ILE B 1 131 ? -4.547 -8.758 -6.848 1 98.94 131 ILE B CA 1
ATOM 2916 C C . ILE B 1 131 ? -5.66 -8.859 -7.887 1 98.94 131 ILE B C 1
ATOM 2918 O O . ILE B 1 131 ? -6.625 -9.609 -7.707 1 98.94 131 ILE B O 1
ATOM 2922 N N . LEU B 1 132 ? -5.547 -8.078 -8.938 1 98.88 132 LEU B N 1
ATOM 2923 C CA . LEU B 1 132 ? -6.531 -8.195 -10.008 1 98.88 132 LEU B CA 1
ATOM 2924 C C . LEU B 1 132 ? -6.43 -9.547 -10.703 1 98.88 132 LEU B C 1
ATOM 2926 O O . LEU B 1 132 ? -7.441 -10.117 -11.125 1 98.88 132 LEU B O 1
ATOM 2930 N N . LEU B 1 133 ? -5.199 -10.055 -10.859 1 98.88 133 LEU B N 1
ATOM 2931 C CA . LEU B 1 133 ? -5.027 -11.414 -11.344 1 98.88 133 LEU B CA 1
ATOM 2932 C C . LEU B 1 133 ? -5.809 -12.406 -10.492 1 98.88 133 LEU B C 1
ATOM 2934 O O . LEU B 1 133 ? -6.57 -13.219 -11.016 1 98.88 133 LEU B O 1
ATOM 2938 N N . LEU B 1 134 ? -5.613 -12.352 -9.203 1 98.88 134 LEU B N 1
ATOM 2939 C CA . LEU B 1 134 ? -6.316 -13.227 -8.273 1 98.88 134 LEU B CA 1
ATOM 2940 C C . LEU B 1 134 ? -7.828 -13.086 -8.438 1 98.88 134 LEU B C 1
ATOM 2942 O O . LEU B 1 134 ? -8.539 -14.094 -8.523 1 98.88 134 LEU B O 1
ATOM 2946 N N . LYS B 1 135 ? -8.297 -11.82 -8.477 1 98.5 135 LYS B N 1
ATOM 2947 C CA . LYS B 1 135 ? -9.719 -11.562 -8.656 1 98.5 135 LYS B CA 1
ATOM 2948 C C . LYS B 1 135 ? -10.266 -12.305 -9.867 1 98.5 135 LYS B C 1
ATOM 2950 O O . LYS B 1 135 ? -11.273 -13.008 -9.773 1 98.5 135 LYS B O 1
ATOM 2955 N N . HIS B 1 136 ? -9.641 -12.148 -10.969 1 98.19 136 HIS B N 1
ATOM 2956 C CA . HIS B 1 136 ? -10.148 -12.695 -12.219 1 98.19 136 HIS B CA 1
ATOM 2957 C C . HIS B 1 136 ? -10.047 -14.219 -12.234 1 98.19 136 HIS B C 1
ATOM 2959 O O . HIS B 1 136 ? -10.867 -14.891 -12.859 1 98.19 136 HIS B O 1
ATOM 2965 N N . LEU B 1 137 ? -9.109 -14.789 -11.523 1 98 137 LEU B N 1
ATOM 2966 C CA . LEU B 1 137 ? -8.906 -16.234 -11.523 1 98 137 LEU B CA 1
ATOM 2967 C C . LEU B 1 137 ? -9.766 -16.906 -10.461 1 98 137 LEU B C 1
ATOM 2969 O O . LEU B 1 137 ? -9.766 -18.125 -10.336 1 98 137 LEU B O 1
ATOM 2973 N N . LEU B 1 138 ? -10.539 -16.203 -9.688 1 97.06 138 LEU B N 1
ATOM 2974 C CA . LEU B 1 138 ? -11.297 -16.703 -8.555 1 97.06 138 LEU B CA 1
ATOM 2975 C C . LEU B 1 138 ? -12.148 -17.906 -8.961 1 97.06 138 LEU B C 1
ATOM 2977 O O . LEU B 1 138 ? -12.219 -18.891 -8.242 1 97.06 138 LEU B O 1
ATOM 2981 N N . PRO B 1 139 ? -12.789 -17.875 -10.148 1 95.75 139 PRO B N 1
ATOM 2982 C CA . PRO B 1 139 ? -13.625 -19.016 -10.531 1 95.75 139 PRO B CA 1
ATOM 2983 C C . PRO B 1 139 ? -12.828 -20.312 -10.656 1 95.75 139 PRO B C 1
ATOM 2985 O O . PRO B 1 139 ? -13.398 -21.391 -10.578 1 95.75 139 PRO B O 1
ATOM 2988 N N . LEU B 1 140 ? -11.531 -20.234 -10.812 1 96.94 140 LEU B N 1
ATOM 2989 C CA . LEU B 1 140 ? -10.688 -21.406 -11.031 1 96.94 140 LEU B CA 1
ATOM 2990 C C . LEU B 1 140 ? -10.039 -21.859 -9.727 1 96.94 140 LEU B C 1
ATOM 2992 O O . LEU B 1 140 ? -9.242 -22.812 -9.719 1 96.94 140 LEU B O 1
ATOM 2996 N N . LEU B 1 141 ? -10.336 -21.203 -8.641 1 96.75 141 LEU B N 1
ATOM 2997 C CA . LEU B 1 141 ? -9.656 -21.484 -7.379 1 96.75 141 LEU B CA 1
ATOM 2998 C C . LEU B 1 141 ? -10.641 -22 -6.336 1 96.75 141 LEU B C 1
ATOM 3000 O O . LEU B 1 141 ? -10.297 -22.125 -5.156 1 96.75 141 LEU B O 1
ATOM 3004 N N . ARG B 1 142 ? -11.719 -22.391 -6.855 1 91.19 142 ARG B N 1
ATOM 3005 C CA . ARG B 1 142 ? -12.773 -22.844 -5.945 1 91.19 142 ARG B CA 1
ATOM 3006 C C . ARG B 1 142 ? -12.789 -24.359 -5.832 1 91.19 142 ARG B C 1
ATOM 3008 O O . ARG B 1 142 ? -12.195 -25.047 -6.656 1 91.19 142 ARG B O 1
ATOM 3015 N N . ARG B 1 143 ? -13.273 -25.047 -4.832 1 86.94 143 ARG B N 1
ATOM 3016 C CA . ARG B 1 143 ? -13.758 -26.406 -4.688 1 86.94 143 ARG B CA 1
ATOM 3017 C C . ARG B 1 143 ? -12.633 -27.359 -4.312 1 86.94 143 ARG B C 1
ATOM 3019 O O . ARG B 1 143 ? -12.867 -28.391 -3.684 1 86.94 143 ARG B O 1
ATOM 3026 N N . GLN B 1 144 ? -11.383 -27.094 -4.883 1 92.94 144 GLN B N 1
ATOM 3027 C CA . GLN B 1 144 ? -10.234 -27.953 -4.613 1 92.94 144 GLN B CA 1
ATOM 3028 C C . GLN B 1 144 ? -9.102 -27.156 -3.967 1 92.94 144 GLN B C 1
ATOM 3030 O O . GLN B 1 144 ? -9.125 -25.922 -3.953 1 92.94 144 GLN B O 1
ATOM 3035 N N . PRO B 1 145 ? -8.125 -27.969 -3.438 1 95.75 145 PRO B N 1
ATOM 3036 C CA . PRO B 1 145 ? -6.98 -27.25 -2.875 1 95.75 145 PRO B CA 1
ATOM 3037 C C . PRO B 1 145 ? -6.301 -26.328 -3.889 1 95.75 145 PRO B C 1
ATOM 3039 O O . PRO B 1 145 ? -6.125 -26.703 -5.047 1 95.75 145 PRO B O 1
ATOM 3042 N N . SER B 1 146 ? -6.062 -25.141 -3.439 1 96.88 146 SER B N 1
ATOM 3043 C CA . SER B 1 146 ? -5.398 -24.156 -4.293 1 96.88 146 SER B CA 1
ATOM 3044 C C . SER B 1 146 ? -4.488 -23.25 -3.479 1 96.88 146 SER B C 1
ATOM 3046 O O . SER B 1 146 ? -4.789 -22.922 -2.324 1 96.88 146 SER B O 1
ATOM 3048 N N . THR B 1 147 ? -3.328 -22.969 -3.977 1 98.38 147 THR B N 1
ATOM 3049 C CA . THR B 1 147 ? -2.432 -21.969 -3.396 1 98.38 147 THR B CA 1
ATOM 3050 C C . THR B 1 147 ? -2.221 -20.812 -4.359 1 98.38 147 THR B C 1
ATOM 3052 O O . THR B 1 147 ? -1.91 -21.016 -5.535 1 98.38 147 THR B O 1
ATOM 3055 N N . PHE B 1 148 ? -2.525 -19.625 -3.928 1 98.81 148 PHE B N 1
ATOM 3056 C CA . PHE B 1 148 ? -2.111 -18.406 -4.602 1 98.81 148 PHE B CA 1
ATOM 3057 C C . PHE B 1 148 ? -0.935 -17.766 -3.877 1 98.81 148 PHE B C 1
ATOM 3059 O O . PHE B 1 148 ? -1.033 -17.438 -2.691 1 98.81 148 PHE B O 1
ATOM 3066 N N . ALA B 1 149 ? 0.163 -17.578 -4.555 1 98.94 149 ALA B N 1
ATOM 3067 C CA . ALA B 1 149 ? 1.335 -16.922 -3.99 1 98.94 149 ALA B CA 1
ATOM 3068 C C . ALA B 1 149 ? 1.763 -15.734 -4.852 1 98.94 149 ALA B C 1
ATOM 3070 O O . ALA B 1 149 ? 1.635 -15.773 -6.078 1 98.94 149 ALA B O 1
ATOM 3071 N N . ALA B 1 150 ? 2.189 -14.719 -4.246 1 98.94 150 ALA B N 1
ATOM 3072 C CA . ALA B 1 150 ? 2.793 -13.594 -4.949 1 98.94 150 ALA B CA 1
ATOM 3073 C C . ALA B 1 150 ? 4.148 -13.227 -4.348 1 98.94 150 ALA B C 1
ATOM 3075 O O . ALA B 1 150 ? 4.344 -13.344 -3.135 1 98.94 150 ALA B O 1
ATOM 3076 N N . LEU B 1 151 ? 5.035 -12.836 -5.199 1 98.81 151 LEU B N 1
ATOM 3077 C CA . LEU B 1 151 ? 6.352 -12.414 -4.738 1 98.81 151 LEU B CA 1
ATOM 3078 C C . LEU B 1 151 ? 6.301 -11 -4.168 1 98.81 151 LEU B C 1
ATOM 3080 O O . LEU B 1 151 ? 6.035 -10.047 -4.895 1 98.81 151 LEU B O 1
ATOM 3084 N N . SER B 1 152 ? 6.438 -10.938 -2.912 1 98.69 152 SER B N 1
ATOM 3085 C CA . SER B 1 152 ? 6.676 -9.68 -2.223 1 98.69 152 SER B CA 1
ATOM 3086 C C . SER B 1 152 ? 8.164 -9.453 -1.979 1 98.69 152 SER B C 1
ATOM 3088 O O . SER B 1 152 ? 9 -9.812 -2.812 1 98.69 152 SER B O 1
ATOM 3090 N N . ALA B 1 153 ? 8.547 -8.734 -1.053 1 98.5 153 ALA B N 1
ATOM 3091 C CA . ALA B 1 153 ? 9.914 -8.445 -0.648 1 98.5 153 ALA B CA 1
ATOM 3092 C C . ALA B 1 153 ? 9.992 -8.117 0.841 1 98.5 153 ALA B C 1
ATOM 3094 O O . ALA B 1 153 ? 9.086 -7.484 1.39 1 98.5 153 ALA B O 1
ATOM 3095 N N . ARG B 1 154 ? 11.078 -8.562 1.451 1 97.75 154 ARG B N 1
ATOM 3096 C CA . ARG B 1 154 ? 11.258 -8.234 2.863 1 97.75 154 ARG B CA 1
ATOM 3097 C C . ARG B 1 154 ? 11.141 -6.734 3.102 1 97.75 154 ARG B C 1
ATOM 3099 O O . ARG B 1 154 ? 10.625 -6.305 4.133 1 97.75 154 ARG B O 1
ATOM 3106 N N . VAL B 1 155 ? 11.602 -5.918 2.182 1 98.06 155 VAL B N 1
ATOM 3107 C CA . VAL B 1 155 ? 11.57 -4.469 2.328 1 98.06 155 VAL B CA 1
ATOM 3108 C C . VAL B 1 155 ? 10.125 -3.98 2.328 1 98.06 155 VAL B C 1
ATOM 3110 O O . VAL B 1 155 ? 9.852 -2.826 2.67 1 98.06 155 VAL B O 1
ATOM 3113 N N . GLY B 1 156 ? 9.148 -4.809 1.931 1 98.56 156 GLY B N 1
ATOM 3114 C CA . GLY B 1 156 ? 7.734 -4.488 2.012 1 98.56 156 GLY B CA 1
ATOM 3115 C C . GLY B 1 156 ? 7.172 -4.609 3.416 1 98.56 156 GLY B C 1
ATOM 3116 O O . GLY B 1 156 ? 6.02 -4.246 3.664 1 98.56 156 GLY B O 1
ATOM 3117 N N . SER B 1 157 ? 7.957 -5.184 4.348 1 98.75 157 SER B N 1
ATOM 3118 C CA . SER B 1 157 ? 7.598 -5.227 5.766 1 98.75 157 SER B CA 1
ATOM 3119 C C . SER B 1 157 ? 7.789 -3.867 6.426 1 98.75 157 SER B C 1
ATOM 3121 O O . SER B 1 157 ? 8.883 -3.299 6.383 1 98.75 157 SER B O 1
ATOM 3123 N N . ILE B 1 158 ? 6.707 -3.348 6.992 1 98.75 158 ILE B N 1
ATOM 3124 C CA . ILE B 1 158 ? 6.828 -2.082 7.707 1 98.75 158 ILE B CA 1
ATOM 3125 C C . ILE B 1 158 ? 7.617 -2.289 8.992 1 98.75 158 ILE B C 1
ATOM 3127 O O . ILE B 1 158 ? 8.5 -1.495 9.328 1 98.75 158 ILE B O 1
ATOM 3131 N N . GLY B 1 159 ? 7.328 -3.387 9.672 1 98 159 GLY B N 1
ATOM 3132 C CA . GLY B 1 159 ? 7.945 -3.682 10.953 1 98 159 GLY B CA 1
ATOM 3133 C C . GLY B 1 159 ? 9.43 -3.969 10.852 1 98 159 GLY B C 1
ATOM 3134 O O . GLY B 1 159 ? 10.156 -3.867 11.844 1 98 159 GLY B O 1
ATOM 3135 N N . ASP B 1 160 ? 9.922 -4.293 9.68 1 97.44 160 ASP B N 1
ATOM 3136 C CA . ASP B 1 160 ? 11.328 -4.629 9.477 1 97.44 160 ASP B CA 1
ATOM 3137 C C . ASP B 1 160 ? 12.062 -3.498 8.766 1 97.44 160 ASP B C 1
ATOM 3139 O O . ASP B 1 160 ? 13.234 -3.641 8.414 1 97.44 160 ASP B O 1
ATOM 3143 N N . ASN B 1 161 ? 11.406 -2.432 8.484 1 98.06 161 ASN B N 1
ATOM 3144 C CA . ASN B 1 161 ? 12 -1.312 7.762 1 98.06 161 ASN B CA 1
ATOM 3145 C C . ASN B 1 161 ? 12.859 -0.451 8.68 1 98.06 161 ASN B C 1
ATOM 3147 O O . ASN B 1 161 ? 12.336 0.318 9.492 1 98.06 161 ASN B O 1
ATOM 3151 N N . ARG B 1 162 ? 14.164 -0.552 8.492 1 96.31 162 ARG B N 1
ATOM 3152 C CA . ARG B 1 162 ? 15.086 0.216 9.328 1 96.31 162 ARG B 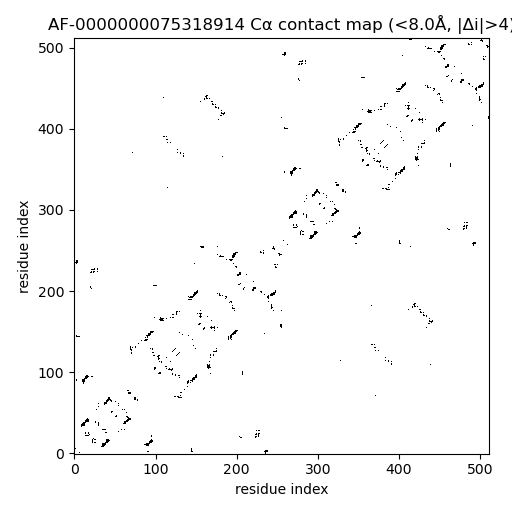CA 1
ATOM 3153 C C . ARG B 1 162 ? 15.961 1.132 8.477 1 96.31 162 ARG B C 1
ATOM 3155 O O . ARG B 1 162 ? 16.609 2.037 8.992 1 96.31 162 ARG B O 1
ATOM 3162 N N . LEU B 1 163 ? 15.969 0.91 7.195 1 95.38 163 LEU B N 1
ATOM 3163 C CA . LEU B 1 163 ? 16.938 1.595 6.336 1 95.38 163 LEU B CA 1
ATOM 3164 C C . LEU B 1 163 ? 16.266 2.742 5.582 1 95.38 163 LEU B C 1
ATOM 3166 O O . LEU B 1 163 ? 16.906 3.762 5.312 1 95.38 163 LEU B O 1
ATOM 3170 N N . GLY B 1 164 ? 15.008 2.592 5.242 1 97.19 164 GLY B N 1
ATOM 3171 C CA . GLY B 1 164 ? 14.328 3.561 4.391 1 97.19 164 GLY B CA 1
ATOM 3172 C C . GLY B 1 164 ? 14.711 3.439 2.928 1 97.19 164 GLY B C 1
ATOM 3173 O O . GLY B 1 164 ? 15.156 2.379 2.484 1 97.19 164 GLY B O 1
ATOM 3174 N N . GLY B 1 165 ? 14.375 4.492 2.123 1 97.5 165 GLY B N 1
ATOM 3175 C CA . GLY B 1 165 ? 14.633 4.449 0.693 1 97.5 165 GLY B CA 1
ATOM 3176 C C . GLY B 1 165 ? 13.625 3.609 -0.069 1 97.5 165 GLY B C 1
ATOM 3177 O O . GLY B 1 165 ? 12.711 3.035 0.526 1 97.5 165 GLY B O 1
ATOM 3178 N N . TRP B 1 166 ? 13.75 3.662 -1.437 1 98.31 166 TRP B N 1
ATOM 3179 C CA . TRP B 1 166 ? 12.891 2.902 -2.334 1 98.31 166 TRP B CA 1
ATOM 3180 C C . TRP B 1 166 ? 11.422 3.072 -1.954 1 98.31 166 TRP B C 1
ATOM 3182 O O . TRP B 1 166 ? 10.695 2.088 -1.793 1 98.31 166 TRP B O 1
ATOM 3192 N N . TYR B 1 167 ? 11.008 4.289 -1.821 1 98.75 167 TYR B N 1
ATOM 3193 C CA . TYR B 1 167 ? 9.695 4.648 -1.299 1 98.75 167 TYR B CA 1
ATOM 3194 C C . TYR B 1 167 ? 8.594 3.932 -2.061 1 98.75 167 TYR B C 1
ATOM 3196 O O . TYR B 1 167 ? 7.758 3.244 -1.461 1 98.75 167 TYR B O 1
ATOM 3204 N N . SER B 1 168 ? 8.609 4.055 -3.406 1 98.88 168 SER B N 1
ATOM 3205 C CA . SER B 1 168 ? 7.547 3.475 -4.227 1 98.88 168 SER B CA 1
ATOM 3206 C C . SER B 1 168 ? 7.531 1.954 -4.113 1 98.88 168 SER B C 1
ATOM 3208 O O . SER B 1 168 ? 6.465 1.35 -3.973 1 98.88 168 SER B O 1
ATOM 3210 N N . TYR B 1 169 ? 8.703 1.387 -4.129 1 98.75 169 TYR B N 1
ATOM 3211 C CA . TYR B 1 169 ? 8.805 -0.068 -4.105 1 98.75 169 TYR B CA 1
ATOM 3212 C C . TYR B 1 169 ? 8.352 -0.625 -2.764 1 98.75 169 TYR B C 1
ATOM 3214 O O . TYR B 1 169 ? 7.508 -1.521 -2.709 1 98.75 169 TYR B O 1
ATOM 3222 N N . ARG B 1 170 ? 8.883 -0.107 -1.642 1 98.81 170 ARG B N 1
ATOM 3223 C CA . ARG B 1 170 ? 8.508 -0.553 -0.304 1 98.81 170 ARG B CA 1
ATOM 3224 C C . ARG B 1 170 ? 7.004 -0.445 -0.092 1 98.81 170 ARG B C 1
ATOM 3226 O O . ARG B 1 170 ? 6.371 -1.389 0.383 1 98.81 170 ARG B O 1
ATOM 3233 N N . ALA B 1 171 ? 6.488 0.688 -0.463 1 98.94 171 ALA B N 1
ATOM 3234 C CA . ALA B 1 171 ? 5.066 0.938 -0.233 1 98.94 171 ALA B CA 1
ATOM 3235 C C . ALA B 1 171 ? 4.203 0.03 -1.104 1 98.94 171 ALA B C 1
ATOM 3237 O O . ALA B 1 171 ? 3.16 -0.458 -0.659 1 98.94 171 ALA B O 1
ATOM 3238 N N . SER B 1 172 ? 4.57 -0.158 -2.346 1 98.94 172 SER B N 1
ATOM 3239 C CA . SER B 1 172 ? 3.816 -1.036 -3.236 1 98.94 172 SER B CA 1
ATOM 3240 C C . SER B 1 172 ? 3.771 -2.463 -2.699 1 98.94 172 SER B C 1
ATOM 3242 O O . SER B 1 172 ? 2.742 -3.135 -2.793 1 98.94 172 SER B O 1
ATOM 3244 N N . LYS B 1 173 ? 4.891 -2.906 -2.162 1 98.94 173 LYS B N 1
ATOM 3245 C CA . LYS B 1 173 ? 4.949 -4.266 -1.628 1 98.94 173 LYS B CA 1
ATOM 3246 C C . LYS B 1 173 ? 4.191 -4.367 -0.307 1 98.94 173 LYS B C 1
ATOM 3248 O O . LYS B 1 173 ? 3.574 -5.395 -0.017 1 98.94 173 LYS B O 1
ATOM 3253 N N . ALA B 1 174 ? 4.199 -3.318 0.513 1 98.94 174 ALA B N 1
ATOM 3254 C CA . ALA B 1 174 ? 3.363 -3.305 1.711 1 98.94 174 ALA B CA 1
ATOM 3255 C C . ALA B 1 174 ? 1.882 -3.381 1.349 1 98.94 174 ALA B C 1
ATOM 3257 O O . ALA B 1 174 ? 1.112 -4.094 1.997 1 98.94 174 ALA B O 1
ATOM 3258 N N . ALA B 1 175 ? 1.507 -2.627 0.358 1 98.94 175 ALA B N 1
ATOM 3259 C CA . ALA B 1 175 ? 0.128 -2.67 -0.122 1 98.94 175 ALA B CA 1
ATOM 3260 C C . ALA B 1 175 ? -0.233 -4.062 -0.628 1 98.94 175 ALA B C 1
ATOM 3262 O O . ALA B 1 175 ? -1.32 -4.57 -0.343 1 98.94 175 ALA B O 1
ATOM 3263 N N . LEU B 1 176 ? 0.652 -4.637 -1.377 1 98.94 176 LEU B N 1
ATOM 3264 C CA . LEU B 1 176 ? 0.439 -6.004 -1.847 1 98.94 176 LEU B CA 1
ATOM 3265 C C . LEU B 1 176 ? 0.224 -6.953 -0.675 1 98.94 176 LEU B C 1
ATOM 3267 O O . LEU B 1 176 ? -0.69 -7.781 -0.701 1 98.94 176 LEU B O 1
ATOM 3271 N N . ASN B 1 177 ? 1.093 -6.879 0.341 1 98.94 177 ASN B N 1
ATOM 3272 C CA . ASN B 1 177 ? 0.958 -7.711 1.532 1 98.94 177 ASN B CA 1
ATOM 3273 C C . ASN B 1 177 ? -0.432 -7.586 2.148 1 98.94 177 ASN B C 1
ATOM 3275 O O . ASN B 1 177 ? -1.056 -8.594 2.492 1 98.94 177 ASN B O 1
ATOM 3279 N N . GLN B 1 178 ? -0.919 -6.34 2.268 1 98.94 178 GLN B N 1
ATOM 3280 C CA . GLN B 1 178 ? -2.248 -6.113 2.828 1 98.94 178 GLN B CA 1
ATOM 3281 C C . GLN B 1 178 ? -3.328 -6.73 1.946 1 98.94 178 GLN B C 1
ATOM 3283 O O . GLN B 1 178 ? -4.289 -7.316 2.449 1 98.94 178 GLN B O 1
ATOM 3288 N N . LEU B 1 179 ? -3.197 -6.551 0.689 1 98.94 179 LEU B N 1
ATOM 3289 C CA . LEU B 1 179 ? -4.172 -7.094 -0.249 1 98.94 179 LEU B CA 1
ATOM 3290 C C . LEU B 1 179 ? -4.23 -8.617 -0.153 1 98.94 179 LEU B C 1
ATOM 3292 O O . LEU B 1 179 ? -5.316 -9.195 -0.098 1 98.94 179 LEU B O 1
ATOM 3296 N N . LEU B 1 180 ? -3.105 -9.25 -0.121 1 98.94 180 LEU B N 1
ATOM 3297 C CA . LEU B 1 180 ? -3.047 -10.703 -0.044 1 98.94 180 LEU B CA 1
ATOM 3298 C C . LEU B 1 180 ? -3.615 -11.203 1.28 1 98.94 180 LEU B C 1
ATOM 3300 O O . LEU B 1 180 ? -4.355 -12.188 1.312 1 98.94 180 LEU B O 1
ATOM 3304 N N . HIS B 1 181 ? -3.223 -10.539 2.348 1 98.94 181 HIS B N 1
ATOM 3305 C CA . HIS B 1 181 ? -3.789 -10.898 3.643 1 98.94 181 HIS B CA 1
ATOM 3306 C C . HIS B 1 181 ? -5.309 -10.773 3.635 1 98.94 181 HIS B C 1
ATOM 3308 O O . HIS B 1 181 ? -6.016 -11.672 4.086 1 98.94 181 HIS B O 1
ATOM 3314 N N . THR B 1 182 ? -5.781 -9.695 3.115 1 98.88 182 THR B N 1
ATOM 3315 C CA . THR B 1 182 ? -7.215 -9.461 3.021 1 98.88 182 THR B CA 1
ATOM 3316 C C . THR B 1 182 ? -7.883 -10.539 2.168 1 98.88 182 THR B C 1
ATOM 3318 O O . THR B 1 182 ? -8.922 -11.078 2.545 1 98.88 182 THR B O 1
ATOM 3321 N N . ALA B 1 183 ? -7.297 -10.836 1.065 1 98.88 183 ALA B N 1
ATOM 3322 C CA . ALA B 1 183 ? -7.836 -11.852 0.166 1 98.88 183 ALA B CA 1
ATOM 3323 C C . ALA B 1 183 ? -7.895 -13.219 0.85 1 98.88 183 ALA B C 1
ATOM 3325 O O . ALA B 1 183 ? -8.82 -14 0.607 1 98.88 183 ALA B O 1
ATOM 3326 N N . SER B 1 184 ? -6.887 -13.508 1.645 1 98.88 184 SER B N 1
ATOM 3327 C CA . SER B 1 184 ? -6.848 -14.797 2.332 1 98.88 184 SER B CA 1
ATOM 3328 C C . SER B 1 184 ? -8.07 -14.984 3.227 1 98.88 184 SER B C 1
ATOM 3330 O O . SER B 1 184 ? -8.586 -16.094 3.357 1 98.88 184 SER B O 1
ATOM 3332 N N . ILE B 1 185 ? -8.508 -13.906 3.85 1 98.62 185 ILE B N 1
ATOM 3333 C CA . ILE B 1 185 ? -9.68 -13.945 4.723 1 98.62 185 ILE B CA 1
ATOM 3334 C C . ILE B 1 185 ? -10.914 -14.305 3.906 1 98.62 185 ILE B C 1
ATOM 3336 O O . ILE B 1 185 ? -11.695 -15.172 4.305 1 98.62 185 ILE B O 1
ATOM 3340 N N . GLU B 1 186 ? -11.062 -13.68 2.789 1 98.19 186 GLU B N 1
ATOM 3341 C CA . GLU B 1 186 ? -12.203 -13.953 1.924 1 98.19 186 GLU B CA 1
ATOM 3342 C C . GLU B 1 186 ? -12.125 -15.367 1.342 1 98.19 186 GLU B C 1
ATOM 3344 O O . GLU B 1 186 ? -13.117 -16.094 1.314 1 98.19 186 GLU B O 1
ATOM 3349 N N . LEU B 1 187 ? -10.953 -15.766 0.848 1 98.19 187 LEU B N 1
ATOM 3350 C CA . LEU B 1 187 ? -10.781 -17.062 0.196 1 98.19 187 LEU B CA 1
ATOM 3351 C C . LEU B 1 187 ? -11.031 -18.203 1.179 1 98.19 187 LEU B C 1
ATOM 3353 O O . LEU B 1 187 ? -11.531 -19.266 0.793 1 98.19 187 LEU B O 1
ATOM 3357 N N . LYS B 1 188 ? -10.664 -18 2.402 1 97.06 188 LYS B N 1
ATOM 3358 C CA . LYS B 1 188 ? -10.93 -19.016 3.412 1 97.06 188 LYS B CA 1
ATOM 3359 C C . LYS B 1 188 ? -12.422 -19.344 3.486 1 97.06 188 LYS B C 1
ATOM 3361 O O . LYS B 1 188 ? -12.797 -20.5 3.713 1 97.06 188 LYS B O 1
ATOM 3366 N N . ARG B 1 189 ? -13.211 -18.312 3.322 1 95.81 189 ARG B N 1
ATOM 3367 C CA . ARG B 1 189 ? -14.656 -18.5 3.332 1 95.81 189 ARG B CA 1
ATOM 3368 C C . ARG B 1 189 ? -15.133 -19.156 2.039 1 95.81 189 ARG B C 1
ATOM 3370 O O . ARG B 1 189 ? -16.031 -20 2.055 1 95.81 189 ARG B O 1
ATOM 3377 N N . LEU B 1 190 ? -14.539 -18.859 0.976 1 95.81 190 LEU B N 1
ATOM 3378 C CA . LEU B 1 190 ? -14.93 -19.344 -0.34 1 95.81 190 LEU B CA 1
ATOM 3379 C C . LEU B 1 190 ? -14.422 -20.766 -0.574 1 95.81 190 LEU B C 1
ATOM 3381 O O . LEU B 1 190 ? -15.094 -21.578 -1.211 1 95.81 190 LEU B O 1
ATOM 3385 N N . ASN B 1 191 ? -13.258 -21.031 -0.14 1 97.12 191 ASN B N 1
ATOM 3386 C CA . ASN B 1 191 ? -12.555 -22.312 -0.261 1 97.12 191 ASN B CA 1
ATOM 3387 C C . ASN B 1 191 ? -11.641 -22.562 0.936 1 97.12 191 ASN B C 1
ATOM 3389 O O . ASN B 1 191 ? -10.477 -22.156 0.926 1 97.12 191 ASN B O 1
ATOM 3393 N N . PRO B 1 192 ? -12.117 -23.312 1.868 1 96.44 192 PRO B N 1
ATOM 3394 C CA . PRO B 1 192 ? -11.344 -23.531 3.094 1 96.44 192 PRO B CA 1
ATOM 3395 C C . PRO B 1 192 ? -10.016 -24.234 2.838 1 96.44 192 PRO B C 1
ATOM 3397 O O . PRO B 1 192 ? -9.148 -24.266 3.711 1 96.44 192 PRO B O 1
ATOM 3400 N N . ALA B 1 193 ? -9.867 -24.797 1.669 1 96.31 193 ALA B N 1
ATOM 3401 C CA . ALA B 1 193 ? -8.633 -25.516 1.327 1 96.31 193 ALA B CA 1
ATOM 3402 C C . ALA B 1 193 ? -7.676 -24.609 0.558 1 96.31 193 ALA B C 1
ATOM 3404 O O . ALA B 1 193 ? -6.676 -25.078 0.009 1 96.31 193 ALA B O 1
ATOM 3405 N N . SER B 1 194 ? -7.996 -23.328 0.521 1 97.44 194 SER B N 1
ATOM 3406 C CA . SER B 1 194 ? -7.145 -22.375 -0.193 1 97.44 194 SER B CA 1
ATOM 3407 C C . SER B 1 194 ? -6.051 -21.812 0.715 1 97.44 194 SER B C 1
ATOM 3409 O O . SER B 1 194 ? -6.215 -21.781 1.937 1 97.44 194 SER B O 1
ATOM 3411 N N . THR B 1 195 ? -4.957 -21.469 0.135 1 98.38 195 THR B N 1
ATOM 3412 C CA . THR B 1 195 ? -3.832 -20.828 0.805 1 98.38 195 THR B CA 1
ATOM 3413 C C . THR B 1 195 ? -3.361 -19.609 0.021 1 98.38 195 THR B C 1
ATOM 3415 O O . THR B 1 195 ? -3.23 -19.672 -1.203 1 98.38 195 THR B O 1
ATOM 3418 N N . VAL B 1 196 ? -3.195 -18.5 0.687 1 98.88 196 VAL B N 1
ATOM 3419 C CA . VAL B 1 196 ? -2.617 -17.297 0.105 1 98.88 196 VAL B CA 1
ATOM 3420 C C . VAL B 1 196 ? -1.299 -16.969 0.8 1 98.88 196 VAL B C 1
ATOM 3422 O O . VAL B 1 196 ? -1.252 -16.828 2.025 1 98.88 196 VAL B O 1
ATOM 3425 N N . LEU B 1 197 ? -0.228 -16.828 0.034 1 98.88 197 LEU B N 1
ATOM 3426 C CA . LEU B 1 197 ? 1.087 -16.578 0.618 1 98.88 197 LEU B CA 1
ATOM 3427 C C . LEU B 1 197 ? 1.75 -15.367 -0.023 1 98.88 197 LEU B C 1
ATOM 3429 O O . LEU B 1 197 ? 1.687 -15.188 -1.242 1 98.88 197 LEU B O 1
ATOM 3433 N N . ALA B 1 198 ? 2.311 -14.539 0.781 1 98.94 198 ALA B N 1
ATOM 3434 C CA . ALA B 1 198 ? 3.33 -13.594 0.337 1 98.94 198 ALA B CA 1
ATOM 3435 C C . ALA B 1 198 ? 4.73 -14.156 0.552 1 98.94 198 ALA B C 1
ATOM 3437 O O . ALA B 1 198 ? 5.039 -14.68 1.626 1 98.94 198 ALA B O 1
ATOM 3438 N N . ILE B 1 199 ? 5.625 -14.023 -0.44 1 98.94 199 ILE B N 1
ATOM 3439 C CA . ILE B 1 199 ? 6.926 -14.68 -0.343 1 98.94 199 ILE B CA 1
ATOM 3440 C C . ILE B 1 199 ? 8.031 -13.688 -0.694 1 98.94 199 ILE B C 1
ATOM 3442 O O . ILE B 1 199 ? 7.965 -13.016 -1.723 1 98.94 199 ILE B O 1
ATOM 3446 N N . HIS B 1 200 ? 8.969 -13.523 0.13 1 98.81 200 HIS B N 1
ATOM 3447 C CA . HIS B 1 200 ? 10.242 -12.883 -0.172 1 98.81 200 HIS B CA 1
ATOM 3448 C C . HIS B 1 200 ? 11.242 -13.883 -0.749 1 98.81 200 HIS B C 1
ATOM 3450 O O . HIS B 1 200 ? 11.742 -14.75 -0.029 1 98.81 200 HIS B O 1
ATOM 3456 N N . PRO B 1 201 ? 11.586 -13.773 -1.95 1 98.19 201 PRO B N 1
ATOM 3457 C CA . PRO B 1 201 ? 12.359 -14.82 -2.611 1 98.19 201 PRO B CA 1
ATOM 3458 C C . PRO B 1 201 ? 13.859 -14.727 -2.314 1 98.19 201 PRO B C 1
ATOM 3460 O O . PRO B 1 201 ? 14.625 -15.625 -2.689 1 98.19 201 PRO B O 1
ATOM 3463 N N . GLY B 1 202 ? 14.281 -13.703 -1.554 1 97 202 GLY B N 1
ATOM 3464 C CA . GLY B 1 202 ? 15.703 -13.414 -1.457 1 97 202 GLY B CA 1
ATOM 3465 C C . GLY B 1 202 ? 16.219 -12.602 -2.627 1 97 202 GLY B C 1
ATOM 3466 O O . GLY B 1 202 ? 15.516 -12.391 -3.613 1 97 202 GLY B O 1
ATOM 3467 N N . THR B 1 203 ? 17.438 -12.07 -2.51 1 96.94 203 THR B N 1
ATOM 3468 C CA . THR B 1 203 ? 18.031 -11.352 -3.633 1 96.94 203 THR B CA 1
ATOM 3469 C C . THR B 1 203 ? 18.438 -12.32 -4.738 1 96.94 203 THR B C 1
ATOM 3471 O O . THR B 1 203 ? 19.359 -13.117 -4.57 1 96.94 203 THR B O 1
ATOM 3474 N N . THR B 1 204 ? 17.719 -12.227 -5.793 1 97.56 204 THR B N 1
ATOM 3475 C CA . THR B 1 204 ? 17.906 -13.141 -6.91 1 97.56 204 THR B CA 1
ATOM 3476 C C . THR B 1 204 ? 18.547 -12.422 -8.102 1 97.56 204 THR B C 1
ATOM 3478 O O . THR B 1 204 ? 18.188 -11.281 -8.398 1 97.56 204 THR B O 1
ATOM 3481 N N . ASP B 1 205 ? 19.484 -13.094 -8.75 1 96.94 205 ASP B N 1
ATOM 3482 C CA . ASP B 1 205 ? 20.188 -12.523 -9.898 1 96.94 205 ASP B CA 1
ATOM 3483 C C . ASP B 1 205 ? 19.266 -12.422 -11.109 1 96.94 205 ASP B C 1
ATOM 3485 O O . ASP B 1 205 ? 19.219 -13.328 -11.945 1 96.94 205 ASP B O 1
ATOM 3489 N N . THR B 1 206 ? 18.531 -11.336 -11.219 1 97 206 THR B N 1
ATOM 3490 C CA . THR B 1 206 ? 17.609 -10.992 -12.297 1 97 206 THR B CA 1
ATOM 3491 C C . THR B 1 206 ? 17.828 -9.547 -12.75 1 97 206 THR B C 1
ATOM 3493 O O . THR B 1 206 ? 18.562 -8.797 -12.117 1 97 206 THR B O 1
ATOM 3496 N N . ASP B 1 207 ? 17.141 -9.156 -13.836 1 94.62 207 ASP B N 1
ATOM 3497 C CA . ASP B 1 207 ? 17.234 -7.785 -14.336 1 94.62 207 ASP B CA 1
ATOM 3498 C C . ASP B 1 207 ? 16.781 -6.785 -13.273 1 94.62 207 ASP B C 1
ATOM 3500 O O . ASP B 1 207 ? 17.312 -5.668 -13.203 1 94.62 207 ASP B O 1
ATOM 3504 N N . LEU B 1 208 ? 15.805 -7.141 -12.422 1 95 208 LEU B N 1
ATOM 3505 C CA . LEU B 1 208 ? 15.289 -6.27 -11.367 1 95 208 LEU B CA 1
ATOM 3506 C C . LEU B 1 208 ? 16.375 -5.934 -10.352 1 95 208 LEU B C 1
ATOM 3508 O O . LEU B 1 208 ? 16.516 -4.777 -9.953 1 95 208 LEU B O 1
ATOM 3512 N N . SER B 1 209 ? 17.203 -6.895 -9.977 1 96 209 SER B N 1
ATOM 3513 C CA . SER B 1 209 ? 18.125 -6.73 -8.859 1 96 209 SER B CA 1
ATOM 3514 C C . SER B 1 209 ? 19.5 -6.293 -9.344 1 96 209 SER B C 1
ATOM 3516 O O . SER B 1 209 ? 20.312 -5.812 -8.562 1 96 209 SER B O 1
ATOM 3518 N N . LYS B 1 210 ? 19.844 -6.441 -10.594 1 94.31 210 LYS B N 1
ATOM 3519 C CA . LYS B 1 210 ? 21.188 -6.324 -11.141 1 94.31 210 LYS B CA 1
ATOM 3520 C C . LYS B 1 210 ? 21.828 -5 -10.742 1 94.31 210 LYS B C 1
ATOM 3522 O O . LYS B 1 210 ? 22.969 -4.98 -10.25 1 94.31 210 LYS B O 1
ATOM 3527 N N . PRO B 1 211 ? 21.109 -3.904 -10.836 1 94 211 PRO B N 1
ATOM 3528 C CA . PRO B 1 211 ? 21.734 -2.631 -10.477 1 94 211 PRO B CA 1
ATOM 3529 C C . PRO B 1 211 ? 21.969 -2.49 -8.969 1 94 211 PRO B C 1
ATOM 3531 O O . PRO B 1 211 ? 22.672 -1.58 -8.539 1 94 211 PRO B O 1
ATOM 3534 N N . PHE B 1 212 ? 21.484 -3.398 -8.203 1 93.81 212 PHE B N 1
ATOM 3535 C CA . PHE B 1 212 ? 21.516 -3.227 -6.754 1 93.81 212 PHE B CA 1
ATOM 3536 C C . PHE B 1 212 ? 22.234 -4.387 -6.082 1 93.81 212 PHE B C 1
ATOM 3538 O O . PHE B 1 212 ? 21.969 -4.711 -4.922 1 93.81 212 PHE B O 1
ATOM 3545 N N . GLN B 1 213 ? 23.062 -5.086 -6.801 1 94.44 213 GLN B N 1
ATOM 3546 C CA . GLN B 1 213 ? 23.688 -6.297 -6.285 1 94.44 213 GLN B CA 1
ATOM 3547 C C . GLN B 1 213 ? 25.062 -5.992 -5.703 1 94.44 213 GLN B C 1
ATOM 3549 O O . GLN B 1 213 ? 25.703 -6.875 -5.125 1 94.44 213 GLN B O 1
ATOM 3554 N N . ALA B 1 214 ? 25.594 -4.766 -5.855 1 91.69 214 ALA B N 1
ATOM 3555 C CA . ALA B 1 214 ? 26.984 -4.43 -5.551 1 91.69 214 ALA B CA 1
ATOM 3556 C C . ALA B 1 214 ? 27.328 -4.762 -4.102 1 91.69 214 ALA B C 1
ATOM 3558 O O . ALA B 1 214 ? 28.438 -5.227 -3.807 1 91.69 214 ALA B O 1
ATOM 3559 N N . ASN B 1 215 ? 26.406 -4.621 -3.125 1 89.31 215 ASN B N 1
ATOM 3560 C CA . ASN B 1 215 ? 26.703 -4.84 -1.713 1 89.31 215 ASN B CA 1
ATOM 3561 C C . ASN B 1 215 ? 26.094 -6.141 -1.206 1 89.31 215 ASN B C 1
ATOM 3563 O O . ASN B 1 215 ? 26.078 -6.398 -0.001 1 89.31 215 ASN B O 1
ATOM 3567 N N . VAL B 1 216 ? 25.656 -6.953 -2.111 1 92 216 VAL B N 1
ATOM 3568 C CA . VAL B 1 216 ? 25.062 -8.234 -1.721 1 92 216 VAL B CA 1
ATOM 3569 C C . VAL B 1 216 ? 26.141 -9.305 -1.692 1 92 216 VAL B C 1
ATOM 3571 O O . VAL B 1 216 ? 26.828 -9.547 -2.697 1 92 216 VAL B O 1
ATOM 3574 N N . PRO B 1 217 ? 26.359 -9.891 -0.497 1 92.44 217 PRO B N 1
ATOM 3575 C CA . PRO B 1 217 ? 27.312 -11.008 -0.459 1 92.44 217 PRO B CA 1
ATOM 3576 C C . PRO B 1 217 ? 26.969 -12.109 -1.459 1 92.44 217 PRO B C 1
ATOM 3578 O O . PRO B 1 217 ? 25.797 -12.414 -1.668 1 92.44 217 PRO B O 1
ATOM 3581 N N . ASP B 1 218 ? 27.984 -12.703 -2.018 1 89.94 218 ASP B N 1
ATOM 3582 C CA . ASP B 1 218 ? 27.812 -13.711 -3.061 1 89.94 218 ASP B CA 1
ATOM 3583 C C . ASP B 1 218 ? 26.906 -14.852 -2.578 1 89.94 218 ASP B C 1
ATOM 3585 O O . ASP B 1 218 ? 26.094 -15.375 -3.344 1 89.94 218 ASP B O 1
ATOM 3589 N N . GLU B 1 219 ? 27.078 -15.125 -1.313 1 91.56 219 GLU B N 1
ATOM 3590 C CA . GLU B 1 219 ? 26.344 -16.25 -0.756 1 91.56 219 GLU B CA 1
ATOM 3591 C C . GLU B 1 219 ? 24.875 -15.906 -0.542 1 91.56 219 GLU B C 1
ATOM 3593 O O . GLU B 1 219 ? 24.062 -16.781 -0.28 1 91.56 219 GLU B O 1
ATOM 3598 N N . GLN B 1 220 ? 24.578 -14.641 -0.819 1 92.62 220 GLN B N 1
ATOM 3599 C CA . GLN B 1 220 ? 23.219 -14.18 -0.609 1 92.62 220 GLN B CA 1
ATOM 3600 C C . GLN B 1 220 ? 22.578 -13.734 -1.922 1 92.62 220 GLN B C 1
ATOM 3602 O O . GLN B 1 220 ? 21.438 -13.25 -1.933 1 92.62 220 GLN B O 1
ATOM 3607 N N . LEU B 1 221 ? 23.344 -13.836 -3.004 1 96.5 221 LEU B N 1
ATOM 3608 C CA . LEU B 1 221 ? 22.812 -13.609 -4.34 1 96.5 221 LEU B CA 1
ATOM 3609 C C . LEU B 1 221 ? 22.438 -14.93 -5.008 1 96.5 221 LEU B C 1
ATOM 3611 O O . LEU B 1 221 ? 23.328 -15.711 -5.379 1 96.5 221 LEU B O 1
ATOM 3615 N N . PHE B 1 222 ? 21.203 -15.148 -5.215 1 98.06 222 PHE B N 1
ATOM 3616 C CA . PHE B 1 222 ? 20.719 -16.469 -5.617 1 98.06 222 PHE B CA 1
ATOM 3617 C C . PHE B 1 222 ? 20.516 -16.531 -7.129 1 98.06 222 PHE B C 1
ATOM 3619 O O . PHE B 1 222 ? 20.078 -15.555 -7.742 1 98.06 222 PHE B O 1
ATOM 3626 N N . GLU B 1 223 ? 20.766 -17.719 -7.668 1 97.62 223 GLU B N 1
ATOM 3627 C CA . GLU B 1 223 ? 20.344 -18.016 -9.031 1 97.62 223 GLU B CA 1
ATOM 3628 C C . GLU B 1 223 ? 18.828 -18.234 -9.109 1 97.62 223 GLU B C 1
ATOM 3630 O O . GLU B 1 223 ? 18.234 -18.812 -8.195 1 97.62 223 GLU B O 1
ATOM 3635 N N . PRO B 1 224 ? 18.25 -17.875 -10.227 1 98.5 224 PRO B N 1
ATOM 3636 C CA . PRO B 1 224 ? 16.797 -18.031 -10.359 1 98.5 224 PRO B CA 1
ATOM 3637 C C . PRO B 1 224 ? 16.328 -19.453 -10.102 1 98.5 224 PRO B C 1
ATOM 3639 O O . PRO B 1 224 ? 15.281 -19.672 -9.492 1 98.5 224 PRO B O 1
ATOM 3642 N N . ALA B 1 225 ? 17.094 -20.453 -10.516 1 98.56 225 ALA B N 1
ATOM 3643 C CA . ALA B 1 225 ? 16.703 -21.859 -10.312 1 98.56 225 ALA B CA 1
ATOM 3644 C C . ALA B 1 225 ? 16.641 -22.188 -8.82 1 98.56 225 ALA B C 1
ATOM 3646 O O . ALA B 1 225 ? 15.734 -22.906 -8.383 1 98.56 225 ALA B O 1
ATOM 3647 N N . PHE B 1 226 ? 17.578 -21.703 -8.07 1 98.38 226 PHE B N 1
ATOM 3648 C CA . PHE B 1 226 ? 17.578 -21.891 -6.625 1 98.38 226 PHE B CA 1
ATOM 3649 C C . PHE B 1 226 ? 16.328 -21.266 -6 1 98.38 226 PHE B C 1
ATOM 3651 O O . PHE B 1 226 ? 15.648 -21.906 -5.199 1 98.38 226 PHE B O 1
ATOM 3658 N N . THR B 1 227 ? 16.078 -20.031 -6.371 1 98.69 227 THR B N 1
ATOM 3659 C CA . 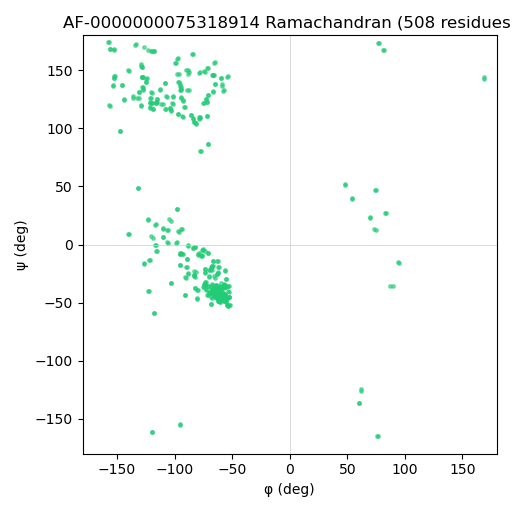THR B 1 227 ? 14.93 -19.297 -5.852 1 98.69 227 THR B CA 1
ATOM 3660 C C . THR B 1 227 ? 13.633 -20.031 -6.191 1 98.69 227 THR B C 1
ATOM 3662 O O . THR B 1 227 ? 12.742 -20.156 -5.344 1 98.69 227 THR B O 1
ATOM 3665 N N . ALA B 1 228 ? 13.508 -20.516 -7.434 1 98.81 228 ALA B N 1
ATOM 3666 C CA . ALA B 1 228 ? 12.32 -21.266 -7.844 1 98.81 228 ALA B CA 1
ATOM 3667 C C . ALA B 1 228 ? 12.094 -22.469 -6.938 1 98.81 228 ALA B C 1
ATOM 3669 O O . ALA B 1 228 ? 10.977 -22.703 -6.465 1 98.81 228 ALA B O 1
ATOM 3670 N N . ASP B 1 229 ? 13.164 -23.203 -6.645 1 98.31 229 ASP B N 1
ATOM 3671 C CA . ASP B 1 229 ? 13.07 -24.391 -5.789 1 98.31 229 ASP B CA 1
ATOM 3672 C C . ASP B 1 229 ? 12.633 -24 -4.375 1 98.31 229 ASP B C 1
ATOM 3674 O O . ASP B 1 229 ? 11.836 -24.719 -3.756 1 98.31 229 ASP B O 1
ATOM 3678 N N . ARG B 1 230 ? 13.188 -22.891 -3.877 1 98.31 230 ARG B N 1
ATOM 3679 C CA . ARG B 1 230 ? 12.82 -22.438 -2.539 1 98.31 230 ARG B CA 1
ATOM 3680 C C . ARG B 1 230 ? 11.352 -22.047 -2.479 1 98.31 230 ARG B C 1
ATOM 3682 O O . ARG B 1 230 ? 10.664 -22.359 -1.507 1 98.31 230 ARG B O 1
ATOM 3689 N N . ILE B 1 231 ? 10.867 -21.359 -3.479 1 98.75 231 ILE B N 1
ATOM 3690 C CA . ILE B 1 231 ? 9.477 -20.922 -3.529 1 98.75 231 ILE B CA 1
ATOM 3691 C C . ILE B 1 231 ? 8.555 -22.141 -3.58 1 98.75 231 ILE B C 1
ATOM 3693 O O . ILE B 1 231 ? 7.562 -22.219 -2.852 1 98.75 231 ILE B O 1
ATOM 3697 N N . ILE B 1 232 ? 8.906 -23.141 -4.441 1 98.5 232 ILE B N 1
ATOM 3698 C CA . ILE B 1 232 ? 8.117 -24.375 -4.543 1 98.5 232 ILE B CA 1
ATOM 3699 C C . ILE B 1 232 ? 8.117 -25.094 -3.201 1 98.5 232 ILE B C 1
ATOM 3701 O O . ILE B 1 232 ? 7.09 -25.625 -2.766 1 98.5 232 ILE B O 1
ATOM 3705 N N . GLY B 1 233 ? 9.305 -25.094 -2.547 1 98.12 233 GLY B N 1
ATOM 3706 C CA . GLY B 1 233 ? 9.383 -25.672 -1.213 1 98.12 233 GLY B CA 1
ATOM 3707 C C . GLY B 1 233 ? 8.461 -25 -0.218 1 98.12 233 GLY B C 1
ATOM 3708 O O . GLY B 1 233 ? 7.801 -25.672 0.58 1 98.12 233 GLY B O 1
ATOM 3709 N N . LEU B 1 234 ? 8.375 -23.688 -0.206 1 98.25 234 LEU B N 1
ATOM 3710 C CA . LEU B 1 234 ? 7.496 -22.922 0.68 1 98.25 234 LEU B CA 1
ATOM 3711 C C . LEU B 1 234 ? 6.031 -23.25 0.4 1 98.25 234 LEU B C 1
ATOM 3713 O O . LEU B 1 234 ? 5.246 -23.438 1.331 1 98.25 234 LEU B O 1
ATOM 3717 N N . VAL B 1 235 ? 5.684 -23.297 -0.897 1 97.94 235 VAL B N 1
ATOM 3718 C CA . VAL B 1 235 ? 4.324 -23.625 -1.312 1 97.94 235 VAL B CA 1
ATOM 3719 C C . VAL B 1 235 ? 3.938 -25 -0.769 1 97.94 235 VAL B C 1
ATOM 3721 O O . VAL B 1 235 ? 2.814 -25.188 -0.297 1 97.94 235 VAL B O 1
ATOM 3724 N N . GLY B 1 236 ? 4.824 -25.938 -0.825 1 97 236 GLY B N 1
ATOM 3725 C CA . GLY B 1 236 ? 4.57 -27.297 -0.357 1 97 236 GLY B CA 1
ATOM 3726 C C . GLY B 1 236 ? 4.543 -27.406 1.155 1 97 236 GLY B C 1
ATOM 3727 O O . GLY B 1 236 ? 3.914 -28.312 1.704 1 97 236 GLY B O 1
ATOM 3728 N N . ALA B 1 237 ? 5.172 -26.516 1.845 1 97 237 ALA B N 1
ATOM 3729 C CA . ALA B 1 237 ? 5.32 -26.594 3.297 1 97 237 ALA B CA 1
ATOM 3730 C C . ALA B 1 237 ? 4.164 -25.906 4.004 1 97 237 ALA B C 1
ATOM 3732 O O . ALA B 1 237 ? 3.914 -26.141 5.188 1 97 237 ALA B O 1
ATOM 3733 N N . HIS B 1 238 ? 3.441 -25.031 3.309 1 97.56 238 HIS B N 1
ATOM 3734 C CA . HIS B 1 238 ? 2.418 -24.219 3.951 1 97.56 238 HIS B CA 1
ATOM 3735 C C . HIS B 1 238 ? 1.045 -24.469 3.342 1 97.56 238 HIS B C 1
ATOM 3737 O O . HIS B 1 238 ? 0.903 -24.531 2.117 1 97.56 238 HIS B O 1
ATOM 3743 N N . GLY B 1 239 ? 0.054 -24.703 4.199 1 97 239 GLY B N 1
ATOM 3744 C CA . GLY B 1 239 ? -1.316 -24.969 3.789 1 97 239 GLY B CA 1
ATOM 3745 C C . GLY B 1 239 ? -2.305 -23.953 4.336 1 97 239 GLY B C 1
ATOM 3746 O O . GLY B 1 239 ? -1.925 -22.844 4.688 1 97 239 GLY B O 1
ATOM 3747 N N . PRO B 1 240 ? -3.566 -24.328 4.332 1 97.25 240 PRO B N 1
ATOM 3748 C CA . PRO B 1 240 ? -4.637 -23.391 4.707 1 97.25 240 PRO B CA 1
ATOM 3749 C C . PRO B 1 240 ? -4.426 -22.781 6.09 1 97.25 240 PRO B C 1
ATOM 3751 O O . PRO B 1 240 ? -4.805 -21.625 6.32 1 97.25 240 PRO B O 1
ATOM 3754 N N . ALA B 1 241 ? -3.789 -23.453 7.008 1 97.38 241 ALA B N 1
ATOM 3755 C CA . ALA B 1 241 ? -3.551 -22.953 8.359 1 97.38 241 ALA B CA 1
ATOM 3756 C C . ALA B 1 241 ? -2.588 -21.766 8.344 1 97.38 241 ALA B C 1
ATOM 3758 O O . ALA B 1 241 ? -2.572 -20.969 9.281 1 97.38 241 ALA B O 1
ATOM 3759 N N . ASP B 1 242 ? -1.824 -21.609 7.227 1 98.06 242 ASP B N 1
ATOM 3760 C CA . ASP B 1 242 ? -0.821 -20.562 7.102 1 98.06 242 ASP B CA 1
ATOM 3761 C C . ASP B 1 242 ? -1.261 -19.5 6.09 1 98.06 242 ASP B C 1
ATOM 3763 O O . ASP B 1 242 ? -0.448 -18.688 5.645 1 98.06 242 ASP B O 1
ATOM 3767 N N . SER B 1 243 ? -2.557 -19.547 5.719 1 98.38 243 SER B N 1
ATOM 3768 C CA . SER B 1 243 ? -3.029 -18.609 4.707 1 98.38 243 SER B CA 1
ATOM 3769 C C . SER B 1 243 ? -2.957 -17.156 5.207 1 98.38 243 SER B C 1
ATOM 3771 O O . SER B 1 243 ? -3.271 -16.891 6.367 1 98.38 243 SER B O 1
ATOM 3773 N N . GLY B 1 244 ? -2.533 -16.25 4.363 1 98.69 244 GLY B N 1
ATOM 3774 C CA . GLY B 1 244 ? -2.479 -14.836 4.688 1 98.69 244 GLY B CA 1
ATOM 3775 C C . GLY B 1 244 ? -1.224 -14.445 5.449 1 98.69 244 GLY B C 1
ATOM 3776 O O . GLY B 1 244 ? -1.253 -13.531 6.281 1 98.69 244 GLY B O 1
ATOM 3777 N N . THR B 1 245 ? -0.126 -15.203 5.25 1 98.69 245 THR B N 1
ATOM 3778 C CA . THR B 1 245 ? 1.111 -14.961 5.984 1 98.69 245 THR B CA 1
ATOM 3779 C C . THR B 1 245 ? 2.242 -14.586 5.027 1 98.69 245 THR B C 1
ATOM 3781 O O . THR B 1 245 ? 2.076 -14.641 3.809 1 98.69 245 THR B O 1
ATOM 3784 N N . PHE B 1 246 ? 3.309 -14.086 5.539 1 98.81 246 PHE B N 1
ATOM 3785 C CA . PHE B 1 246 ? 4.469 -13.562 4.824 1 98.81 246 PHE B CA 1
ATOM 3786 C C . PHE B 1 246 ? 5.723 -14.344 5.191 1 98.81 246 PHE B C 1
ATOM 3788 O O . PHE B 1 246 ? 6.113 -14.398 6.359 1 98.81 246 PHE B O 1
ATOM 3795 N N . TRP B 1 247 ? 6.391 -14.938 4.172 1 98.81 247 TRP B N 1
ATOM 3796 C CA . TRP B 1 247 ? 7.488 -15.859 4.441 1 98.81 247 TRP B CA 1
ATOM 3797 C C . TRP B 1 247 ? 8.734 -15.477 3.646 1 98.81 247 TRP B C 1
ATOM 3799 O O . TRP B 1 247 ? 8.633 -15.094 2.477 1 98.81 247 TRP B O 1
ATOM 3809 N N . ALA B 1 248 ? 9.898 -15.664 4.238 1 98.62 248 ALA B N 1
ATOM 3810 C CA . ALA B 1 248 ? 11.18 -15.539 3.541 1 98.62 248 ALA B CA 1
ATOM 3811 C C . ALA B 1 248 ? 11.539 -16.828 2.82 1 98.62 248 ALA B C 1
ATOM 3813 O O . ALA B 1 248 ? 11.031 -17.906 3.156 1 98.62 248 ALA B O 1
ATOM 3814 N N . TRP B 1 249 ? 12.469 -16.75 1.922 1 97.62 249 TRP B N 1
ATOM 3815 C CA . TRP B 1 249 ? 12.914 -17.859 1.082 1 97.62 249 TRP B CA 1
ATOM 3816 C C . TRP B 1 249 ? 13.375 -19.047 1.935 1 97.62 249 TRP B C 1
ATOM 3818 O O . TRP B 1 249 ? 13.352 -20.188 1.484 1 97.62 249 TRP B O 1
ATOM 3828 N N . ASN B 1 250 ? 13.734 -18.797 3.141 1 97.44 250 ASN B N 1
ATOM 3829 C CA . ASN B 1 250 ? 14.281 -19.844 4.008 1 97.44 250 ASN B CA 1
ATOM 3830 C C . ASN B 1 250 ? 13.25 -20.297 5.035 1 97.44 250 ASN B C 1
ATOM 3832 O O . ASN B 1 250 ? 13.609 -20.766 6.117 1 97.44 250 ASN B O 1
ATOM 3836 N N . ASP B 1 251 ? 12.016 -20.094 4.793 1 98.12 251 ASP B N 1
ATOM 3837 C CA . ASP B 1 251 ? 10.867 -20.594 5.535 1 98.12 251 ASP B CA 1
ATOM 3838 C C . ASP B 1 251 ? 10.758 -19.922 6.902 1 98.12 251 ASP B C 1
ATOM 3840 O O . ASP B 1 251 ? 10.25 -20.516 7.855 1 98.12 251 ASP B O 1
ATOM 3844 N N . LYS B 1 252 ? 11.344 -18.766 7.031 1 98.5 252 LYS B N 1
ATOM 3845 C CA . LYS B 1 252 ? 11.164 -17.953 8.227 1 98.5 252 LYS B CA 1
ATOM 3846 C C . LYS B 1 252 ? 10.047 -16.938 8.031 1 98.5 252 LYS B C 1
ATOM 3848 O O . LYS B 1 252 ? 9.977 -16.266 6.996 1 98.5 252 LYS B O 1
ATOM 3853 N N . PRO B 1 253 ? 9.18 -16.859 9.016 1 98.5 253 PRO B N 1
ATOM 3854 C CA . PRO B 1 253 ? 8.109 -15.859 8.891 1 98.5 253 PRO B CA 1
ATOM 3855 C C . PRO B 1 253 ? 8.641 -14.422 8.945 1 98.5 253 PRO B C 1
ATOM 3857 O O . PRO B 1 253 ? 9.648 -14.156 9.602 1 98.5 253 PRO B O 1
ATOM 3860 N N . ILE B 1 254 ? 8.07 -13.555 8.25 1 98.44 254 ILE B N 1
ATOM 3861 C CA . ILE B 1 254 ? 8.422 -12.133 8.273 1 98.44 254 ILE B CA 1
ATOM 3862 C C . ILE B 1 254 ? 7.266 -11.328 8.875 1 98.44 254 ILE B C 1
ATOM 3864 O O . ILE B 1 254 ? 6.102 -11.555 8.539 1 98.44 254 ILE B O 1
ATOM 3868 N N . VAL B 1 255 ? 7.555 -10.43 9.781 1 97.81 255 VAL B N 1
ATOM 3869 C CA . VAL B 1 255 ? 6.539 -9.555 10.367 1 97.81 255 VAL B CA 1
ATOM 3870 C C . VAL B 1 255 ? 5.98 -8.625 9.289 1 97.81 255 VAL B C 1
ATOM 3872 O O . VAL B 1 255 ? 6.617 -8.398 8.258 1 97.81 255 VAL B O 1
ATOM 3875 N N . TRP B 1 256 ? 4.812 -8.148 9.5 1 97.31 256 TRP B N 1
ATOM 3876 C CA . TRP B 1 256 ? 4.23 -7.227 8.531 1 97.31 256 TRP B CA 1
ATOM 3877 C C . TRP B 1 256 ? 4.969 -5.895 8.539 1 97.31 256 TRP B C 1
ATOM 3879 O O . TRP B 1 256 ? 5.254 -5.336 9.602 1 97.31 256 TRP B O 1
#

Organism: Pseudomonas syringae (NCBI:txid317)

Foldseek 3Di:
DALAPPDDAAFEEEFAPQQFFLNVLLQVVQLPDPSHQAYEYEYQPQVPRPSNVVVCVVRPPSYHGDHADLLDLVSLLVVLVVCVVPAQAGAEYEYAWFAQPPPQAHQFQDPVPDDPSNLVRGLSTLAVSLLSNCVSCVSRHADDAHEYEYEAALLLAPVPPDRDTSVSRNVSSVNNLVSQLVVLVVVCVRHVFYAGEYEHLFAEPTPRCPVPCPPPPPVRYHYSNLSSVLVSVLNHVDTSVCHSFYAYSVGHGHHD/DALAPPDDAAFEEEFEPQQFFLNVLLQQVQLPDPSHQAYEYEEQPQVPRPSNVVVCVVRPPSYHGYHADLLDLVSLLVVLVVCVVPAQAHAEYEYAWFAQPPPQAHQFQDPVPDDPSNLVRGLSTLAVSLLSNCVSCVSRHADDAHEYEYEAALLLAPVPPDRDTSVSRNVSSVNNLVSQLVVLVVVCVRHVFYAGEYEHLFAEPTPRCPVPCPPPPPVRYHYSNLSSVLVSVLNHVDTSVCHSFYAYSVGHGHHD

InterPro domains:
  IPR002347 Short-chain dehydrogenase/reductase SDR [PF00106] (12-214)
  IPR002347 Short-chain dehydrogenase/reductase SDR [PR00081] (12-29)
  IPR002347 Short-chain dehydrogenase/reductase SDR [PR00081] (169-188)
  IPR002347 Short-chain dehydrogenase/reductase SDR [PR00081] (192-209)
  IPR036291 NAD(P)-binding domain superfamily [SSF51735] (12-256)
  IPR051468 Fungal Secondary Metabolite SDRs [PTHR43544] (12-256)